Protein AF-A0A1H1RZF4-F1 (afdb_monomer)

Solvent-accessible surface area (backbone atoms only — not comparable to full-atom values): 27418 Å² total; per-residue (Å²): 92,38,19,22,41,46,54,31,38,53,42,30,73,77,58,41,47,44,35,24,25,24,63,81,54,81,42,75,63,50,51,46,43,53,52,19,25,50,75,44,68,24,48,77,46,73,24,88,33,53,68,34,12,48,20,16,30,48,24,20,10,69,57,44,76,40,44,35,21,33,32,49,52,90,49,46,65,80,48,72,68,56,49,55,44,35,37,30,28,36,75,68,45,26,13,25,42,40,36,25,42,41,84,55,95,81,51,69,79,77,36,51,60,61,71,48,68,79,68,51,35,78,43,63,44,72,44,44,82,92,58,60,43,66,47,54,56,43,41,50,49,43,47,8,46,24,88,65,63,28,11,18,18,40,39,28,37,32,64,63,49,44,63,36,75,48,88,66,73,97,76,61,75,48,34,88,64,32,69,73,38,53,56,54,57,73,65,58,62,80,87,50,71,70,57,50,49,52,50,51,52,48,56,61,72,27,58,28,41,36,35,38,34,14,36,38,35,61,72,51,64,21,49,62,50,51,52,50,47,31,69,66,43,62,46,21,35,30,13,28,84,69,13,50,57,56,53,60,76,84,39,77,37,44,66,45,82,47,54,66,81,44,54,53,58,78,73,39,60,23,36,46,32,34,24,51,69,71,76,60,59,81,53,33,34,36,38,36,24,55,55,64,87,68,44,78,87,85,44,91,50,44,46,79,43,54,35,58,55,34,62,49,43,50,52,48,46,52,56,45,59,76,67,67,68,79,54,79,61,75,52,45,35,66,51,55,61,65,32,74,40,25,42,50,53,46,59,75,52,50,62,89,76,70,77,76,58,65,44,42,31,41,38,51,96,55,84,69,54,82,43,84,74,79,80,79,87,65,66,98,89,48,70,68,76,43,70,74,77,56,41,29,39,38,35,49,71,85,42,78,59,43,65,66,46,61,75,31,51,52,74,55,93,84,31,40,62,46,70,43,66,55,62,92,58,26,62,64,36,15,45,46,16,27,23,70,50,31,80,90,43,38,30,24,38,49,39,47,67,86,64,68,80,61,68,66,60,97,78,79,75,95,79,86,77,91,81,92,83,88,84,90,86,81,86,83,83,88,85,87,77,88,84,80,87,81,84,88,82,85,88,132

Foldseek 3Di:
DALLLVLLLLLLVVPAAEEEEAPVAPDPLVVLNQVSNVVSNHHYYHAPGQLLRLLLQQLQQLQLLQQEYEYEDRAQADDPQNQLSQLLQQVLLGFYEYEYEFPDPPDPCRGNQNVDDCPPAVEEDEADLVRPAQQVSLVQRDQCRDLFGHGYYYYYYHPNRSGHDRDYPPDDPYNCRDPVNVVSVVPQDDDDPVLLVVQVVLLQPWQQEEEEFALLCSSLVQLVLVVLVCVQAVAAYEYELNGQQSDAPPPQRYLGYDDLQQLLAVPGQEYEYEQDLHHSDLHAYEYEGCDPVSHDPDRPNYHYHNDRRNVVSVVSSVSCVVVVDHHDRNAHSVNSCPDVSVVVVVVVVQLVPQPFDKFKWWDALDDIDGDDQPPDDDDNPDNAQGDDDWLEEEEEPPAPSVVVCSVRYDYDVNHYYYYGPRDALSSNSSQNSSCVSPVVTTYIYIHGPPRDNNSPPDDDDDDDDDDDDDDDDDDDDDDDDDDDDDDDDDDD

Mean predicted aligned error: 12.44 Å

pLDDT: mean 73.68, std 20.91, range [22.3, 97.19]

Sequence (492 aa):
MNGSDSIMTVWAAKGLRQLFYDRTSETPFNCSLIAAARKAGISVHGRSSLLAALSAAEGYALASDGVPAAAIGTSAQLSHSEITAAEGFALASLPLLLIKPSINHGNPASSATARQSSWPFKWSTALYEETAGLLQLEKSYYLAAGGGRRGPVLVELPPSLVRRKLELPPTLGGYEESEDFFQLLDSEPPIHDIELDRIMNGLFRAKCPLFVVGGGVRHSGASAELKQLMRLTGIPAAATPGGLDTLPIDDSQSIGLLLPNAPNARTVDYVLALGCKQLPYQTAGACVDIDIRVLPPGNPNMVWIQSDIRLFLTALIAHWAARGLSIHVAANASAIKKSPEASISTSLIEPKKNTAAFKAYAVSKSLPTAIAANATAINANQAPVRRFPGTVLLARREQPGLLPLLQSLRLQQGQRLLLVSGASGCEYDAAQGVAQALPDGHVTLLLPPDTTISSFGILQSRSGTASPRNSASAMPFFRLAHRLPSPERTKT

Nearest PDB structures (foldseek):
  6bd3-assembly1_B  TM=6.716E-01  e=1.758E-14  Saccharomyces cerevisiae
  2nxw-assembly1_A  TM=6.048E-01  e=3.044E-11  Azospirillum brasilense
  6o0n-assembly1_A  TM=5.324E-01  e=2.994E-08  Mycobacterium tuberculosis H37Rv
  6o0g-assembly1_C  TM=5.177E-01  e=5.549E-08  Mycobacterium tuberculosis H37Rv
  6o04-assembly1_B  TM=5.078E-01  e=2.089E-08  Mycobacterium tuberculosis H37Rv

Structure (mmCIF, N/CA/C/O backbone):
data_AF-A0A1H1RZF4-F1
#
_entry.id   AF-A0A1H1RZF4-F1
#
loop_
_atom_site.group_PDB
_atom_site.id
_atom_site.type_symbol
_atom_site.label_atom_id
_atom_site.label_alt_id
_atom_site.label_comp_id
_atom_site.label_asym_id
_atom_site.label_entity_id
_atom_site.label_seq_id
_atom_site.pdbx_PDB_ins_code
_atom_site.Cartn_x
_atom_site.Cartn_y
_atom_site.Cartn_z
_atom_site.occupancy
_atom_site.B_iso_or_equiv
_atom_site.auth_seq_id
_atom_site.auth_comp_id
_atom_site.auth_asym_id
_atom_site.auth_atom_id
_atom_site.pdbx_PDB_model_num
ATOM 1 N N . MET A 1 1 ? 11.714 -12.414 -28.741 1.00 72.69 1 MET A N 1
ATOM 2 C CA . MET A 1 1 ? 11.487 -11.000 -28.378 1.00 72.69 1 MET A CA 1
ATOM 3 C C . MET A 1 1 ? 12.831 -10.377 -28.019 1.00 72.69 1 MET A C 1
ATOM 5 O O . MET A 1 1 ? 13.721 -11.119 -27.611 1.00 72.69 1 MET A O 1
ATOM 9 N N . ASN A 1 2 ? 13.031 -9.075 -28.252 1.00 86.19 2 ASN A N 1
ATOM 10 C CA . ASN A 1 2 ? 14.186 -8.387 -27.657 1.00 86.19 2 ASN A CA 1
ATOM 11 C C . ASN A 1 2 ? 13.980 -8.293 -26.129 1.00 86.19 2 ASN A C 1
ATOM 13 O O . ASN A 1 2 ? 12.891 -8.582 -25.632 1.00 86.19 2 ASN A O 1
ATOM 17 N N . GLY A 1 3 ? 15.022 -7.960 -25.373 1.00 88.69 3 GLY A N 1
ATOM 18 C CA . GLY A 1 3 ? 14.978 -8.020 -23.918 1.00 88.69 3 GLY A CA 1
ATOM 19 C C . GLY A 1 3 ? 13.953 -7.066 -23.324 1.00 88.69 3 GLY A C 1
ATOM 20 O O . GLY A 1 3 ? 13.222 -7.471 -22.428 1.00 88.69 3 GLY A O 1
ATOM 21 N N . SER A 1 4 ? 13.825 -5.846 -23.857 1.00 92.62 4 SER A N 1
ATOM 22 C CA . SER A 1 4 ? 12.770 -4.912 -23.441 1.00 92.62 4 SER A CA 1
ATOM 23 C C . SER A 1 4 ? 11.368 -5.486 -23.632 1.00 92.62 4 SER A C 1
ATOM 25 O O . SER A 1 4 ? 10.571 -5.419 -22.696 1.00 92.62 4 SER A O 1
ATOM 27 N N . ASP A 1 5 ? 11.076 -6.077 -24.797 1.00 92.62 5 ASP A N 1
ATOM 28 C CA . ASP A 1 5 ? 9.792 -6.727 -25.078 1.00 92.62 5 ASP A CA 1
ATOM 29 C C . ASP A 1 5 ? 9.531 -7.859 -24.079 1.00 92.62 5 ASP A C 1
ATOM 31 O O . ASP A 1 5 ? 8.456 -7.906 -23.486 1.00 92.62 5 ASP A O 1
ATOM 35 N N . SER A 1 6 ? 10.505 -8.750 -23.861 1.00 91.19 6 SER A N 1
ATOM 36 C CA . SER A 1 6 ? 10.362 -9.876 -22.931 1.00 91.19 6 SER A CA 1
ATOM 37 C C . SER A 1 6 ? 10.114 -9.394 -21.496 1.00 91.19 6 SER A C 1
ATOM 39 O O . SER A 1 6 ? 9.160 -9.832 -20.859 1.00 91.19 6 SER A O 1
ATOM 41 N N . ILE A 1 7 ? 10.920 -8.446 -21.007 1.00 93.06 7 ILE A N 1
ATOM 42 C CA . ILE A 1 7 ? 10.822 -7.886 -19.651 1.00 93.06 7 ILE A CA 1
ATOM 43 C C . ILE A 1 7 ? 9.454 -7.232 -19.422 1.00 93.06 7 ILE A C 1
ATOM 45 O O . ILE A 1 7 ? 8.765 -7.550 -18.452 1.00 93.06 7 ILE A O 1
ATOM 49 N N . MET A 1 8 ? 9.030 -6.351 -20.333 1.00 94.88 8 MET A N 1
ATOM 50 C CA . MET A 1 8 ? 7.747 -5.657 -20.201 1.00 94.88 8 MET A CA 1
ATOM 51 C C . MET A 1 8 ? 6.559 -6.603 -20.356 1.00 94.88 8 MET A C 1
ATOM 53 O O . MET A 1 8 ? 5.557 -6.417 -19.673 1.00 94.88 8 MET A O 1
ATOM 57 N N . THR A 1 9 ? 6.674 -7.638 -21.193 1.00 93.56 9 THR A N 1
ATOM 58 C CA . THR A 1 9 ? 5.631 -8.664 -21.340 1.00 93.56 9 THR A CA 1
ATOM 59 C C . THR A 1 9 ? 5.451 -9.460 -20.048 1.00 93.56 9 THR A C 1
ATOM 61 O O . THR A 1 9 ? 4.316 -9.656 -19.622 1.00 93.56 9 THR A O 1
ATOM 64 N N . VAL A 1 10 ? 6.541 -9.859 -19.380 1.00 91.88 10 VAL A N 1
ATOM 65 C CA . VAL A 1 10 ? 6.472 -10.564 -18.086 1.00 91.88 10 VAL A CA 1
ATOM 66 C C . VAL A 1 10 ? 5.807 -9.694 -17.021 1.00 91.88 10 VAL A C 1
ATOM 68 O O . VAL A 1 10 ? 4.857 -10.127 -16.370 1.00 91.88 10 VAL A O 1
ATOM 71 N N . TRP A 1 11 ? 6.243 -8.442 -16.862 1.00 94.06 11 TRP A N 1
ATOM 72 C CA . TRP A 1 11 ? 5.629 -7.552 -15.873 1.00 94.06 11 TRP A CA 1
ATOM 73 C C . TRP A 1 11 ? 4.177 -7.207 -16.210 1.00 94.06 11 TRP A C 1
ATOM 75 O O . TRP A 1 11 ? 3.343 -7.147 -15.305 1.00 94.06 11 TRP A O 1
ATOM 85 N N . ALA A 1 12 ? 3.834 -7.037 -17.490 1.00 94.56 12 ALA A N 1
ATOM 86 C CA . ALA A 1 12 ? 2.447 -6.874 -17.915 1.00 94.56 12 ALA A CA 1
ATOM 87 C C . ALA A 1 12 ? 1.605 -8.110 -17.561 1.00 94.56 12 ALA A C 1
ATOM 89 O O . ALA A 1 12 ? 0.513 -7.960 -17.009 1.00 94.56 12 ALA A O 1
ATOM 90 N N . ALA A 1 13 ? 2.117 -9.322 -17.795 1.00 91.81 13 ALA A N 1
ATOM 91 C CA . ALA A 1 13 ? 1.430 -10.561 -17.437 1.00 91.81 13 ALA A CA 1
ATOM 92 C C . ALA A 1 13 ? 1.163 -10.662 -15.924 1.00 91.81 13 ALA A C 1
ATOM 94 O O . ALA A 1 13 ? 0.079 -11.080 -15.528 1.00 91.81 13 ALA A O 1
ATOM 95 N N . LYS A 1 14 ? 2.090 -10.182 -15.081 1.00 90.94 14 LYS A N 1
ATOM 96 C CA . LYS A 1 14 ? 1.911 -10.133 -13.618 1.00 90.94 14 LYS A CA 1
ATOM 97 C C . LYS A 1 14 ? 0.972 -9.044 -13.107 1.00 90.94 14 LYS A C 1
ATOM 99 O O . LYS A 1 14 ? 0.585 -9.085 -11.947 1.00 90.94 14 LYS A O 1
ATOM 104 N N . GLY A 1 15 ? 0.568 -8.099 -13.954 1.00 92.00 15 GLY A N 1
ATOM 105 C CA . GLY A 1 15 ? -0.392 -7.062 -13.575 1.00 92.00 15 GLY A CA 1
ATOM 106 C C . GLY A 1 15 ? 0.157 -5.640 -13.607 1.00 92.00 15 GLY A C 1
ATOM 107 O O . GLY A 1 15 ? -0.526 -4.724 -13.155 1.00 92.00 15 GLY A O 1
ATOM 108 N N . LEU A 1 16 ? 1.365 -5.401 -14.129 1.00 95.44 16 LEU A N 1
ATOM 109 C CA . LEU A 1 16 ? 1.824 -4.035 -14.379 1.00 95.44 16 LEU A CA 1
ATOM 110 C C . LEU A 1 16 ? 0.926 -3.389 -15.445 1.00 95.44 16 LEU A C 1
ATOM 112 O O . LEU A 1 16 ? 0.685 -3.965 -16.508 1.00 95.44 16 LEU A O 1
ATOM 116 N N . ARG A 1 17 ? 0.389 -2.202 -15.149 1.00 94.88 17 ARG A N 1
ATOM 117 C CA . ARG A 1 17 ? -0.545 -1.484 -16.042 1.00 94.88 17 ARG A CA 1
ATOM 118 C C . ARG A 1 17 ? -0.127 -0.054 -16.353 1.00 94.88 17 ARG A C 1
ATOM 120 O O . ARG A 1 17 ? -0.528 0.460 -17.394 1.00 94.88 17 ARG A O 1
ATOM 127 N N . GLN A 1 18 ? 0.681 0.571 -15.495 1.00 96.00 18 GLN A N 1
ATOM 128 C CA . GLN A 1 18 ? 1.131 1.952 -15.667 1.00 96.00 18 GLN A CA 1
ATOM 129 C C . GLN A 1 18 ? 2.647 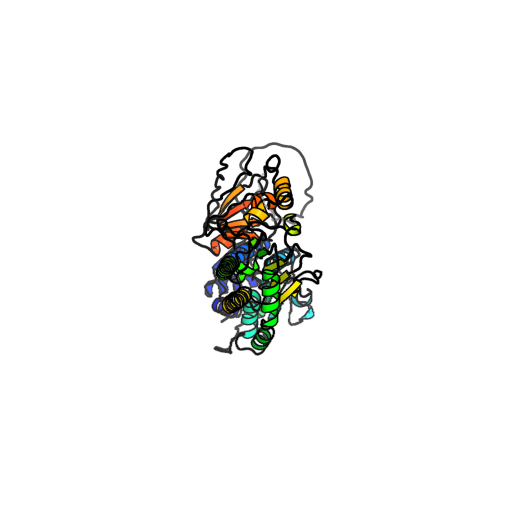2.070 -15.562 1.00 96.00 18 GLN A C 1
ATOM 131 O O . GLN A 1 18 ? 3.263 1.522 -14.643 1.00 96.00 18 GLN A O 1
ATOM 136 N N . LEU A 1 19 ? 3.222 2.848 -16.474 1.00 97.19 19 LEU A N 1
ATOM 137 C CA . LEU A 1 19 ? 4.628 3.216 -16.479 1.00 97.19 19 LEU A CA 1
ATOM 138 C C . LEU A 1 19 ? 4.779 4.733 -16.579 1.00 97.19 19 LEU A C 1
ATOM 140 O O . LEU A 1 19 ? 4.224 5.371 -17.473 1.00 97.19 19 LEU A O 1
ATOM 144 N N . PHE A 1 20 ? 5.570 5.303 -15.680 1.00 95.81 20 PHE A N 1
ATOM 145 C CA . PHE A 1 20 ? 5.871 6.727 -15.607 1.00 95.81 20 PHE A CA 1
ATOM 146 C C . PHE A 1 20 ? 7.338 6.980 -15.950 1.00 95.81 20 PHE A C 1
ATOM 148 O O . PHE A 1 20 ? 8.216 6.197 -15.593 1.00 95.81 20 PHE A O 1
ATOM 155 N N . TYR A 1 21 ? 7.632 8.071 -16.650 1.00 93.94 21 TYR A N 1
ATOM 156 C CA . TYR A 1 21 ? 9.012 8.397 -17.008 1.00 93.94 21 TYR A CA 1
ATOM 157 C C . TYR A 1 21 ? 9.239 9.902 -17.135 1.00 93.94 21 TYR A C 1
ATOM 159 O O . TYR A 1 21 ? 8.298 10.684 -17.295 1.00 93.94 21 TYR A O 1
ATOM 167 N N . ASP A 1 22 ? 10.506 10.301 -17.076 1.00 90.88 22 ASP A N 1
ATOM 168 C CA . ASP A 1 22 ? 10.940 11.667 -17.345 1.00 90.88 22 ASP A CA 1
ATOM 169 C C . ASP A 1 22 ? 10.986 11.933 -18.857 1.00 90.88 22 ASP A C 1
ATOM 171 O O . ASP A 1 22 ? 11.813 11.365 -19.575 1.00 90.88 22 ASP A O 1
ATOM 175 N N . ARG A 1 23 ? 10.122 12.829 -19.346 1.00 86.38 23 ARG A N 1
ATOM 176 C CA . ARG A 1 23 ? 10.046 13.190 -20.769 1.00 86.38 23 ARG A CA 1
ATOM 177 C C . ARG A 1 23 ? 11.299 13.908 -21.278 1.00 86.38 23 ARG A C 1
ATOM 179 O O . ARG A 1 23 ? 11.500 13.980 -22.480 1.00 86.38 23 ARG A O 1
ATOM 186 N N . THR A 1 24 ? 12.112 14.467 -20.383 1.00 80.69 24 THR A N 1
ATOM 187 C CA . THR A 1 24 ? 13.356 15.161 -20.747 1.00 80.69 24 THR A CA 1
ATOM 188 C C . THR A 1 24 ? 14.519 14.196 -20.974 1.00 80.69 24 THR A C 1
ATOM 190 O O . THR A 1 24 ? 15.577 14.604 -21.449 1.00 80.69 24 THR A O 1
ATOM 193 N N . SER A 1 25 ? 14.329 12.907 -20.674 1.00 77.38 25 SER A N 1
ATOM 194 C CA . SER A 1 25 ? 15.361 11.885 -20.792 1.00 77.38 25 SER A CA 1
ATOM 195 C C . SER A 1 25 ? 15.015 10.833 -21.842 1.00 77.38 25 SER A C 1
ATOM 197 O O . SER A 1 25 ? 14.576 9.717 -21.550 1.00 77.38 25 SER A O 1
ATOM 199 N N . GLU A 1 26 ? 15.264 11.194 -23.097 1.00 76.25 26 GLU A N 1
ATOM 200 C CA . GLU A 1 26 ? 15.107 10.322 -24.264 1.00 76.25 26 GLU A CA 1
ATOM 201 C C . GLU A 1 26 ? 16.394 9.536 -24.548 1.00 76.25 26 GLU A C 1
ATOM 203 O O . GLU A 1 26 ? 17.055 9.692 -25.573 1.00 76.25 26 GLU A O 1
ATOM 208 N N . THR A 1 27 ? 16.796 8.684 -23.604 1.00 87.00 27 THR A N 1
ATOM 209 C CA . THR A 1 27 ? 17.912 7.761 -23.841 1.00 87.00 27 THR A CA 1
ATOM 210 C C . THR A 1 27 ? 17.441 6.562 -24.673 1.00 87.00 27 THR A C 1
ATOM 212 O O . THR A 1 27 ? 16.300 6.120 -24.518 1.00 87.00 27 THR A O 1
ATOM 215 N N . PRO A 1 28 ? 18.310 5.933 -25.493 1.00 88.25 28 PRO A N 1
ATOM 216 C CA . PRO A 1 28 ? 17.952 4.702 -26.204 1.00 88.25 28 PRO A CA 1
ATOM 217 C C . PRO A 1 28 ? 17.454 3.579 -25.279 1.00 88.25 28 PRO A C 1
ATOM 219 O O . PRO A 1 28 ? 16.646 2.747 -25.686 1.00 88.25 28 PRO A O 1
ATOM 222 N N . PHE A 1 29 ? 17.937 3.558 -24.032 1.00 90.19 29 PHE A N 1
ATOM 223 C CA . PHE A 1 29 ? 17.472 2.653 -22.984 1.00 90.19 29 PHE A CA 1
ATOM 224 C C . PHE A 1 29 ? 15.997 2.918 -22.633 1.00 90.19 29 PHE A C 1
ATOM 226 O O . PHE A 1 29 ? 15.172 2.012 -22.762 1.00 90.19 29 PHE A O 1
ATOM 233 N N . ASN A 1 30 ? 15.648 4.165 -22.295 1.00 91.94 30 ASN A N 1
ATOM 234 C CA . ASN A 1 30 ? 14.276 4.560 -21.968 1.00 91.94 30 ASN A CA 1
ATOM 235 C C . ASN A 1 30 ? 13.334 4.343 -23.153 1.00 91.94 30 ASN A C 1
ATOM 237 O O . ASN A 1 30 ? 12.281 3.731 -22.992 1.00 91.94 30 ASN A O 1
ATOM 241 N N . CYS A 1 31 ? 13.717 4.792 -24.352 1.00 92.44 31 CYS A N 1
ATOM 242 C CA . CYS A 1 31 ? 12.894 4.659 -25.553 1.00 92.44 31 CYS A CA 1
ATOM 243 C C . CYS A 1 31 ? 12.548 3.193 -25.853 1.00 92.44 31 CYS A C 1
ATOM 245 O O . CYS A 1 31 ? 11.400 2.898 -26.183 1.00 92.44 31 CYS A O 1
ATOM 247 N N . SER A 1 32 ? 13.509 2.275 -25.690 1.00 93.31 32 SER A N 1
ATOM 248 C CA . SER A 1 32 ? 13.282 0.840 -25.897 1.00 93.31 32 SER A CA 1
ATOM 249 C C . SER A 1 32 ? 12.274 0.265 -24.897 1.00 93.31 32 SER A C 1
ATOM 251 O O . SER A 1 32 ? 11.321 -0.404 -25.293 1.00 93.31 32 SER A O 1
ATOM 253 N N . LEU A 1 33 ? 12.437 0.571 -23.605 1.00 94.75 33 LEU A N 1
ATOM 254 C CA . LEU A 1 33 ? 11.523 0.117 -22.553 1.00 94.75 33 LEU A CA 1
ATOM 255 C C . LEU A 1 33 ? 10.118 0.718 -22.699 1.00 94.75 33 LEU A C 1
ATOM 257 O O . LEU A 1 33 ? 9.130 0.012 -22.525 1.00 94.75 33 LEU A O 1
ATOM 261 N N . ILE A 1 34 ? 10.014 1.996 -23.070 1.00 95.38 34 ILE A N 1
ATOM 262 C CA . ILE A 1 34 ? 8.738 2.684 -23.315 1.00 95.38 34 ILE A CA 1
ATOM 263 C C . ILE A 1 34 ? 7.999 2.062 -24.506 1.00 95.38 34 ILE A C 1
ATOM 265 O O . ILE A 1 34 ? 6.790 1.837 -24.432 1.00 95.38 34 ILE A O 1
ATOM 269 N N . ALA A 1 35 ? 8.705 1.782 -25.605 1.00 95.44 35 ALA A N 1
ATOM 270 C CA . ALA A 1 35 ? 8.113 1.145 -26.778 1.00 95.44 35 ALA A CA 1
ATOM 271 C C . ALA A 1 35 ? 7.611 -0.271 -26.452 1.00 95.44 35 ALA A C 1
ATOM 273 O O . ALA A 1 35 ? 6.471 -0.607 -26.777 1.00 95.44 35 ALA A O 1
ATOM 274 N N . ALA A 1 36 ? 8.425 -1.058 -25.745 1.00 96.19 36 ALA A N 1
ATOM 275 C CA . ALA A 1 36 ? 8.059 -2.393 -25.285 1.00 96.19 36 ALA A CA 1
ATOM 276 C C . ALA A 1 36 ? 6.862 -2.375 -24.322 1.00 96.19 36 ALA A C 1
ATOM 278 O O . ALA A 1 36 ? 5.945 -3.179 -24.465 1.00 96.19 36 ALA A O 1
ATOM 279 N N . ALA A 1 37 ? 6.818 -1.420 -23.388 1.00 96.88 37 ALA A N 1
ATOM 280 C CA . ALA A 1 37 ? 5.700 -1.253 -22.464 1.00 96.88 37 ALA A CA 1
ATOM 281 C C . ALA A 1 37 ? 4.383 -1.001 -23.214 1.00 96.88 37 ALA A C 1
ATOM 283 O O . ALA A 1 37 ? 3.393 -1.688 -22.966 1.00 96.88 37 ALA A O 1
ATOM 284 N N . ARG A 1 38 ? 4.384 -0.090 -24.200 1.00 97.12 38 ARG A N 1
ATOM 285 C CA . ARG A 1 38 ? 3.204 0.160 -25.048 1.00 97.12 38 ARG A CA 1
ATOM 286 C C . ARG A 1 38 ? 2.764 -1.096 -25.797 1.00 97.12 38 ARG A C 1
ATOM 288 O O . ARG A 1 38 ? 1.575 -1.398 -25.831 1.00 97.12 38 ARG A O 1
ATOM 295 N N . LYS A 1 39 ? 3.716 -1.836 -26.369 1.00 96.69 39 LYS A N 1
ATOM 296 C CA . LYS A 1 39 ? 3.452 -3.094 -27.082 1.00 96.69 39 LYS A CA 1
ATOM 297 C C . LYS A 1 39 ? 2.853 -4.167 -26.166 1.00 96.69 39 LYS A C 1
ATOM 299 O O . LYS A 1 39 ? 1.990 -4.915 -26.608 1.00 96.69 39 LYS A O 1
ATOM 304 N N . ALA A 1 40 ? 3.265 -4.204 -24.900 1.00 95.62 40 ALA A N 1
ATOM 305 C CA . ALA A 1 40 ? 2.739 -5.106 -23.877 1.00 95.62 40 ALA A CA 1
ATOM 306 C C . ALA A 1 40 ? 1.390 -4.650 -23.271 1.00 95.62 40 ALA A C 1
ATOM 308 O O . ALA A 1 40 ? 0.888 -5.288 -22.349 1.00 95.62 40 ALA A O 1
ATOM 309 N N . GLY A 1 41 ? 0.797 -3.550 -23.755 1.00 96.44 41 GLY A N 1
ATOM 310 C CA . GLY A 1 41 ? -0.477 -3.025 -23.249 1.00 96.44 41 GLY A CA 1
ATOM 311 C C . GLY A 1 41 ? -0.363 -2.215 -21.951 1.00 96.44 41 GLY A C 1
ATOM 312 O O . GLY A 1 41 ? -1.378 -1.904 -21.327 1.00 96.44 41 GLY A O 1
ATOM 313 N N . ILE A 1 42 ? 0.852 -1.848 -21.537 1.00 97.12 42 ILE A N 1
ATOM 314 C CA . ILE A 1 42 ? 1.086 -0.955 -20.399 1.00 97.12 42 ILE A CA 1
ATOM 315 C C . ILE A 1 42 ? 0.871 0.489 -20.866 1.00 97.12 42 ILE A C 1
ATOM 317 O O . ILE A 1 42 ? 1.435 0.936 -21.866 1.00 97.12 42 ILE A O 1
ATOM 321 N N . SER A 1 43 ? 0.067 1.243 -20.120 1.00 95.94 43 SER A N 1
ATOM 322 C CA . SER A 1 43 ? -0.136 2.672 -20.361 1.00 95.94 43 SER A CA 1
ATOM 323 C C . SER A 1 43 ? 1.086 3.468 -19.895 1.00 95.94 43 SER A C 1
ATOM 325 O O . SER A 1 43 ? 1.558 3.296 -18.773 1.00 95.94 43 SER A O 1
ATOM 327 N N . VAL A 1 44 ? 1.618 4.335 -20.763 1.00 95.25 44 VAL A N 1
ATOM 328 C CA . VAL A 1 44 ? 2.895 5.033 -20.535 1.00 95.25 44 VAL A CA 1
ATOM 329 C C . VAL A 1 44 ? 2.699 6.547 -20.458 1.00 95.25 44 VAL A C 1
ATOM 331 O O . VAL A 1 44 ? 2.163 7.147 -21.389 1.00 95.25 44 VAL A O 1
ATOM 334 N N . HIS A 1 45 ? 3.192 7.169 -19.382 1.00 93.19 45 HIS A N 1
ATOM 335 C CA . HIS A 1 45 ? 2.957 8.577 -19.040 1.00 93.19 45 HIS A CA 1
ATOM 336 C C . HIS A 1 45 ? 4.259 9.353 -18.838 1.00 93.19 45 HIS A C 1
ATOM 338 O O . HIS A 1 45 ? 5.000 9.116 -17.883 1.00 93.19 45 HIS A O 1
ATOM 344 N N . GLY A 1 46 ? 4.516 10.326 -19.712 1.00 91.38 46 GLY A N 1
ATOM 345 C CA . GLY A 1 46 ? 5.675 11.212 -19.603 1.00 91.38 46 GLY A CA 1
ATOM 346 C C . GLY A 1 46 ? 5.410 12.392 -18.668 1.00 91.38 46 GLY A C 1
ATOM 347 O O . GLY A 1 46 ? 4.426 13.116 -18.829 1.00 91.38 46 GLY A O 1
ATOM 348 N N . ARG A 1 47 ? 6.308 12.633 -17.711 1.00 90.88 47 ARG A N 1
ATOM 349 C CA . ARG A 1 47 ? 6.274 13.774 -16.777 1.00 90.88 47 ARG A CA 1
ATOM 350 C C . ARG A 1 47 ? 7.437 14.724 -17.017 1.00 90.88 47 ARG A C 1
ATOM 352 O O . ARG A 1 47 ? 8.331 14.411 -17.787 1.00 90.88 47 ARG A O 1
ATOM 359 N N . SER A 1 48 ? 7.363 15.938 -16.476 1.00 86.88 48 SER A N 1
ATOM 360 C CA . SER A 1 48 ? 8.358 17.001 -16.716 1.00 86.88 48 SER A CA 1
ATOM 361 C C . SER A 1 48 ? 9.719 16.720 -16.081 1.00 86.88 48 SER A C 1
ATOM 363 O O . SER A 1 48 ? 10.704 17.334 -16.473 1.00 86.88 48 SER A O 1
ATOM 365 N N . SER A 1 49 ? 9.753 15.826 -15.098 1.00 89.19 49 SER A N 1
ATOM 366 C CA . SER A 1 49 ? 10.951 15.337 -14.433 1.00 89.19 49 SER A CA 1
ATOM 367 C C . SER A 1 49 ? 10.694 13.936 -13.882 1.00 89.19 49 SER A C 1
ATOM 369 O O . SER A 1 49 ? 9.541 13.503 -13.754 1.00 89.19 49 SER A O 1
ATOM 371 N N . LEU A 1 50 ? 11.757 13.239 -13.489 1.00 89.75 50 LEU A N 1
ATOM 372 C CA . LEU A 1 50 ? 11.633 11.960 -12.793 1.00 89.75 50 LEU A CA 1
ATOM 373 C C . LEU A 1 50 ? 10.913 12.075 -11.441 1.00 89.75 50 LEU A C 1
ATOM 375 O O . LEU A 1 50 ? 10.138 11.193 -11.086 1.00 89.75 50 LEU A O 1
ATOM 379 N N . LEU A 1 51 ? 11.105 13.170 -10.703 1.00 90.19 51 LEU A N 1
ATOM 380 C CA . LEU A 1 51 ? 10.394 13.386 -9.440 1.00 90.19 51 LEU A CA 1
ATOM 381 C C . LEU A 1 51 ? 8.877 13.485 -9.667 1.00 90.19 51 LEU A C 1
ATOM 383 O O . LEU A 1 51 ? 8.110 12.847 -8.954 1.00 90.19 51 LEU A O 1
ATOM 387 N N . ALA A 1 52 ? 8.451 14.193 -10.717 1.00 89.94 52 ALA A N 1
ATOM 388 C CA . ALA A 1 52 ? 7.047 14.248 -11.120 1.00 89.94 52 ALA A CA 1
ATOM 389 C C . ALA A 1 52 ? 6.517 12.869 -11.565 1.00 89.94 52 ALA A C 1
ATOM 391 O O . ALA A 1 52 ? 5.383 12.508 -11.251 1.00 89.94 52 ALA A O 1
ATOM 392 N N . ALA A 1 53 ? 7.339 12.064 -12.253 1.00 93.44 53 ALA A N 1
ATOM 393 C CA . ALA A 1 53 ? 7.008 10.676 -12.595 1.00 93.44 53 ALA A CA 1
ATOM 394 C C . ALA A 1 53 ? 6.804 9.802 -11.350 1.00 93.44 53 ALA A C 1
ATOM 396 O O . ALA A 1 53 ? 5.815 9.074 -11.279 1.00 93.44 53 ALA A O 1
ATOM 397 N N . LEU A 1 54 ? 7.680 9.922 -10.351 1.00 94.81 54 LEU A N 1
ATOM 398 C CA . LEU A 1 54 ? 7.570 9.208 -9.080 1.00 94.81 54 LEU A CA 1
ATOM 399 C C . LEU A 1 54 ? 6.352 9.665 -8.267 1.00 94.81 54 LEU A C 1
ATOM 401 O O . LEU A 1 54 ? 5.649 8.824 -7.717 1.00 94.81 54 LEU A O 1
ATOM 405 N N . SER A 1 55 ? 6.035 10.961 -8.240 1.00 93.50 55 SER A N 1
ATOM 406 C CA . SER A 1 55 ? 4.817 11.457 -7.586 1.00 93.50 55 SER A CA 1
ATOM 407 C C . SER A 1 55 ? 3.544 10.952 -8.266 1.00 93.50 55 SER A C 1
ATOM 409 O O . SER A 1 55 ? 2.609 10.543 -7.581 1.00 93.50 55 SER A O 1
ATOM 411 N N . ALA A 1 56 ? 3.505 10.904 -9.601 1.00 94.12 56 ALA A N 1
ATOM 412 C CA . ALA A 1 56 ? 2.389 10.294 -10.324 1.00 94.12 56 ALA A CA 1
ATOM 413 C C . ALA A 1 56 ? 2.266 8.789 -10.041 1.00 94.12 56 ALA A C 1
ATOM 415 O O . ALA A 1 56 ? 1.164 8.298 -9.796 1.00 94.12 56 ALA A O 1
ATOM 416 N N . ALA A 1 57 ? 3.389 8.071 -9.996 1.00 95.50 57 ALA A N 1
ATOM 417 C CA . ALA A 1 57 ? 3.416 6.671 -9.588 1.00 95.50 57 ALA A CA 1
ATOM 418 C C . ALA A 1 57 ? 2.887 6.480 -8.153 1.00 95.50 57 ALA A C 1
ATOM 420 O O . ALA A 1 57 ? 2.135 5.540 -7.906 1.00 95.50 57 ALA A O 1
ATOM 421 N N . GLU A 1 58 ? 3.207 7.391 -7.228 1.00 94.62 58 GLU A N 1
ATOM 422 C CA . GLU A 1 58 ? 2.736 7.349 -5.838 1.00 94.62 58 GLU A CA 1
ATOM 423 C C . GLU A 1 58 ? 1.214 7.501 -5.766 1.00 94.62 58 GLU A C 1
ATOM 425 O O . GLU A 1 58 ? 0.529 6.693 -5.138 1.00 94.62 58 GLU A O 1
ATOM 430 N N . GLY A 1 59 ? 0.673 8.510 -6.455 1.00 93.12 59 GLY A N 1
ATOM 431 C CA . GLY A 1 59 ? -0.768 8.729 -6.533 1.00 93.12 59 GLY A CA 1
ATOM 432 C C . GLY A 1 59 ? -1.510 7.544 -7.152 1.00 93.12 59 GLY A C 1
ATOM 433 O O . GLY A 1 59 ? -2.539 7.120 -6.626 1.00 93.12 59 GLY A O 1
ATOM 434 N N . TYR A 1 60 ? -0.960 6.956 -8.220 1.00 94.62 60 TYR A N 1
ATOM 435 C CA . TYR A 1 60 ? -1.514 5.744 -8.822 1.00 94.62 60 TYR A CA 1
ATOM 436 C C . TYR A 1 60 ? -1.505 4.565 -7.842 1.00 94.62 60 TYR A C 1
ATOM 438 O O . TYR A 1 60 ? -2.530 3.907 -7.659 1.00 94.62 60 TYR A O 1
ATOM 446 N N . ALA A 1 61 ? -0.376 4.306 -7.179 1.00 92.75 61 ALA A N 1
ATOM 447 C CA . ALA A 1 61 ? -0.230 3.201 -6.235 1.00 92.75 61 ALA A CA 1
ATOM 448 C C . ALA A 1 61 ? -1.183 3.334 -5.030 1.00 92.75 61 ALA A C 1
ATOM 450 O O . ALA A 1 61 ? -1.743 2.340 -4.570 1.00 92.75 61 ALA A O 1
ATOM 451 N N . LEU A 1 62 ? -1.419 4.563 -4.549 1.00 89.38 62 LEU A N 1
ATOM 452 C CA . LEU A 1 62 ? -2.378 4.856 -3.474 1.00 89.38 62 LEU A CA 1
ATOM 453 C C . LEU A 1 62 ? -3.828 4.563 -3.861 1.00 89.38 62 LEU A C 1
ATOM 455 O O . LEU A 1 62 ? -4.620 4.159 -3.009 1.00 89.38 62 LEU A O 1
ATOM 459 N N . ALA A 1 63 ? -4.184 4.833 -5.114 1.00 90.25 63 ALA A N 1
ATOM 460 C CA . ALA A 1 63 ? -5.555 4.775 -5.605 1.00 90.25 63 ALA A CA 1
ATOM 461 C C . ALA A 1 63 ? -5.934 3.409 -6.194 1.00 90.25 63 ALA A C 1
ATOM 463 O O . ALA A 1 63 ? -7.102 3.041 -6.167 1.00 90.25 63 ALA A O 1
ATOM 464 N N . SER A 1 64 ? -4.952 2.657 -6.693 1.00 89.19 64 SER A N 1
ATOM 465 C CA . SER A 1 64 ? -5.122 1.333 -7.310 1.00 89.19 64 SER A CA 1
ATOM 466 C C . SER A 1 64 ? -5.104 0.170 -6.310 1.00 89.19 64 SER A C 1
ATOM 468 O O . SER A 1 64 ? -4.944 -0.980 -6.703 1.00 89.19 64 SER A O 1
ATOM 470 N N . ASP A 1 65 ? -5.222 0.459 -5.012 1.00 77.69 65 ASP A N 1
ATOM 471 C CA . ASP A 1 65 ? -5.296 -0.532 -3.929 1.00 77.69 65 ASP A CA 1
ATOM 472 C C . ASP A 1 65 ? -4.123 -1.529 -3.873 1.00 77.69 65 ASP A C 1
ATOM 474 O O . ASP A 1 65 ? -4.225 -2.619 -3.306 1.00 77.69 65 ASP A O 1
ATOM 478 N N . GLY A 1 66 ? -2.948 -1.105 -4.352 1.00 75.69 66 GLY A N 1
ATOM 479 C CA . GLY A 1 66 ? -1.713 -1.883 -4.268 1.00 75.69 66 GLY A CA 1
ATOM 480 C C . GLY A 1 66 ? -1.229 -2.514 -5.556 1.00 75.69 66 GLY A C 1
ATOM 481 O O . GLY A 1 66 ? -0.390 -3.409 -5.488 1.00 75.69 66 GLY A O 1
ATOM 482 N N . VAL A 1 67 ? -1.707 -2.055 -6.709 1.00 89.12 67 VAL A N 1
ATOM 483 C CA . VAL A 1 67 ? -1.089 -2.410 -7.986 1.00 89.12 67 VAL A CA 1
ATOM 484 C C . VAL A 1 67 ? 0.209 -1.604 -8.148 1.00 89.12 67 VAL A C 1
ATOM 486 O O . VAL A 1 67 ? 0.168 -0.372 -8.080 1.00 89.12 67 VAL A O 1
ATOM 489 N N . PRO A 1 68 ? 1.369 -2.251 -8.378 1.00 92.00 68 PRO A N 1
ATOM 490 C CA . PRO A 1 68 ? 2.615 -1.544 -8.647 1.00 92.00 68 PRO A CA 1
ATOM 491 C C . PRO A 1 68 ? 2.511 -0.590 -9.837 1.00 92.00 68 PRO A C 1
ATOM 493 O O . PRO A 1 68 ? 2.018 -0.951 -10.910 1.00 92.00 68 PRO A O 1
ATOM 496 N N . ALA A 1 69 ? 3.049 0.614 -9.659 1.00 94.50 69 ALA A N 1
ATOM 497 C CA . ALA A 1 69 ? 3.460 1.473 -10.763 1.00 94.50 69 ALA A CA 1
ATOM 498 C C . ALA A 1 69 ? 4.932 1.208 -11.099 1.00 94.50 69 ALA A C 1
ATOM 500 O O . ALA A 1 69 ? 5.738 0.954 -10.202 1.00 94.50 69 ALA A O 1
ATOM 501 N N . ALA A 1 70 ? 5.296 1.320 -12.377 1.00 97.06 70 ALA A N 1
ATOM 502 C CA . ALA A 1 70 ? 6.694 1.361 -12.789 1.00 97.06 70 ALA A CA 1
ATOM 503 C C . ALA A 1 70 ? 7.149 2.804 -13.026 1.00 97.06 70 ALA A C 1
ATOM 505 O O . ALA A 1 70 ? 6.395 3.613 -13.571 1.00 97.06 70 ALA A O 1
ATOM 506 N N . ALA A 1 71 ? 8.395 3.111 -12.669 1.00 95.88 71 ALA A N 1
ATOM 507 C CA . ALA A 1 71 ? 9.055 4.360 -13.033 1.00 95.88 71 ALA A CA 1
ATOM 508 C C . ALA A 1 71 ? 10.426 4.075 -13.654 1.00 95.88 71 ALA A C 1
ATOM 510 O O . ALA A 1 71 ? 11.168 3.248 -13.128 1.00 95.88 71 ALA A O 1
ATOM 511 N N . ILE A 1 72 ? 10.772 4.750 -14.754 1.00 93.81 72 ILE A N 1
ATOM 512 C CA . ILE A 1 72 ? 12.091 4.604 -15.391 1.00 93.81 72 ILE A CA 1
ATOM 513 C C . ILE A 1 72 ? 12.987 5.792 -15.027 1.00 93.81 72 ILE A C 1
ATOM 515 O O . ILE A 1 72 ? 12.685 6.936 -15.375 1.00 93.81 72 ILE A O 1
ATOM 519 N N . GLY A 1 73 ? 14.099 5.503 -14.353 1.00 87.12 73 GLY A N 1
ATOM 520 C CA . GLY A 1 73 ? 15.174 6.442 -14.061 1.00 87.12 73 GLY A CA 1
ATOM 521 C C . GLY A 1 73 ? 16.181 6.570 -15.205 1.00 87.12 73 GLY A C 1
ATOM 522 O O . GLY A 1 73 ? 16.285 5.724 -16.089 1.00 87.12 73 GLY A O 1
ATOM 523 N N . THR A 1 74 ? 16.932 7.665 -15.189 1.00 76.75 74 THR A N 1
ATOM 524 C CA . THR A 1 74 ? 17.705 8.146 -16.347 1.00 76.75 74 THR A CA 1
ATOM 525 C C . THR A 1 74 ? 19.209 7.911 -16.205 1.00 76.75 74 THR A C 1
ATOM 527 O O . THR A 1 74 ? 19.921 7.749 -17.195 1.00 76.75 74 THR A O 1
ATOM 530 N N . SER A 1 75 ? 19.686 7.855 -14.965 1.00 81.69 75 SER A N 1
ATOM 531 C CA . SER A 1 75 ? 21.055 7.550 -14.560 1.00 81.69 75 SER A CA 1
ATOM 532 C C . SER A 1 75 ? 21.101 6.215 -13.828 1.00 81.69 75 SER A C 1
ATOM 534 O O . SER A 1 75 ? 20.102 5.789 -13.255 1.00 81.69 75 SER A O 1
ATOM 536 N N . ALA A 1 76 ? 22.272 5.582 -13.773 1.00 75.44 76 ALA A N 1
ATOM 537 C CA . ALA A 1 76 ? 22.463 4.404 -12.927 1.00 75.44 76 ALA A CA 1
ATOM 538 C C . ALA A 1 76 ? 22.535 4.749 -11.437 1.00 75.44 76 ALA A C 1
ATOM 540 O O . ALA A 1 76 ? 22.057 3.997 -10.598 1.00 75.44 76 ALA A O 1
ATOM 541 N N . GLN A 1 77 ? 23.093 5.913 -11.095 1.00 80.56 77 GLN A N 1
ATOM 542 C CA . GLN A 1 77 ? 23.166 6.373 -9.709 1.00 80.56 77 GLN A CA 1
ATOM 543 C C . GLN A 1 77 ? 21.825 6.926 -9.245 1.00 80.56 77 GLN A C 1
ATOM 545 O O . GLN A 1 77 ? 21.157 7.634 -10.003 1.00 80.56 77 GLN A O 1
ATOM 550 N N . LEU A 1 78 ? 21.472 6.632 -7.995 1.00 83.69 78 LEU A N 1
ATOM 551 C CA . LEU A 1 78 ? 20.315 7.218 -7.335 1.00 83.69 78 LEU A CA 1
ATOM 552 C C . LEU A 1 78 ? 20.625 8.638 -6.852 1.00 83.69 78 LEU A C 1
ATOM 554 O O . LEU A 1 78 ? 21.560 8.850 -6.081 1.00 83.69 78 LEU A O 1
ATOM 558 N N . SER A 1 79 ? 19.839 9.608 -7.306 1.00 84.81 79 SER A N 1
ATOM 559 C CA . SER A 1 79 ? 19.861 10.973 -6.798 1.00 84.81 79 SER A CA 1
ATOM 560 C C . SER A 1 79 ? 19.228 11.039 -5.407 1.00 84.81 79 SER A C 1
ATOM 562 O O . SER A 1 79 ? 18.425 10.189 -5.018 1.00 84.81 79 SER A O 1
ATOM 564 N N . HIS A 1 80 ? 19.527 12.106 -4.666 1.00 84.62 80 HIS A N 1
ATOM 565 C CA . HIS A 1 80 ? 18.890 12.353 -3.373 1.00 84.62 80 HIS A CA 1
ATOM 566 C C . HIS A 1 80 ? 17.356 12.411 -3.484 1.00 84.62 80 HIS A C 1
ATOM 568 O O . HIS A 1 80 ? 16.658 11.824 -2.667 1.00 84.62 80 HIS A O 1
ATOM 574 N N . SER A 1 81 ? 16.825 13.036 -4.542 1.00 84.38 81 SER A N 1
ATOM 575 C CA . SER A 1 81 ? 15.378 13.111 -4.771 1.00 84.38 81 SER A CA 1
ATOM 576 C C . SER A 1 81 ? 14.735 11.753 -5.065 1.00 84.38 81 SER A C 1
ATOM 578 O O . SER A 1 81 ? 13.602 11.527 -4.648 1.00 84.38 81 SER A O 1
ATOM 580 N N . GLU A 1 82 ? 15.436 10.841 -5.747 1.00 88.00 82 GLU A N 1
ATOM 581 C CA . GLU A 1 82 ? 14.962 9.469 -5.965 1.00 88.00 82 GLU A CA 1
ATOM 582 C C . GLU A 1 82 ? 14.925 8.678 -4.652 1.00 88.00 82 GLU A C 1
ATOM 584 O O . GLU A 1 82 ? 13.950 7.974 -4.398 1.00 88.00 82 GLU A O 1
ATOM 589 N N . ILE A 1 83 ? 15.947 8.830 -3.802 1.00 88.50 83 ILE A N 1
ATOM 590 C CA . ILE A 1 83 ? 16.004 8.183 -2.482 1.00 88.50 83 ILE A CA 1
ATOM 591 C C . ILE A 1 83 ? 14.856 8.685 -1.604 1.00 88.50 83 ILE A C 1
ATOM 593 O O . ILE A 1 83 ? 14.089 7.872 -1.102 1.00 88.50 83 ILE A O 1
ATOM 597 N N . THR A 1 84 ? 14.668 10.003 -1.488 1.00 88.25 84 THR A N 1
ATOM 598 C CA . THR A 1 84 ? 13.570 10.587 -0.700 1.00 88.25 84 THR A CA 1
ATOM 599 C C . THR A 1 84 ? 12.196 10.164 -1.220 1.00 88.25 84 THR A C 1
ATOM 601 O O . THR A 1 84 ? 11.290 9.874 -0.441 1.00 88.25 84 THR A O 1
ATOM 604 N N . ALA A 1 85 ? 12.015 10.086 -2.542 1.00 90.25 85 ALA A N 1
ATOM 605 C CA . ALA A 1 85 ? 10.775 9.570 -3.107 1.00 90.25 85 ALA A CA 1
ATOM 606 C C . ALA A 1 85 ? 10.563 8.097 -2.720 1.00 90.25 85 ALA A C 1
ATOM 608 O O . ALA A 1 85 ? 9.490 7.750 -2.232 1.00 90.25 85 ALA A O 1
ATOM 609 N N . ALA A 1 86 ? 11.582 7.245 -2.874 1.00 91.38 86 ALA A N 1
ATOM 610 C CA . ALA A 1 86 ? 11.519 5.838 -2.487 1.00 91.38 86 ALA A CA 1
ATOM 611 C C . ALA A 1 86 ? 11.267 5.655 -0.976 1.00 91.38 86 ALA A C 1
ATOM 613 O O . ALA A 1 86 ? 10.462 4.806 -0.595 1.00 91.38 86 ALA A O 1
ATOM 614 N N . GLU A 1 87 ? 11.847 6.494 -0.113 1.00 89.56 87 GLU A N 1
ATOM 615 C CA . GLU A 1 87 ? 11.505 6.557 1.315 1.00 89.56 87 GLU A CA 1
ATOM 616 C C . GLU A 1 87 ? 10.016 6.844 1.517 1.00 89.56 87 GLU A C 1
ATOM 618 O O . GLU A 1 87 ? 9.366 6.161 2.305 1.00 89.56 87 GLU A O 1
ATOM 623 N N . GLY A 1 88 ? 9.444 7.780 0.757 1.00 88.50 88 GLY A N 1
ATOM 624 C CA . GLY A 1 88 ? 8.005 8.043 0.735 1.00 88.50 88 GLY A CA 1
ATOM 625 C C . GLY A 1 88 ? 7.174 6.798 0.400 1.00 88.50 88 GLY A C 1
ATOM 626 O O . GLY A 1 88 ? 6.236 6.472 1.132 1.00 88.50 88 GLY A O 1
ATOM 627 N N . PHE A 1 89 ? 7.550 6.042 -0.638 1.00 91.62 89 PHE A N 1
ATOM 628 C CA . PHE A 1 89 ? 6.893 4.772 -0.982 1.00 91.62 89 PHE A CA 1
ATOM 629 C C . PHE A 1 89 ? 7.009 3.740 0.146 1.00 91.62 89 PHE A C 1
ATOM 631 O O . PHE A 1 89 ? 6.008 3.132 0.528 1.00 91.62 89 PHE A O 1
ATOM 638 N N . ALA A 1 90 ? 8.193 3.571 0.738 1.00 88.44 90 ALA A N 1
ATOM 639 C CA . ALA A 1 90 ? 8.405 2.654 1.857 1.00 88.44 90 ALA A CA 1
ATOM 640 C C . ALA A 1 90 ? 7.573 3.065 3.091 1.00 88.44 90 ALA A C 1
ATOM 642 O O . ALA A 1 90 ? 6.869 2.248 3.703 1.00 88.44 90 ALA A O 1
ATOM 643 N N . LEU A 1 91 ? 7.563 4.361 3.421 1.00 82.88 91 LEU A N 1
ATOM 644 C CA . LEU A 1 91 ? 6.802 4.966 4.518 1.00 82.88 91 LEU A CA 1
ATOM 645 C C . LEU A 1 91 ? 5.287 4.935 4.293 1.00 82.88 91 LEU A C 1
ATOM 647 O O . LEU A 1 91 ? 4.532 4.825 5.264 1.00 82.88 91 LEU A O 1
ATOM 651 N N . ALA A 1 92 ? 4.820 4.944 3.053 1.00 84.00 92 ALA A N 1
ATOM 652 C CA . ALA A 1 92 ? 3.411 4.775 2.728 1.00 84.00 92 ALA A CA 1
ATOM 653 C C . ALA A 1 92 ? 3.013 3.310 2.483 1.00 84.00 92 ALA A C 1
ATOM 655 O O . ALA A 1 92 ? 1.821 3.019 2.457 1.00 84.00 92 ALA A O 1
ATOM 656 N N . SER A 1 93 ? 3.987 2.394 2.398 1.00 87.62 93 SER A N 1
ATOM 657 C CA . SER A 1 93 ? 3.785 0.989 2.016 1.00 87.62 93 SER A CA 1
ATOM 658 C C . SER A 1 93 ? 3.138 0.853 0.648 1.00 87.62 93 SER A C 1
ATOM 660 O O . SER A 1 93 ? 2.155 0.138 0.461 1.00 87.62 93 SER A O 1
ATOM 662 N N . LEU A 1 94 ? 3.706 1.589 -0.302 1.00 91.25 94 LEU A N 1
ATOM 663 C CA . LEU A 1 94 ? 3.240 1.650 -1.670 1.00 91.25 94 LEU A CA 1
ATOM 664 C C . LEU A 1 94 ? 4.167 0.852 -2.586 1.00 91.25 94 LEU A C 1
ATOM 666 O O . LEU A 1 94 ? 5.390 0.976 -2.477 1.00 91.25 94 LEU A O 1
ATOM 670 N N . PRO A 1 95 ? 3.594 0.051 -3.492 1.00 94.19 95 PRO A N 1
ATOM 671 C CA . PRO A 1 95 ? 4.358 -0.718 -4.454 1.00 94.19 95 PRO A CA 1
ATOM 672 C C . PRO A 1 95 ? 4.934 0.199 -5.541 1.00 94.19 95 PRO A C 1
ATOM 674 O O . PRO A 1 95 ? 4.207 0.948 -6.197 1.00 94.19 95 PRO A O 1
ATOM 677 N N . LEU A 1 96 ? 6.241 0.101 -5.768 1.00 96.31 96 LEU A N 1
ATOM 678 C CA . LEU A 1 96 ? 6.928 0.775 -6.869 1.00 96.31 96 LEU A CA 1
ATOM 679 C C . LEU A 1 96 ? 7.946 -0.176 -7.479 1.00 96.31 96 LEU A C 1
ATOM 681 O O . LEU A 1 96 ? 8.734 -0.776 -6.757 1.00 96.31 96 LEU A O 1
ATOM 685 N N . LEU A 1 97 ? 7.973 -0.246 -8.804 1.00 96.62 97 LEU A N 1
ATOM 686 C CA . LEU A 1 97 ? 9.064 -0.855 -9.548 1.00 96.62 97 LEU A CA 1
ATOM 687 C C . LEU A 1 97 ? 9.911 0.255 -10.185 1.00 96.62 97 LEU A C 1
ATOM 689 O O . LEU A 1 97 ? 9.542 0.817 -11.218 1.00 96.62 97 LEU A O 1
ATOM 693 N N . LEU A 1 98 ? 11.028 0.606 -9.547 1.00 95.50 98 LEU A N 1
ATOM 694 C CA . LEU A 1 98 ? 11.964 1.609 -10.049 1.00 95.50 98 LEU A CA 1
ATOM 695 C C . LEU A 1 98 ? 12.999 0.933 -10.950 1.00 95.50 98 LEU A C 1
ATOM 697 O O . LEU A 1 98 ? 13.805 0.132 -10.487 1.00 95.50 98 LEU A O 1
ATOM 701 N N . ILE A 1 99 ? 12.979 1.269 -12.236 1.00 94.69 99 ILE A N 1
ATOM 702 C CA . ILE A 1 99 ? 13.842 0.677 -13.258 1.00 94.69 99 ILE A CA 1
ATOM 703 C C . ILE A 1 99 ? 14.953 1.668 -13.590 1.00 94.69 99 ILE A C 1
ATOM 705 O O . ILE A 1 99 ? 14.663 2.794 -13.992 1.00 94.69 99 ILE A O 1
ATOM 709 N N . LYS A 1 100 ? 16.219 1.267 -13.469 1.00 91.06 100 LYS A N 1
ATOM 710 C CA . LYS A 1 100 ? 17.371 2.123 -13.803 1.00 91.06 100 LYS A CA 1
ATOM 711 C C . LYS A 1 100 ? 18.319 1.418 -14.778 1.00 91.06 100 LYS A C 1
ATOM 713 O O . LYS A 1 100 ? 18.426 0.191 -14.746 1.00 91.06 100 LYS A O 1
ATOM 718 N N . PRO A 1 101 ? 19.016 2.154 -15.659 1.00 88.88 101 PRO A N 1
ATOM 719 C CA . PRO A 1 101 ? 20.102 1.564 -16.430 1.00 88.88 101 PRO A CA 1
ATOM 720 C C . PRO A 1 101 ? 21.239 1.163 -15.483 1.00 88.88 101 PRO A C 1
ATOM 722 O O . PRO A 1 101 ? 21.573 1.924 -14.583 1.00 88.88 101 PRO A O 1
ATOM 725 N N . SER A 1 102 ? 21.867 0.007 -15.688 1.00 82.00 102 SER A N 1
ATOM 726 C CA . SER A 1 102 ? 23.113 -0.333 -14.985 1.00 82.00 102 SER A CA 1
ATOM 727 C C . SER A 1 102 ? 24.328 0.233 -15.729 1.00 82.00 102 SER A C 1
ATOM 729 O O . SER A 1 102 ? 24.343 0.275 -16.961 1.00 82.00 102 SER A O 1
ATOM 731 N N . ILE A 1 103 ? 25.363 0.645 -14.990 1.00 68.12 103 ILE A N 1
ATOM 732 C CA . ILE A 1 103 ? 26.645 1.143 -15.536 1.00 68.12 103 ILE A CA 1
ATOM 733 C C . ILE A 1 103 ? 27.690 0.040 -15.759 1.00 68.12 103 ILE A C 1
ATOM 735 O O . ILE A 1 103 ? 28.785 0.331 -16.236 1.00 68.12 103 ILE A O 1
ATOM 739 N N . ASN A 1 104 ? 27.388 -1.222 -15.439 1.00 58.19 104 ASN A N 1
ATOM 740 C CA . ASN A 1 104 ? 28.432 -2.236 -15.302 1.00 58.19 104 ASN A CA 1
ATOM 741 C C . ASN A 1 104 ? 28.516 -3.223 -16.465 1.00 58.19 104 ASN A C 1
ATOM 743 O O . ASN A 1 104 ? 27.600 -4.005 -16.707 1.00 58.19 104 ASN A O 1
ATOM 747 N N . HIS A 1 105 ? 29.702 -3.273 -17.071 1.00 53.53 105 HIS A N 1
ATOM 748 C CA . HIS A 1 105 ? 30.213 -4.372 -17.895 1.00 53.53 105 HIS A CA 1
ATOM 749 C C . HIS A 1 105 ? 30.569 -5.610 -17.035 1.00 53.53 105 HIS A C 1
ATOM 751 O O . HIS A 1 105 ? 31.690 -6.102 -17.101 1.00 53.53 105 HIS A O 1
ATOM 757 N N . GLY A 1 106 ? 29.667 -6.074 -16.161 1.00 51.25 106 GLY A N 1
ATOM 758 C CA . GLY A 1 106 ? 29.879 -7.303 -15.376 1.00 51.25 106 GLY A CA 1
ATOM 759 C C . GLY A 1 106 ? 30.639 -7.174 -14.043 1.00 51.25 106 GLY A C 1
ATOM 760 O O . GLY A 1 106 ? 31.079 -8.187 -13.514 1.00 51.25 106 GLY A O 1
ATOM 761 N N . ASN A 1 107 ? 30.783 -5.973 -13.458 1.00 54.00 107 ASN A N 1
ATOM 762 C CA . ASN A 1 107 ? 31.268 -5.812 -12.073 1.00 54.00 107 ASN A CA 1
ATOM 763 C C . ASN A 1 107 ? 30.097 -5.512 -11.107 1.00 54.00 107 ASN A C 1
ATOM 765 O O . ASN A 1 107 ? 29.549 -4.413 -11.168 1.00 54.00 107 ASN A O 1
ATOM 769 N N . PRO A 1 108 ? 29.708 -6.424 -10.198 1.00 54.72 108 PRO A N 1
ATOM 770 C CA . PRO A 1 108 ? 28.595 -6.204 -9.269 1.00 54.72 108 PRO A CA 1
ATOM 771 C C . PRO A 1 108 ? 28.832 -5.047 -8.280 1.00 54.72 108 PRO A C 1
ATOM 773 O O . PRO A 1 108 ? 27.878 -4.374 -7.884 1.00 54.72 108 PRO A O 1
ATOM 776 N N . ALA A 1 109 ? 30.093 -4.771 -7.916 1.00 51.06 109 ALA A N 1
ATOM 777 C CA . ALA A 1 109 ? 30.474 -3.838 -6.847 1.00 51.06 109 ALA A CA 1
ATOM 778 C C . ALA A 1 109 ? 30.241 -2.347 -7.173 1.00 51.06 109 ALA A C 1
ATOM 780 O O . ALA A 1 109 ? 30.276 -1.498 -6.282 1.00 51.06 109 ALA A O 1
ATOM 781 N N . SER A 1 110 ? 30.005 -2.004 -8.441 1.00 50.59 110 SER A N 1
ATOM 782 C CA . SER A 1 110 ? 29.766 -0.627 -8.898 1.00 50.59 110 SER A CA 1
ATOM 783 C C . SER A 1 110 ? 28.289 -0.302 -9.157 1.00 50.59 110 SER A C 1
ATOM 785 O O . SER A 1 110 ? 27.986 0.798 -9.612 1.00 50.59 110 SER A O 1
ATOM 787 N N . SER A 1 111 ? 27.366 -1.236 -8.897 1.00 55.03 111 SER A N 1
ATOM 788 C CA . SER A 1 111 ? 25.916 -1.015 -9.043 1.00 55.03 111 SER A CA 1
ATOM 789 C C . SER A 1 111 ? 25.392 -0.078 -7.947 1.00 55.03 111 SER A C 1
ATOM 791 O O . SER A 1 111 ? 25.945 -0.038 -6.843 1.00 55.03 111 SER A O 1
ATOM 793 N N . ALA A 1 112 ? 24.318 0.675 -8.209 1.00 54.94 112 ALA A N 1
ATOM 794 C CA . ALA A 1 112 ? 23.626 1.392 -7.136 1.00 54.94 112 ALA A CA 1
ATOM 795 C C . ALA A 1 112 ? 23.052 0.398 -6.111 1.00 54.94 112 ALA A C 1
ATOM 797 O O . ALA A 1 112 ? 23.035 0.708 -4.921 1.00 54.94 112 ALA A O 1
ATOM 798 N N . THR A 1 113 ? 22.722 -0.828 -6.543 1.00 56.47 113 THR A N 1
ATOM 799 C CA . THR A 1 113 ? 22.329 -1.940 -5.658 1.00 56.47 113 THR A CA 1
ATOM 800 C C . THR A 1 113 ? 23.416 -2.410 -4.685 1.00 56.47 113 THR A C 1
ATOM 802 O O . THR A 1 113 ? 23.087 -2.819 -3.579 1.00 56.47 113 THR A O 1
ATOM 805 N N . ALA A 1 114 ? 24.703 -2.319 -5.043 1.00 50.34 114 ALA A N 1
ATOM 806 C CA . ALA A 1 114 ? 25.820 -2.705 -4.171 1.00 50.34 114 ALA A CA 1
ATOM 807 C C . ALA A 1 114 ? 26.294 -1.572 -3.247 1.00 50.34 114 ALA A C 1
ATOM 809 O O . ALA A 1 114 ? 27.020 -1.816 -2.286 1.00 50.34 114 ALA A O 1
ATOM 810 N N . ARG A 1 115 ? 25.922 -0.322 -3.552 1.00 50.41 115 ARG A N 1
ATOM 811 C CA . ARG A 1 115 ? 26.402 0.879 -2.848 1.00 50.41 115 ARG A CA 1
ATOM 812 C C . ARG A 1 115 ? 25.413 1.458 -1.845 1.00 50.41 115 ARG A C 1
ATOM 814 O O . ARG A 1 115 ? 25.810 2.315 -1.060 1.00 50.41 115 ARG A O 1
ATOM 821 N N . GLN A 1 116 ? 24.156 1.024 -1.863 1.00 52.97 116 GLN A N 1
ATOM 822 C CA . GLN A 1 116 ? 23.148 1.474 -0.911 1.00 52.97 116 GLN A CA 1
ATOM 823 C C . GLN A 1 116 ? 22.751 0.344 0.029 1.00 52.97 116 GLN A C 1
ATOM 825 O O . GLN A 1 116 ? 22.415 -0.758 -0.397 1.00 52.97 116 GLN A O 1
ATOM 830 N N . SER A 1 117 ? 22.809 0.653 1.325 1.00 50.50 117 SER A N 1
ATOM 831 C CA . SER A 1 117 ? 22.184 -0.120 2.389 1.00 50.50 117 SER A CA 1
ATOM 832 C C . SER A 1 117 ? 20.725 -0.427 2.034 1.00 50.50 117 SER A C 1
ATOM 834 O O . SER A 1 117 ? 20.082 0.305 1.289 1.00 50.50 117 SER A O 1
ATOM 836 N N . SER A 1 118 ? 20.196 -1.516 2.584 1.00 63.09 118 SER A N 1
ATOM 837 C CA . SER A 1 118 ? 18.860 -2.097 2.363 1.00 63.09 118 SER A CA 1
ATOM 838 C C . SER A 1 118 ? 17.644 -1.177 2.593 1.00 63.09 118 SER A C 1
ATOM 840 O O . SER A 1 118 ? 16.517 -1.653 2.635 1.00 63.09 118 SER A O 1
ATOM 842 N N . TRP A 1 119 ? 17.833 0.124 2.791 1.00 73.94 119 TRP A N 1
ATOM 843 C CA . TRP A 1 119 ? 16.784 1.119 2.967 1.00 73.94 119 TRP A CA 1
ATOM 844 C C . TRP A 1 119 ? 16.973 2.234 1.928 1.00 73.94 119 TRP A C 1
ATOM 846 O O . TRP A 1 119 ? 18.098 2.719 1.792 1.00 73.94 119 TRP A O 1
ATOM 856 N N . PRO A 1 120 ? 15.928 2.672 1.194 1.00 85.50 120 PRO A N 1
ATOM 857 C CA . PRO A 1 120 ? 14.490 2.436 1.414 1.00 85.50 120 PRO A CA 1
ATOM 858 C C . PRO A 1 120 ? 13.860 1.277 0.622 1.00 85.50 120 PRO A C 1
ATOM 860 O O . PRO A 1 120 ? 12.646 1.082 0.682 1.00 85.50 120 PRO A O 1
ATOM 863 N N . PHE A 1 121 ? 14.642 0.531 -0.156 1.00 89.00 121 PHE A N 1
ATOM 864 C CA . PHE A 1 121 ? 14.116 -0.507 -1.045 1.00 89.00 121 PHE A CA 1
ATOM 865 C C . PHE A 1 121 ? 13.891 -1.828 -0.319 1.00 89.00 121 PHE A C 1
ATOM 867 O O . PHE A 1 121 ? 14.787 -2.336 0.345 1.00 89.00 121 PHE A O 1
ATOM 874 N N . LYS A 1 122 ? 12.721 -2.441 -0.521 1.00 86.69 122 LYS A N 1
ATOM 875 C CA . LYS A 1 122 ? 12.449 -3.797 -0.023 1.00 86.69 122 LYS A CA 1
ATOM 876 C C . LYS A 1 122 ? 13.380 -4.818 -0.669 1.00 86.69 122 LYS A C 1
ATOM 878 O O . LYS A 1 122 ? 13.789 -5.791 -0.041 1.00 86.69 122 LYS A O 1
ATOM 883 N N . TRP A 1 123 ? 13.678 -4.597 -1.943 1.00 88.00 123 TRP A N 1
ATOM 884 C CA . TRP A 1 123 ? 14.604 -5.412 -2.699 1.00 88.00 123 TRP A CA 1
ATOM 885 C C . TRP A 1 123 ? 15.268 -4.574 -3.782 1.00 88.00 123 TRP A C 1
ATOM 887 O O . TRP A 1 123 ? 14.623 -3.743 -4.424 1.00 88.00 123 TRP A O 1
ATOM 897 N N . SER A 1 124 ? 16.555 -4.817 -3.972 1.00 88.06 124 SER A N 1
ATOM 898 C CA . SER A 1 124 ? 17.379 -4.161 -4.975 1.00 88.06 124 SER A CA 1
ATOM 899 C C . SER A 1 124 ? 18.138 -5.239 -5.724 1.00 88.06 124 SER A C 1
ATOM 901 O O . SER A 1 124 ? 18.798 -6.068 -5.100 1.00 88.06 124 SER A O 1
ATOM 903 N N . THR A 1 125 ? 18.043 -5.238 -7.048 1.00 85.69 125 THR A N 1
ATOM 904 C CA . THR A 1 125 ? 18.731 -6.220 -7.888 1.00 85.69 125 THR A CA 1
ATOM 905 C C . THR A 1 125 ? 19.293 -5.593 -9.153 1.00 85.69 125 THR A C 1
ATOM 907 O O . THR A 1 125 ? 18.717 -4.652 -9.702 1.00 85.69 125 THR A O 1
ATOM 910 N N . ALA A 1 126 ? 20.395 -6.153 -9.640 1.00 84.62 126 ALA A N 1
ATOM 911 C CA . ALA A 1 126 ? 20.893 -5.916 -10.983 1.00 84.62 126 ALA A CA 1
ATOM 912 C C . ALA A 1 126 ? 20.720 -7.202 -11.797 1.00 84.62 126 ALA A C 1
ATOM 914 O O . ALA A 1 126 ? 21.296 -8.241 -11.467 1.00 84.62 126 ALA A O 1
ATOM 915 N N . LEU A 1 127 ? 19.901 -7.139 -12.848 1.00 83.81 127 LEU A N 1
ATOM 916 C CA . LEU A 1 127 ? 19.635 -8.283 -13.717 1.00 83.81 127 LEU A CA 1
ATOM 917 C C . LEU A 1 127 ? 20.579 -8.223 -14.916 1.00 83.81 127 LEU A C 1
ATOM 919 O O . LEU A 1 127 ? 20.432 -7.367 -15.782 1.00 83.81 127 LEU A O 1
ATOM 923 N N . TYR A 1 128 ? 21.553 -9.124 -14.949 1.00 80.00 128 TYR A N 1
ATOM 924 C CA . TYR A 1 128 ? 22.514 -9.300 -16.038 1.00 80.00 128 TYR A CA 1
ATOM 925 C C . TYR A 1 128 ? 22.047 -10.394 -16.996 1.00 80.00 128 TYR A C 1
ATOM 927 O O . TYR A 1 128 ? 21.018 -11.017 -16.774 1.00 80.00 128 TYR A O 1
ATOM 935 N N . GLU A 1 129 ? 22.779 -10.639 -18.078 1.00 72.69 129 GLU A N 1
ATOM 936 C CA . GLU A 1 129 ? 22.361 -11.610 -19.097 1.00 72.69 129 GLU A CA 1
ATOM 937 C C . GLU A 1 129 ? 22.229 -13.033 -18.537 1.00 72.69 129 GLU A C 1
ATOM 939 O O . GLU A 1 129 ? 21.296 -13.741 -18.906 1.00 72.69 129 GLU A O 1
ATOM 944 N N . GLU A 1 130 ? 23.092 -13.426 -17.600 1.00 69.12 130 GLU A N 1
ATOM 945 C CA . GLU A 1 130 ? 23.040 -14.737 -16.949 1.00 69.12 130 GLU A CA 1
ATOM 946 C C . GLU A 1 130 ? 21.967 -14.821 -15.852 1.00 69.12 130 GLU A C 1
ATOM 948 O O . GLU A 1 130 ? 21.499 -15.911 -15.530 1.00 69.12 130 GLU A O 1
ATOM 953 N N . THR A 1 131 ? 21.577 -13.685 -15.261 1.00 65.38 131 THR A N 1
ATOM 954 C CA . THR A 1 131 ? 20.669 -13.639 -14.099 1.00 65.38 131 THR A CA 1
ATOM 955 C C . THR A 1 131 ? 19.260 -13.150 -14.436 1.00 65.38 131 THR A C 1
ATOM 957 O O . THR A 1 131 ? 18.333 -13.345 -13.647 1.00 65.38 131 THR A O 1
ATOM 960 N N . ALA A 1 132 ? 19.061 -12.549 -15.611 1.00 67.50 132 ALA A N 1
ATOM 961 C CA . ALA A 1 132 ? 17.780 -12.069 -16.117 1.00 67.50 132 ALA A CA 1
ATOM 962 C C . ALA A 1 132 ? 16.905 -13.231 -16.608 1.00 67.50 132 ALA A C 1
ATOM 964 O O . ALA A 1 132 ? 16.665 -13.408 -17.801 1.00 67.50 132 ALA A O 1
ATOM 965 N N . GLY A 1 133 ? 16.417 -14.026 -15.659 1.00 80.19 133 GLY A N 1
ATOM 966 C CA . GLY A 1 133 ? 15.432 -15.078 -15.887 1.00 80.19 133 GLY A CA 1
ATOM 967 C C . GLY A 1 133 ? 14.011 -14.647 -15.527 1.00 80.19 133 GLY A C 1
ATOM 968 O O . GLY A 1 133 ? 13.800 -13.655 -14.824 1.00 80.19 133 GLY A O 1
ATOM 969 N N . LEU A 1 134 ? 13.034 -15.451 -15.960 1.00 81.81 134 LEU A N 1
ATOM 970 C CA . LEU A 1 134 ? 11.614 -15.273 -15.634 1.00 81.81 134 LEU A CA 1
ATOM 971 C C . LEU A 1 134 ? 11.413 -15.111 -14.119 1.00 81.81 134 LEU A C 1
ATOM 973 O O . LEU A 1 134 ? 10.787 -14.151 -13.683 1.00 81.81 134 LEU A O 1
ATOM 977 N N . LEU A 1 135 ? 12.049 -15.972 -13.319 1.00 85.00 135 LEU A N 1
ATOM 978 C CA . LEU A 1 135 ? 11.947 -15.962 -11.859 1.00 85.00 135 LEU A CA 1
ATOM 979 C C . LEU A 1 135 ? 12.324 -14.608 -11.242 1.00 85.00 135 LEU A C 1
ATOM 981 O O . LEU A 1 135 ? 11.591 -14.111 -10.396 1.00 85.00 135 LEU A O 1
ATOM 985 N N . GLN A 1 136 ? 13.424 -13.978 -11.665 1.00 87.50 136 GLN A N 1
ATOM 986 C CA . GLN A 1 136 ? 13.867 -12.705 -11.080 1.00 87.50 136 GLN A CA 1
ATOM 987 C C . GLN A 1 136 ? 12.957 -11.532 -11.467 1.00 87.50 136 GLN A C 1
ATOM 989 O O . GLN A 1 136 ? 12.708 -10.646 -10.648 1.00 87.50 136 GLN A O 1
ATOM 994 N N . LEU A 1 137 ? 12.429 -11.536 -12.695 1.00 90.31 137 LEU A N 1
ATOM 995 C CA . LEU A 1 137 ? 11.462 -10.534 -13.152 1.00 90.31 137 LEU A CA 1
ATOM 996 C C . LEU A 1 137 ? 10.124 -10.671 -12.420 1.00 90.31 137 LEU A C 1
ATOM 998 O O . LEU A 1 137 ? 9.520 -9.674 -12.027 1.00 90.31 137 LEU A O 1
ATOM 1002 N N . GLU A 1 138 ? 9.667 -11.900 -12.204 1.00 90.62 138 GLU A N 1
ATOM 1003 C CA . GLU A 1 138 ? 8.456 -12.160 -11.432 1.00 90.62 138 GLU A CA 1
ATOM 1004 C C . GLU A 1 138 ? 8.647 -11.825 -9.949 1.00 90.62 138 GLU A C 1
ATOM 1006 O O . GLU A 1 138 ? 7.801 -11.143 -9.371 1.00 90.62 138 GLU A O 1
ATOM 1011 N N . LYS A 1 139 ? 9.791 -12.201 -9.362 1.00 90.75 139 LYS A N 1
ATOM 1012 C CA . LYS A 1 139 ? 10.184 -11.852 -7.990 1.00 90.75 139 LYS A CA 1
ATOM 1013 C C . LYS A 1 139 ? 10.204 -10.343 -7.778 1.00 90.75 139 LYS A C 1
ATOM 1015 O O . LYS A 1 139 ? 9.682 -9.866 -6.773 1.00 90.75 139 LYS A O 1
ATOM 1020 N N . SER A 1 140 ? 10.750 -9.574 -8.727 1.00 92.06 140 SER A N 1
ATOM 1021 C CA . SER A 1 140 ? 10.801 -8.110 -8.619 1.00 92.06 140 SER A CA 1
ATOM 1022 C C . SER A 1 140 ? 9.406 -7.497 -8.509 1.00 92.06 140 SER A C 1
ATOM 1024 O O . SER A 1 140 ? 9.182 -6.597 -7.701 1.00 92.06 140 SER A O 1
ATOM 1026 N N . TYR A 1 141 ? 8.462 -7.992 -9.314 1.00 93.06 141 TYR A N 1
ATOM 1027 C CA . TYR A 1 141 ? 7.077 -7.542 -9.272 1.00 93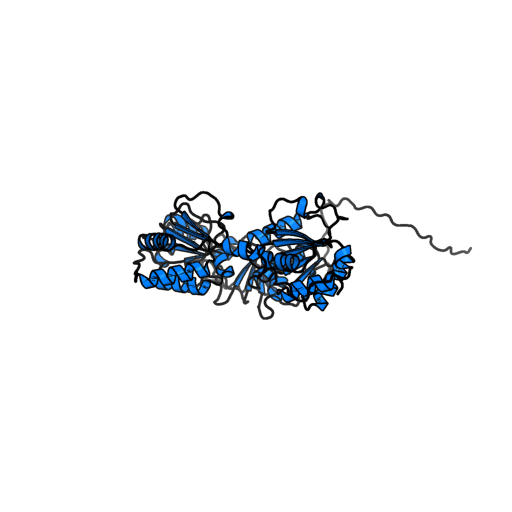.06 141 TYR A CA 1
ATOM 1028 C C . TYR A 1 141 ? 6.382 -8.005 -7.990 1.00 93.06 141 TYR A C 1
ATOM 1030 O O . TYR A 1 141 ? 5.768 -7.185 -7.309 1.00 93.06 141 TYR A O 1
ATOM 1038 N N . TYR A 1 142 ? 6.514 -9.288 -7.640 1.00 90.69 142 TYR A N 1
ATOM 1039 C CA . TYR A 1 142 ? 5.894 -9.867 -6.451 1.00 90.69 142 TYR A CA 1
ATOM 1040 C C . TYR A 1 142 ? 6.323 -9.130 -5.185 1.00 90.69 142 TYR A C 1
ATOM 1042 O O . TYR A 1 142 ? 5.470 -8.703 -4.417 1.00 90.69 142 TYR A O 1
ATOM 1050 N N . LEU A 1 143 ? 7.626 -8.899 -4.992 1.00 89.06 143 LEU A N 1
ATOM 1051 C CA . LEU A 1 143 ? 8.128 -8.202 -3.808 1.00 89.06 143 LEU A CA 1
ATOM 1052 C C . LEU A 1 143 ? 7.627 -6.755 -3.736 1.00 89.06 143 LEU A C 1
ATOM 1054 O O . LEU A 1 143 ? 7.340 -6.278 -2.637 1.00 89.06 143 LEU A O 1
ATOM 1058 N N . ALA A 1 144 ? 7.475 -6.067 -4.873 1.00 91.81 144 ALA A N 1
ATOM 1059 C CA . ALA A 1 144 ? 6.881 -4.732 -4.897 1.00 91.81 144 ALA A CA 1
ATOM 1060 C C . ALA A 1 144 ? 5.396 -4.779 -4.495 1.00 91.81 144 ALA A C 1
ATOM 1062 O O . ALA A 1 144 ? 4.970 -4.030 -3.614 1.00 91.81 144 ALA A O 1
ATOM 1063 N N . ALA A 1 145 ? 4.624 -5.673 -5.125 1.00 88.12 145 ALA A N 1
ATOM 1064 C CA . ALA A 1 145 ? 3.173 -5.808 -4.981 1.00 88.12 145 ALA A CA 1
ATOM 1065 C C . ALA A 1 145 ? 2.715 -6.427 -3.645 1.00 88.12 145 ALA A C 1
ATOM 1067 O O . ALA A 1 145 ? 1.606 -6.140 -3.181 1.00 88.12 145 ALA A O 1
ATOM 1068 N N . GLY A 1 146 ? 3.546 -7.278 -3.037 1.00 79.94 146 GLY A N 1
ATOM 1069 C CA . GLY A 1 146 ? 3.186 -8.165 -1.929 1.00 79.94 146 GLY A CA 1
ATOM 1070 C C . GLY A 1 146 ? 4.374 -8.952 -1.358 1.00 79.94 146 GLY A C 1
ATOM 1071 O O . GLY A 1 146 ? 5.512 -8.484 -1.407 1.00 79.94 146 GLY A O 1
ATOM 1072 N N . GLY A 1 147 ? 4.106 -10.113 -0.746 1.00 71.75 147 GLY A N 1
ATOM 1073 C CA . GLY A 1 147 ? 5.087 -10.897 0.022 1.00 71.75 147 GLY A CA 1
ATOM 1074 C C . GLY A 1 147 ? 5.424 -10.241 1.357 1.00 71.75 147 GLY A C 1
ATOM 1075 O O . GLY A 1 147 ? 6.534 -9.734 1.538 1.00 71.75 147 GLY A O 1
ATOM 1076 N N . GLY A 1 148 ? 4.430 -10.122 2.234 1.00 78.25 148 GLY A N 1
ATOM 1077 C CA . GLY A 1 148 ? 4.475 -9.247 3.402 1.00 78.25 148 GLY A CA 1
ATOM 1078 C C . GLY A 1 148 ? 4.189 -7.783 3.044 1.00 78.25 148 GLY A C 1
ATOM 1079 O O . GLY A 1 148 ? 3.353 -7.465 2.195 1.00 78.25 148 GLY A O 1
ATOM 1080 N N . ARG A 1 149 ? 4.895 -6.849 3.686 1.00 83.50 149 ARG A N 1
ATOM 1081 C CA . ARG A 1 149 ? 4.668 -5.409 3.492 1.00 83.50 149 ARG A CA 1
ATOM 1082 C C . ARG A 1 149 ? 5.047 -4.947 2.077 1.00 83.50 149 ARG A C 1
ATOM 1084 O O . ARG A 1 149 ? 6.135 -5.252 1.588 1.00 83.50 149 ARG A O 1
ATOM 1091 N N . ARG A 1 150 ? 4.162 -4.176 1.436 1.00 89.12 150 ARG A N 1
ATOM 1092 C CA . ARG A 1 150 ? 4.404 -3.524 0.133 1.00 89.12 150 ARG A CA 1
ATOM 1093 C C . ARG A 1 150 ? 5.467 -2.434 0.244 1.00 89.12 150 ARG A C 1
ATOM 1095 O O . ARG A 1 150 ? 5.534 -1.739 1.264 1.00 89.12 150 ARG A O 1
ATOM 1102 N N . GLY A 1 151 ? 6.242 -2.239 -0.818 1.00 91.62 151 GLY A N 1
ATOM 1103 C CA . GLY A 1 151 ? 7.282 -1.216 -0.855 1.00 91.62 151 GLY A CA 1
ATOM 1104 C C . GLY A 1 151 ? 7.975 -1.089 -2.211 1.00 91.62 151 GLY A C 1
ATOM 1105 O O . GLY A 1 151 ? 7.659 -1.828 -3.146 1.00 91.62 151 GLY A O 1
ATOM 1106 N N . PRO A 1 152 ? 8.921 -0.147 -2.329 1.00 93.94 152 PRO A N 1
ATOM 1107 C CA . PRO A 1 152 ? 9.661 0.064 -3.560 1.00 93.94 152 PRO A CA 1
ATOM 1108 C C . PRO A 1 152 ? 10.698 -1.041 -3.786 1.00 93.94 152 PRO A C 1
ATOM 1110 O O . PRO A 1 152 ? 11.402 -1.460 -2.865 1.00 93.94 152 PRO A O 1
ATOM 1113 N N . VAL A 1 153 ? 10.818 -1.464 -5.039 1.00 94.06 153 VAL A N 1
ATOM 1114 C CA . VAL A 1 153 ? 11.823 -2.397 -5.544 1.00 94.06 153 VAL A CA 1
ATOM 1115 C C . VAL A 1 153 ? 12.646 -1.699 -6.617 1.00 94.06 153 VAL A C 1
ATOM 1117 O O . VAL A 1 153 ? 12.091 -1.094 -7.535 1.00 94.06 153 VAL A O 1
ATOM 1120 N N . LEU A 1 154 ? 13.969 -1.795 -6.504 1.00 93.50 154 LEU A N 1
ATOM 1121 C CA . LEU A 1 154 ? 14.916 -1.271 -7.480 1.00 93.50 154 LEU A CA 1
ATOM 1122 C C . LEU A 1 154 ? 15.397 -2.398 -8.399 1.00 93.50 154 LEU A C 1
ATOM 1124 O O . LEU A 1 154 ? 15.957 -3.389 -7.934 1.00 93.50 154 LEU A O 1
ATOM 1128 N N . VAL A 1 155 ? 15.218 -2.220 -9.707 1.00 92.31 155 VAL A N 1
ATOM 1129 C CA . VAL A 1 155 ? 15.734 -3.129 -10.736 1.00 92.31 155 VAL A CA 1
ATOM 1130 C C . VAL A 1 155 ? 16.674 -2.367 -11.657 1.00 92.31 155 VAL A C 1
ATOM 1132 O O . VAL A 1 155 ? 16.263 -1.476 -12.403 1.00 92.31 155 VAL A O 1
ATOM 1135 N N . GLU A 1 156 ? 17.946 -2.741 -11.636 1.00 90.12 156 GLU A N 1
ATOM 1136 C CA . GLU A 1 156 ? 18.925 -2.282 -12.609 1.00 90.12 156 GLU A CA 1
ATOM 1137 C C . GLU A 1 156 ? 18.983 -3.226 -13.812 1.00 90.12 156 GLU A C 1
ATOM 1139 O O . GLU A 1 156 ? 19.101 -4.442 -13.659 1.00 90.12 156 GLU A O 1
ATOM 1144 N N . LEU A 1 157 ? 18.942 -2.653 -15.017 1.00 89.88 157 LEU A N 1
ATOM 1145 C CA . LEU A 1 157 ? 19.033 -3.384 -16.280 1.00 89.88 157 LEU A CA 1
ATOM 1146 C C . LEU A 1 157 ? 20.202 -2.840 -17.118 1.00 89.88 157 LEU A C 1
ATOM 1148 O O . LEU A 1 157 ? 20.242 -1.637 -17.394 1.00 89.88 157 LEU A O 1
ATOM 1152 N N . PRO A 1 158 ? 21.157 -3.666 -17.574 1.00 87.94 158 PRO A N 1
ATOM 1153 C CA . PRO A 1 158 ? 22.199 -3.211 -18.476 1.00 87.94 158 PRO A CA 1
ATOM 1154 C C . PRO A 1 158 ? 21.607 -2.929 -19.870 1.00 87.94 158 PRO A C 1
ATOM 1156 O O . PRO A 1 158 ? 20.743 -3.673 -20.348 1.00 87.94 158 PRO A O 1
ATOM 1159 N N . PRO A 1 159 ? 22.084 -1.892 -20.584 1.00 87.75 159 PRO A N 1
ATOM 1160 C CA . PRO A 1 159 ? 21.614 -1.599 -21.938 1.00 87.75 159 PRO A CA 1
ATOM 1161 C C . PRO A 1 159 ? 21.776 -2.757 -22.938 1.00 87.75 159 PRO A C 1
ATOM 1163 O O . PRO A 1 159 ? 21.016 -2.814 -23.907 1.00 87.75 159 PRO A O 1
ATOM 1166 N N . SER A 1 160 ? 22.737 -3.669 -22.725 1.00 86.38 160 SER A N 1
ATOM 1167 C CA . SER A 1 160 ? 22.923 -4.864 -23.564 1.00 86.38 160 SER A CA 1
ATOM 1168 C C . SER A 1 160 ? 21.738 -5.824 -23.451 1.00 86.38 160 SER A C 1
ATOM 1170 O O . SER A 1 160 ? 21.162 -6.196 -24.476 1.00 86.38 160 SER A O 1
ATOM 1172 N N . LEU A 1 161 ? 21.300 -6.125 -22.223 1.00 87.06 161 LEU A N 1
ATOM 1173 C CA . LEU A 1 161 ? 20.157 -6.995 -21.947 1.00 87.06 161 LEU A CA 1
ATOM 1174 C C . LEU A 1 161 ? 18.887 -6.470 -22.617 1.00 87.06 161 LEU A C 1
ATOM 1176 O O . LEU A 1 161 ? 18.186 -7.222 -23.281 1.00 87.06 161 LEU A O 1
ATOM 1180 N N . VAL A 1 162 ? 18.629 -5.163 -22.518 1.00 87.62 162 VAL A N 1
ATOM 1181 C CA . VAL A 1 162 ? 17.445 -4.513 -23.109 1.00 87.62 162 VAL A CA 1
ATOM 1182 C C . VAL A 1 162 ? 17.394 -4.670 -24.638 1.00 87.62 162 VAL A C 1
ATOM 1184 O O . VAL A 1 162 ? 16.307 -4.731 -25.213 1.00 87.62 162 VAL A O 1
ATOM 1187 N N . ARG A 1 163 ? 18.548 -4.736 -25.315 1.00 85.75 163 ARG A N 1
ATOM 1188 C CA . ARG A 1 163 ? 18.644 -4.794 -26.788 1.00 85.75 163 ARG A CA 1
ATOM 1189 C C . ARG A 1 163 ? 18.736 -6.214 -27.343 1.00 85.75 163 ARG A C 1
ATOM 1191 O O . ARG A 1 163 ? 18.296 -6.449 -28.468 1.00 85.75 163 ARG A O 1
ATOM 1198 N N . ARG A 1 164 ? 19.327 -7.146 -26.596 1.00 85.12 164 ARG A N 1
ATOM 1199 C CA . ARG A 1 164 ? 19.559 -8.529 -27.033 1.00 85.12 164 ARG A CA 1
ATOM 1200 C C . ARG A 1 164 ? 18.245 -9.315 -27.111 1.00 85.12 164 ARG A C 1
ATOM 1202 O O . ARG A 1 164 ? 17.269 -8.970 -26.460 1.00 85.12 164 ARG A O 1
ATOM 1209 N N . LYS A 1 165 ? 18.204 -10.397 -27.893 1.00 84.50 165 LYS A N 1
ATOM 1210 C CA . LYS A 1 165 ? 17.125 -11.391 -27.809 1.00 84.50 165 LYS A CA 1
ATOM 1211 C C . LYS A 1 165 ? 17.217 -12.127 -26.466 1.00 84.50 165 LYS A C 1
ATOM 1213 O O . LYS A 1 165 ? 18.236 -12.760 -26.203 1.00 84.50 165 LYS A O 1
ATOM 1218 N N . LEU A 1 166 ? 16.166 -12.045 -25.654 1.00 81.62 166 LEU A N 1
ATOM 1219 C CA . LEU A 1 166 ? 16.063 -12.783 -24.396 1.00 81.62 166 LEU A CA 1
ATOM 1220 C C . LEU A 1 166 ? 15.148 -13.987 -24.606 1.00 81.62 166 LEU A C 1
ATOM 1222 O O . LEU A 1 166 ? 13.988 -13.825 -25.000 1.00 81.62 166 LEU A O 1
ATOM 1226 N N . GLU A 1 167 ? 15.684 -15.180 -24.375 1.00 78.62 167 GLU A N 1
ATOM 1227 C CA . GLU A 1 167 ? 14.938 -16.434 -24.450 1.00 78.62 167 GLU A CA 1
ATOM 1228 C C . GLU A 1 167 ? 14.475 -16.797 -23.045 1.00 78.62 167 GLU A C 1
ATOM 1230 O O . GLU A 1 167 ? 15.262 -17.217 -22.202 1.00 78.62 167 GLU A O 1
ATOM 1235 N N . LEU A 1 168 ? 13.191 -16.560 -22.786 1.00 75.56 168 LEU A N 1
ATOM 1236 C CA . LEU A 1 168 ? 12.548 -16.983 -21.554 1.00 75.56 168 LEU A CA 1
ATOM 1237 C C . LEU A 1 168 ? 11.893 -18.345 -21.799 1.00 75.56 168 LEU A C 1
ATOM 1239 O O . LEU A 1 168 ? 11.290 -18.538 -22.861 1.00 75.56 168 LEU A O 1
ATOM 1243 N N . PRO A 1 169 ? 12.002 -19.287 -20.853 1.00 69.31 169 PRO A N 1
ATOM 1244 C CA . PRO A 1 169 ? 11.311 -20.559 -20.964 1.00 69.31 169 PRO A CA 1
ATOM 1245 C C . PRO A 1 169 ? 9.794 -20.322 -21.048 1.00 69.31 169 PRO A C 1
ATOM 1247 O O . PRO A 1 169 ? 9.284 -19.408 -20.396 1.00 69.31 169 PRO A O 1
ATOM 1250 N N . PRO A 1 170 ? 9.065 -21.125 -21.844 1.00 60.47 170 PRO A N 1
ATOM 1251 C CA . PRO A 1 170 ? 7.629 -20.937 -22.066 1.00 60.47 170 PRO A CA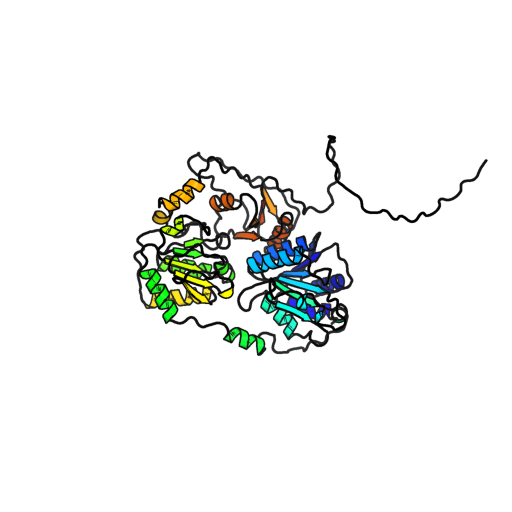 1
ATOM 1252 C C . PRO A 1 170 ? 6.811 -21.136 -20.785 1.00 60.47 170 PRO A C 1
ATOM 1254 O O . PRO A 1 170 ? 5.787 -20.486 -20.606 1.00 60.47 170 PRO A O 1
ATOM 1257 N N . THR A 1 171 ? 7.292 -22.006 -19.897 1.00 57.38 171 THR A N 1
ATOM 1258 C CA . THR A 1 171 ? 6.740 -22.297 -18.574 1.00 57.38 171 THR A CA 1
ATOM 1259 C C . THR A 1 171 ? 7.890 -22.784 -17.687 1.00 57.38 171 THR A C 1
ATOM 1261 O O . THR A 1 171 ? 8.284 -23.947 -17.756 1.00 57.38 171 THR A O 1
ATOM 1264 N N . LEU A 1 172 ? 8.482 -21.902 -16.886 1.00 52.38 172 LEU A N 1
ATOM 1265 C CA . LEU A 1 172 ? 8.957 -22.340 -15.572 1.00 52.38 172 LEU A CA 1
ATOM 1266 C C . LEU A 1 172 ? 7.754 -22.212 -14.644 1.00 52.38 172 LEU A C 1
ATOM 1268 O O . LEU A 1 172 ? 6.948 -21.298 -14.846 1.00 52.38 172 LEU A O 1
ATOM 1272 N N . GLY A 1 173 ? 7.647 -23.085 -13.644 1.00 59.09 173 GLY A N 1
ATOM 1273 C CA . GLY A 1 173 ? 6.835 -22.744 -12.485 1.00 59.09 173 GLY A CA 1
ATOM 1274 C C . GLY A 1 173 ? 7.254 -21.348 -12.038 1.00 59.09 173 GLY A C 1
ATOM 1275 O O . GLY A 1 173 ? 8.454 -21.078 -11.936 1.00 59.09 173 GLY A O 1
ATOM 1276 N N . GLY A 1 174 ? 6.301 -20.418 -11.971 1.00 66.75 174 GLY A N 1
ATOM 1277 C CA . GLY A 1 174 ? 6.596 -18.999 -11.774 1.00 66.75 174 GLY A CA 1
ATOM 1278 C C . GLY A 1 174 ? 7.366 -18.743 -10.474 1.00 66.75 174 GLY A C 1
ATOM 1279 O O . GLY A 1 174 ? 7.671 -19.659 -9.715 1.00 66.75 174 GLY A O 1
ATOM 1280 N N . TYR A 1 175 ? 7.646 -17.482 -10.144 1.00 77.75 175 TYR A N 1
ATOM 1281 C CA . TYR A 1 175 ? 8.216 -17.162 -8.828 1.00 77.75 175 TYR A CA 1
ATOM 1282 C C . TYR A 1 175 ? 7.382 -17.770 -7.686 1.00 77.75 175 TYR A C 1
ATOM 1284 O O . TYR A 1 175 ? 7.950 -18.288 -6.734 1.00 77.75 175 TYR A O 1
ATOM 1292 N N . GLU A 1 176 ? 6.058 -17.809 -7.831 1.00 72.94 176 GLU A N 1
ATOM 1293 C CA . GLU A 1 176 ? 5.116 -18.408 -6.872 1.00 72.94 176 GLU A CA 1
ATOM 1294 C C . GLU A 1 176 ? 5.198 -19.945 -6.760 1.00 72.94 176 GLU A C 1
ATOM 1296 O O . GLU A 1 176 ? 4.566 -20.539 -5.896 1.00 72.94 176 GLU A O 1
ATOM 1301 N N . GLU A 1 177 ? 5.993 -20.604 -7.599 1.00 73.75 177 GLU A N 1
ATOM 1302 C CA . GLU A 1 177 ? 6.265 -22.047 -7.533 1.00 73.75 177 GLU A CA 1
ATOM 1303 C C . GLU A 1 177 ? 7.733 -22.333 -7.172 1.00 73.75 177 GLU A C 1
ATOM 1305 O O . GLU A 1 177 ? 8.181 -23.479 -7.195 1.00 73.75 177 GLU A O 1
ATOM 1310 N N . SER A 1 178 ? 8.508 -21.292 -6.855 1.00 77.12 178 SER A N 1
ATOM 1311 C CA . SER A 1 178 ? 9.921 -21.417 -6.504 1.00 77.12 178 SER A CA 1
ATOM 1312 C C . SER A 1 178 ? 10.120 -21.742 -5.023 1.00 77.12 178 SER A C 1
ATOM 1314 O O . SER A 1 178 ? 9.338 -21.320 -4.171 1.00 77.12 178 SER A O 1
ATOM 1316 N N . GLU A 1 179 ? 11.215 -22.432 -4.691 1.00 77.50 179 GLU A N 1
ATOM 1317 C CA . GLU A 1 179 ? 11.620 -22.667 -3.295 1.00 77.50 179 GLU A CA 1
ATOM 1318 C C . GLU A 1 179 ? 11.733 -21.359 -2.497 1.00 77.50 179 GLU A C 1
ATOM 1320 O O . GLU A 1 179 ? 11.276 -21.291 -1.359 1.00 77.50 179 GLU A O 1
ATOM 1325 N N . ASP A 1 180 ? 12.259 -20.297 -3.119 1.00 77.75 180 ASP A N 1
ATOM 1326 C CA . ASP A 1 180 ? 12.328 -18.946 -2.549 1.00 77.75 180 ASP A CA 1
ATOM 1327 C C . ASP A 1 180 ? 10.955 -18.423 -2.089 1.00 77.75 180 ASP A C 1
ATOM 1329 O O . ASP A 1 180 ? 10.865 -17.685 -1.107 1.00 77.75 180 ASP A O 1
ATOM 1333 N N . PHE A 1 181 ? 9.889 -18.739 -2.825 1.00 78.81 181 PHE A N 1
ATOM 1334 C CA . PHE A 1 181 ? 8.534 -18.315 -2.484 1.00 78.81 181 PHE A CA 1
ATOM 1335 C C . PHE A 1 181 ? 7.939 -19.163 -1.364 1.00 78.81 181 PHE A C 1
ATOM 1337 O O . PHE A 1 181 ? 7.362 -18.601 -0.436 1.00 78.81 181 PHE A O 1
ATOM 1344 N N . PHE A 1 182 ? 8.134 -20.484 -1.393 1.00 76.25 182 PHE A N 1
ATOM 1345 C CA . PHE A 1 182 ? 7.695 -21.352 -0.297 1.00 76.25 182 PHE A CA 1
ATOM 1346 C C . PHE A 1 182 ? 8.382 -20.990 1.026 1.00 76.25 182 PHE A C 1
ATOM 1348 O O . PHE A 1 182 ? 7.706 -20.843 2.037 1.00 76.25 182 PHE A O 1
ATOM 1355 N N . GLN A 1 183 ? 9.687 -20.705 1.007 1.00 76.31 183 GLN A N 1
ATOM 1356 C CA . GLN A 1 183 ? 10.407 -20.209 2.187 1.00 76.31 183 GLN A CA 1
ATOM 1357 C C . GLN A 1 183 ? 9.862 -18.867 2.696 1.00 76.31 183 GLN A C 1
ATOM 1359 O O . GLN A 1 183 ? 9.854 -18.613 3.900 1.00 76.31 183 GLN A O 1
ATOM 1364 N N . LEU A 1 184 ? 9.410 -17.992 1.791 1.00 73.00 184 LEU A N 1
ATOM 1365 C CA . LEU A 1 184 ? 8.779 -16.731 2.168 1.00 73.00 184 LEU A CA 1
ATOM 1366 C C . LEU A 1 184 ? 7.414 -16.964 2.829 1.00 73.00 184 LEU A C 1
ATOM 1368 O O . LEU A 1 184 ? 7.119 -16.298 3.818 1.00 73.00 184 LEU A O 1
ATOM 1372 N N . LEU A 1 185 ? 6.609 -17.908 2.336 1.00 70.50 185 LEU A N 1
ATOM 1373 C CA . LEU A 1 185 ? 5.327 -18.271 2.952 1.00 70.50 185 LEU A CA 1
ATOM 1374 C C . LEU A 1 185 ? 5.507 -18.909 4.335 1.00 70.50 185 LEU A C 1
ATOM 1376 O O . LEU A 1 185 ? 4.841 -18.497 5.280 1.00 70.50 185 LEU A O 1
ATOM 1380 N N . ASP A 1 186 ? 6.452 -19.839 4.476 1.00 62.69 186 ASP A N 1
ATOM 1381 C CA . ASP A 1 186 ? 6.752 -20.510 5.751 1.00 62.69 186 ASP A CA 1
ATOM 1382 C C . ASP A 1 186 ? 7.268 -19.542 6.831 1.00 62.69 186 ASP A C 1
ATOM 1384 O O . ASP A 1 186 ? 7.277 -19.862 8.021 1.00 62.69 186 ASP A O 1
ATOM 1388 N N . SER A 1 187 ? 7.704 -18.343 6.431 1.00 63.31 187 SER A N 1
ATOM 1389 C CA . SER A 1 187 ? 8.163 -17.300 7.348 1.00 63.31 187 SER A CA 1
ATOM 1390 C C . SER A 1 187 ? 7.038 -16.466 7.977 1.00 63.31 187 SER A C 1
ATOM 1392 O O . SER A 1 187 ? 7.316 -15.678 8.885 1.00 63.31 187 SER A O 1
ATOM 1394 N N . GLU A 1 188 ? 5.780 -16.615 7.536 1.00 66.44 188 GLU A N 1
ATOM 1395 C CA . GLU A 1 188 ? 4.634 -15.961 8.176 1.00 66.44 188 GLU A CA 1
ATOM 1396 C C . GLU A 1 188 ? 4.219 -16.740 9.439 1.00 66.44 188 GLU A C 1
ATOM 1398 O O . GLU A 1 188 ? 3.766 -17.883 9.342 1.00 66.44 188 GLU A O 1
ATOM 1403 N N . PRO A 1 189 ? 4.373 -16.165 10.648 1.00 70.19 189 PRO A N 1
ATOM 1404 C CA . PRO A 1 189 ? 4.065 -16.893 11.871 1.00 70.19 189 PRO A CA 1
ATOM 1405 C C . PRO A 1 189 ? 2.551 -17.142 11.977 1.00 70.19 189 PRO A C 1
ATOM 1407 O O . PRO A 1 189 ? 1.764 -16.217 11.756 1.00 70.19 189 PRO A O 1
ATOM 1410 N N . PRO A 1 190 ? 2.111 -18.360 12.348 1.00 75.62 190 PRO A N 1
ATOM 1411 C CA . PRO A 1 190 ? 0.699 -18.619 12.582 1.00 75.62 190 PRO A CA 1
ATOM 1412 C C . PRO A 1 190 ? 0.202 -17.806 13.782 1.00 75.62 190 PRO A C 1
ATOM 1414 O O . PRO A 1 190 ? 0.916 -17.626 14.771 1.00 75.62 190 PRO A O 1
ATOM 1417 N N . ILE A 1 191 ? -1.049 -17.349 13.711 1.00 80.38 191 ILE A N 1
ATOM 1418 C CA . ILE A 1 191 ? -1.719 -16.721 14.852 1.00 80.38 191 ILE A CA 1
ATOM 1419 C C . ILE A 1 191 ? -2.121 -17.833 15.817 1.00 80.38 191 ILE A C 1
ATOM 1421 O O . ILE A 1 191 ? -2.911 -18.705 15.456 1.00 80.38 191 ILE A O 1
ATOM 1425 N N . HIS A 1 192 ? -1.597 -17.809 17.039 1.00 85.69 192 HIS A N 1
ATOM 1426 C CA . HIS A 1 192 ? -1.913 -18.844 18.020 1.00 85.69 192 HIS A CA 1
ATOM 1427 C C . HIS A 1 192 ? -3.172 -18.479 18.814 1.00 85.69 192 HIS A C 1
ATOM 1429 O O . HIS A 1 192 ? -3.338 -17.335 19.241 1.00 85.69 192 HIS A O 1
ATOM 1435 N N . ASP A 1 193 ? -4.012 -19.470 19.122 1.00 88.19 193 ASP A N 1
ATOM 1436 C CA . ASP A 1 193 ? -5.217 -19.296 19.952 1.00 88.19 193 ASP A CA 1
ATOM 1437 C C . ASP A 1 193 ? -4.919 -18.582 21.277 1.00 88.19 193 ASP A C 1
ATOM 1439 O O . ASP A 1 193 ? -5.672 -17.716 21.713 1.00 88.19 193 ASP A O 1
ATOM 1443 N N . ILE A 1 194 ? -3.770 -18.879 21.890 1.00 89.88 194 ILE A N 1
ATOM 1444 C CA . ILE A 1 194 ? -3.322 -18.259 23.146 1.00 89.88 194 ILE A CA 1
ATOM 1445 C C . ILE A 1 194 ? -3.146 -16.737 22.994 1.00 89.88 194 ILE A C 1
ATOM 1447 O O . ILE A 1 194 ? -3.438 -15.978 23.923 1.00 89.88 194 ILE A O 1
ATOM 1451 N N . GLU A 1 195 ? -2.679 -16.266 21.837 1.00 89.94 195 GLU A N 1
ATOM 1452 C CA . GLU A 1 195 ? -2.500 -14.837 21.560 1.00 89.94 195 GLU A CA 1
ATOM 1453 C C . GLU A 1 195 ? -3.850 -14.148 21.373 1.00 89.94 195 GLU A C 1
ATOM 1455 O O . GLU A 1 195 ? -4.090 -13.097 21.975 1.00 89.94 195 GLU A O 1
ATOM 1460 N N . LEU A 1 196 ? -4.760 -14.776 20.618 1.00 91.88 196 LEU A N 1
ATOM 1461 C CA . LEU A 1 196 ? -6.139 -14.309 20.477 1.00 91.88 196 LEU A CA 1
ATOM 1462 C C . LEU A 1 196 ? -6.807 -14.209 21.850 1.00 91.88 196 LEU A C 1
ATOM 1464 O O . LEU A 1 196 ? -7.378 -13.172 22.190 1.00 91.88 196 LEU A O 1
ATOM 1468 N N . ASP A 1 197 ? -6.678 -15.246 22.675 1.00 90.88 197 ASP A N 1
ATOM 1469 C CA . ASP A 1 197 ? -7.251 -15.322 24.018 1.00 90.88 197 ASP A CA 1
ATOM 1470 C C . ASP A 1 197 ? -6.730 -14.218 24.926 1.00 90.88 197 ASP A C 1
ATOM 1472 O O . ASP A 1 197 ? -7.496 -13.579 25.653 1.00 90.88 197 ASP A O 1
ATOM 1476 N N . ARG A 1 198 ? -5.424 -13.955 24.876 1.00 91.25 198 ARG A N 1
ATOM 1477 C CA . ARG A 1 198 ? -4.800 -12.876 25.639 1.00 91.25 198 ARG A CA 1
ATOM 1478 C C . ARG A 1 198 ? -5.356 -11.510 25.232 1.00 91.25 198 ARG A C 1
ATOM 1480 O O . ARG A 1 198 ? -5.632 -10.693 26.113 1.00 91.25 198 ARG A O 1
ATOM 1487 N N . ILE A 1 199 ? -5.558 -11.272 23.935 1.00 92.81 199 ILE A N 1
ATOM 1488 C CA . ILE A 1 199 ? -6.136 -10.023 23.418 1.00 92.81 199 ILE A CA 1
ATOM 1489 C C . ILE A 1 199 ? -7.601 -9.888 23.818 1.00 92.81 199 ILE A C 1
ATOM 1491 O O . ILE A 1 199 ? -7.990 -8.853 24.358 1.00 92.81 199 ILE A O 1
ATOM 1495 N N . MET A 1 200 ? -8.411 -10.929 23.613 1.00 92.12 200 MET A N 1
ATOM 1496 C CA . MET A 1 200 ? -9.829 -10.911 23.980 1.00 92.12 200 MET A CA 1
ATOM 1497 C C . MET A 1 200 ? -10.022 -10.673 25.474 1.00 92.12 200 MET A C 1
ATOM 1499 O O . MET A 1 200 ? -10.841 -9.844 25.858 1.00 92.12 200 MET A O 1
ATOM 1503 N N . ASN A 1 201 ? -9.228 -11.332 26.322 1.00 90.50 201 ASN A N 1
ATOM 1504 C CA . ASN A 1 201 ? -9.265 -11.119 27.767 1.00 90.50 201 ASN A CA 1
ATOM 1505 C C . ASN A 1 201 ? -8.852 -9.694 28.158 1.00 90.50 201 ASN A C 1
ATOM 1507 O O . ASN A 1 201 ? -9.443 -9.118 29.072 1.00 90.50 201 ASN A O 1
ATOM 1511 N N . GLY A 1 202 ? -7.856 -9.119 27.477 1.00 91.00 202 GLY A N 1
ATOM 1512 C CA . GLY A 1 202 ? -7.456 -7.724 27.662 1.00 91.00 202 GLY A CA 1
ATOM 1513 C C . GLY A 1 202 ? -8.589 -6.755 27.323 1.00 91.00 202 GLY A C 1
ATOM 1514 O O . GLY A 1 202 ? -8.960 -5.933 28.157 1.00 91.00 202 GLY A O 1
ATOM 1515 N N . LEU A 1 203 ? -9.199 -6.922 26.147 1.00 90.81 203 LEU A N 1
ATOM 1516 C CA . LEU A 1 203 ? -10.342 -6.124 25.694 1.00 90.81 203 LEU A CA 1
ATOM 1517 C C . LEU A 1 203 ? -11.565 -6.277 26.606 1.00 90.81 203 LEU A C 1
ATOM 1519 O O . LEU A 1 203 ? -12.246 -5.295 26.878 1.00 90.81 203 LEU A O 1
ATOM 1523 N N . PHE A 1 204 ? -11.833 -7.488 27.096 1.00 88.56 204 PHE A N 1
ATOM 1524 C CA . PHE A 1 204 ? -12.965 -7.777 27.977 1.00 88.56 204 PHE A CA 1
ATOM 1525 C C . PHE A 1 204 ? -12.810 -7.155 29.373 1.00 88.56 204 PHE A C 1
ATOM 1527 O O . PHE A 1 204 ? -13.792 -6.716 29.965 1.00 88.56 204 PHE A O 1
ATOM 1534 N N . ARG A 1 205 ? -11.585 -7.117 29.917 1.00 88.56 205 ARG A N 1
ATOM 1535 C CA . ARG A 1 205 ? -11.298 -6.546 31.249 1.00 88.56 205 ARG A CA 1
ATOM 1536 C C . ARG A 1 205 ? -11.142 -5.025 31.240 1.00 88.56 205 ARG A C 1
ATOM 1538 O O . ARG A 1 205 ? -11.227 -4.408 32.303 1.00 88.56 205 ARG A O 1
ATOM 1545 N N . ALA A 1 206 ? -10.870 -4.441 30.078 1.00 87.75 206 ALA A N 1
ATOM 1546 C CA . ALA A 1 206 ? -10.692 -3.009 29.905 1.00 87.75 206 ALA A CA 1
ATOM 1547 C C . ALA A 1 206 ? -11.995 -2.247 30.184 1.00 87.75 206 ALA A C 1
ATOM 1549 O O . ALA A 1 206 ? -13.072 -2.630 29.727 1.00 87.75 206 ALA A O 1
ATOM 1550 N N . LYS A 1 207 ? -11.900 -1.134 30.911 1.00 83.94 207 LYS A N 1
ATOM 1551 C CA . LYS A 1 207 ? -13.034 -0.240 31.179 1.00 83.94 207 LYS A CA 1
ATOM 1552 C C . LYS A 1 207 ? -13.265 0.726 30.018 1.00 83.94 207 LYS A C 1
ATOM 1554 O O . LYS A 1 207 ? -14.412 1.071 29.728 1.00 83.94 207 LYS A O 1
ATOM 1559 N N . CYS A 1 208 ? -12.187 1.137 29.352 1.00 83.50 208 CYS A N 1
ATOM 1560 C CA . CYS A 1 208 ? -12.171 2.091 28.250 1.00 83.50 208 CYS A CA 1
ATOM 1561 C C . CYS A 1 208 ? -11.301 1.576 27.082 1.00 83.50 208 CYS A C 1
ATOM 1563 O O . CYS A 1 208 ? -10.310 2.226 26.734 1.00 83.50 208 CYS A O 1
ATOM 1565 N N . PRO A 1 209 ? -11.638 0.427 26.461 1.00 87.75 209 PRO A N 1
ATOM 1566 C CA . PRO A 1 209 ? -10.892 -0.088 25.318 1.00 87.75 209 PRO A CA 1
ATOM 1567 C C . PRO A 1 209 ? -11.065 0.790 24.070 1.00 87.75 209 PRO A C 1
ATOM 1569 O O . PRO A 1 209 ? -12.113 1.410 23.866 1.00 87.75 209 PRO A O 1
ATOM 1572 N N . LEU A 1 210 ? -10.057 0.794 23.195 1.00 87.38 210 LEU A N 1
ATOM 1573 C CA . LEU A 1 210 ? -10.083 1.525 21.927 1.00 87.38 210 LEU A CA 1
ATOM 1574 C C . LEU A 1 210 ? -9.429 0.731 20.790 1.00 87.38 210 LEU A C 1
ATOM 1576 O O . LEU A 1 210 ? -8.317 0.217 20.930 1.00 87.38 210 LEU A O 1
ATOM 1580 N N . PHE A 1 211 ? -10.075 0.712 19.625 1.00 90.62 211 PHE A N 1
ATOM 1581 C CA . PHE A 1 211 ? -9.442 0.282 18.379 1.00 90.62 211 PHE A CA 1
ATOM 1582 C C . PHE A 1 211 ? -8.731 1.454 17.706 1.00 90.62 211 PHE A C 1
ATOM 1584 O O . PHE A 1 211 ? -9.314 2.521 17.511 1.00 90.62 211 PHE A O 1
ATOM 1591 N N . VAL A 1 212 ? -7.470 1.259 17.325 1.00 89.12 212 VAL A N 1
ATOM 1592 C CA . VAL A 1 212 ? -6.662 2.277 16.647 1.00 89.12 212 VAL A CA 1
ATOM 1593 C C . VAL A 1 212 ? -6.346 1.809 15.240 1.00 89.12 212 VAL A C 1
ATOM 1595 O O . VAL A 1 212 ? -5.670 0.806 15.036 1.00 89.12 212 VAL A O 1
ATOM 1598 N N . VAL A 1 213 ? -6.856 2.547 14.263 1.00 90.00 213 VAL A N 1
ATOM 1599 C CA . VAL A 1 213 ? -6.974 2.089 12.883 1.00 90.00 213 VAL A CA 1
ATOM 1600 C C . VAL A 1 213 ? -5.957 2.798 11.996 1.00 90.00 213 VAL A C 1
ATOM 1602 O O . VAL A 1 213 ? -5.991 4.016 11.781 1.00 90.00 213 VAL A O 1
ATOM 1605 N N . GLY A 1 214 ? -5.007 2.018 11.498 1.00 89.06 214 GLY A N 1
ATOM 1606 C CA . GLY A 1 214 ? -3.937 2.453 10.622 1.00 89.06 214 GLY A CA 1
ATOM 1607 C C . GLY A 1 214 ? -4.276 2.311 9.143 1.00 89.06 214 GLY A C 1
ATOM 1608 O O . GLY A 1 214 ? -5.304 1.757 8.754 1.00 89.06 214 GLY A O 1
ATOM 1609 N N . GLY A 1 215 ? -3.354 2.759 8.290 1.00 86.25 215 GLY A N 1
ATOM 1610 C CA . GLY A 1 215 ? -3.470 2.530 6.850 1.00 86.25 215 GLY A CA 1
ATOM 1611 C C . GLY A 1 215 ? -3.423 1.047 6.479 1.00 86.25 215 GLY A C 1
ATOM 1612 O O . GLY A 1 215 ? -3.949 0.680 5.434 1.00 86.25 215 GLY A O 1
ATOM 1613 N N . GLY A 1 216 ? -2.834 0.180 7.313 1.00 88.19 216 GLY A N 1
ATOM 1614 C CA . GLY A 1 216 ? -2.778 -1.261 7.045 1.00 88.19 216 GLY A CA 1
ATOM 1615 C C . GLY A 1 216 ? -4.157 -1.906 6.875 1.00 88.19 216 GLY A C 1
ATOM 1616 O O . GLY A 1 216 ? -4.298 -2.777 6.024 1.00 88.19 216 GLY A O 1
ATOM 1617 N N . VAL A 1 217 ? -5.190 -1.419 7.576 1.00 90.56 217 VAL A N 1
ATOM 1618 C CA . VAL A 1 217 ? -6.570 -1.919 7.424 1.00 90.56 217 VAL A CA 1
ATOM 1619 C C . VAL A 1 217 ? -7.066 -1.767 5.986 1.00 90.56 217 VAL A C 1
ATOM 1621 O O . VAL A 1 217 ? -7.653 -2.701 5.444 1.00 90.56 217 VAL A O 1
ATOM 1624 N N . ARG A 1 218 ? -6.770 -0.632 5.334 1.00 87.50 218 ARG A N 1
ATOM 1625 C CA . ARG A 1 218 ? -7.092 -0.416 3.914 1.00 87.50 218 ARG A CA 1
ATOM 1626 C C . ARG A 1 218 ? -6.330 -1.386 3.018 1.00 87.50 218 ARG A C 1
ATOM 1628 O O . ARG A 1 218 ? -6.931 -2.000 2.149 1.00 87.50 218 ARG A O 1
ATOM 1635 N N . HIS A 1 219 ? -5.020 -1.525 3.231 1.00 85.12 219 HIS A N 1
ATOM 1636 C CA . HIS A 1 219 ? -4.173 -2.380 2.389 1.00 85.12 219 HIS A CA 1
ATOM 1637 C C . HIS A 1 219 ? -4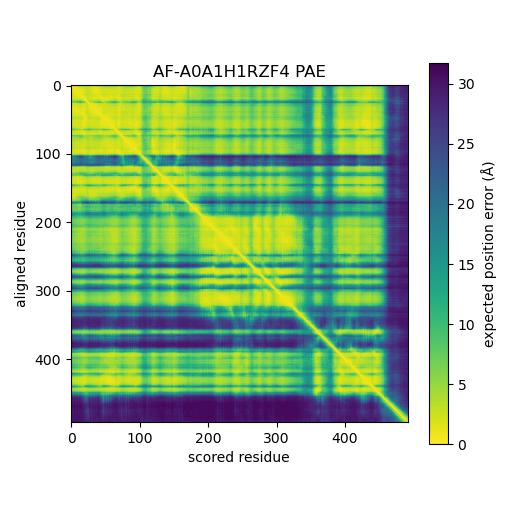.558 -3.862 2.477 1.00 85.12 219 HIS A C 1
ATOM 1639 O O . HIS A 1 219 ? -4.442 -4.570 1.484 1.00 85.12 219 HIS A O 1
ATOM 1645 N N . SER A 1 220 ? -5.036 -4.296 3.643 1.00 87.19 220 SER A N 1
ATOM 1646 C CA . SER A 1 220 ? -5.526 -5.652 3.907 1.00 87.19 220 SER A CA 1
ATOM 1647 C C . SER A 1 220 ? -6.989 -5.860 3.464 1.00 87.19 220 SER A C 1
ATOM 1649 O O . SER A 1 220 ? -7.496 -6.977 3.442 1.00 87.19 220 SER A O 1
ATOM 1651 N N . GLY A 1 221 ? -7.702 -4.787 3.091 1.00 88.12 221 GLY A N 1
ATOM 1652 C CA . GLY A 1 221 ? -9.124 -4.852 2.736 1.00 88.12 221 GLY A CA 1
ATOM 1653 C C . GLY A 1 221 ? -10.044 -5.173 3.921 1.00 88.12 221 GLY A C 1
ATOM 1654 O O . GLY A 1 221 ? -11.176 -5.597 3.718 1.00 88.12 221 GLY A O 1
ATOM 1655 N N . ALA A 1 222 ? -9.582 -4.951 5.154 1.00 91.44 222 ALA A N 1
ATOM 1656 C CA . ALA A 1 222 ? -10.203 -5.453 6.381 1.00 91.44 222 ALA A CA 1
ATOM 1657 C C . ALA A 1 222 ? -11.312 -4.544 6.957 1.00 91.44 222 ALA A C 1
ATOM 1659 O O . ALA A 1 222 ? -11.689 -4.646 8.127 1.00 91.44 222 ALA A O 1
ATOM 1660 N N . SER A 1 223 ? -11.816 -3.587 6.169 1.00 89.69 223 SER A N 1
ATOM 1661 C CA . SER A 1 223 ? -12.823 -2.620 6.627 1.00 89.69 223 SER A CA 1
ATOM 1662 C C . SER A 1 223 ? -14.165 -3.268 6.983 1.00 89.69 223 SER A C 1
ATOM 1664 O O . SER A 1 223 ? -14.905 -2.701 7.787 1.00 89.69 223 SER A O 1
ATOM 1666 N N . ALA A 1 224 ? -14.516 -4.412 6.387 1.00 90.44 224 ALA A N 1
ATOM 1667 C CA . ALA A 1 224 ? -15.759 -5.118 6.700 1.00 90.44 224 ALA A CA 1
ATOM 1668 C C . ALA A 1 224 ? -15.648 -5.862 8.039 1.00 90.44 224 ALA A C 1
ATOM 1670 O O . ALA A 1 224 ? -16.502 -5.700 8.911 1.00 90.44 224 ALA A O 1
ATOM 1671 N N . GLU A 1 225 ? -14.554 -6.593 8.226 1.00 94.31 225 GLU A N 1
ATOM 1672 C CA . GLU A 1 225 ? -14.216 -7.344 9.431 1.00 94.31 225 GLU A CA 1
ATOM 1673 C C . GLU A 1 225 ? -14.051 -6.399 10.628 1.00 94.31 225 GLU A C 1
ATOM 1675 O O . GLU A 1 225 ? -14.596 -6.650 11.701 1.00 94.31 225 GLU A O 1
ATOM 1680 N N . LEU A 1 226 ? -13.407 -5.241 10.439 1.00 93.56 226 LEU A N 1
ATOM 1681 C CA . LEU A 1 226 ? -13.305 -4.213 11.477 1.00 93.56 226 LEU A CA 1
ATOM 1682 C C . LEU A 1 226 ? -14.687 -3.728 11.941 1.00 93.56 226 LEU A C 1
ATOM 1684 O O . LEU A 1 226 ? -14.946 -3.663 13.142 1.00 93.56 226 LEU A O 1
ATOM 1688 N N . LYS A 1 227 ? -15.600 -3.426 11.007 1.00 90.25 227 LYS A N 1
ATOM 1689 C CA . LYS A 1 227 ? -16.974 -3.009 11.347 1.00 90.25 227 LYS A CA 1
ATOM 1690 C C . LYS A 1 227 ? -17.736 -4.110 12.074 1.00 90.25 227 LYS A C 1
ATOM 1692 O O . LYS A 1 227 ? -18.490 -3.821 13.000 1.00 90.25 227 LYS A O 1
ATOM 1697 N N . GLN A 1 228 ? -17.562 -5.360 11.656 1.00 91.31 228 GLN A N 1
ATOM 1698 C CA . GLN A 1 228 ? -18.174 -6.500 12.326 1.00 91.31 228 GLN A CA 1
ATOM 1699 C C . GLN A 1 228 ? -17.664 -6.624 13.766 1.00 91.31 228 GLN A C 1
ATOM 1701 O O . GLN A 1 228 ? -18.480 -6.720 14.679 1.00 91.31 228 GLN A O 1
ATOM 1706 N N . LEU A 1 229 ? -16.351 -6.535 13.991 1.00 91.94 229 LEU A N 1
ATOM 1707 C CA . LEU A 1 229 ? -15.773 -6.584 15.334 1.00 91.94 229 LEU A CA 1
ATOM 1708 C C . LEU A 1 229 ? -16.257 -5.420 16.213 1.00 91.94 229 LEU A C 1
ATOM 1710 O O . LEU A 1 229 ? -16.605 -5.633 17.375 1.00 91.94 229 LEU A O 1
ATOM 1714 N N . MET A 1 230 ? -16.331 -4.201 15.668 1.00 90.31 230 MET A N 1
ATOM 1715 C CA . MET A 1 230 ? -16.878 -3.038 16.380 1.00 90.31 230 MET A CA 1
ATOM 1716 C C . MET A 1 230 ? -18.316 -3.300 16.840 1.00 90.31 230 MET A C 1
ATOM 1718 O O . MET A 1 230 ? -18.617 -3.137 18.022 1.00 90.31 230 MET A O 1
ATOM 1722 N N . ARG A 1 231 ? -19.184 -3.793 15.948 1.00 88.81 231 ARG A N 1
ATOM 1723 C CA . ARG A 1 231 ? -20.586 -4.109 16.277 1.00 88.81 231 ARG A CA 1
ATOM 1724 C C . ARG A 1 231 ? -20.716 -5.225 17.307 1.00 88.81 231 ARG A C 1
ATOM 1726 O O . ARG A 1 231 ? -21.563 -5.128 18.187 1.00 88.81 231 ARG A O 1
ATOM 1733 N N . LEU A 1 232 ? -19.889 -6.265 17.198 1.00 88.44 232 LEU A N 1
ATOM 1734 C CA . LEU A 1 232 ? -19.898 -7.400 18.122 1.00 88.44 232 LEU A CA 1
ATOM 1735 C C . LEU A 1 232 ? -19.466 -7.001 19.536 1.00 88.44 232 LEU A C 1
ATOM 1737 O O . LEU A 1 232 ? -20.016 -7.500 20.511 1.00 88.44 232 LEU A O 1
ATOM 1741 N N . THR A 1 233 ? -18.480 -6.111 19.650 1.00 88.69 233 THR A N 1
ATOM 1742 C CA . THR A 1 233 ? -17.847 -5.781 20.937 1.00 88.69 233 THR A CA 1
ATOM 1743 C C . THR A 1 233 ? -18.379 -4.503 21.580 1.00 88.69 233 THR A C 1
ATOM 1745 O O . THR A 1 233 ? -18.180 -4.289 22.772 1.00 88.69 233 THR A O 1
ATOM 1748 N N . GLY A 1 234 ? -19.011 -3.612 20.813 1.00 86.62 234 GLY A N 1
ATOM 1749 C CA . GLY A 1 234 ? -19.377 -2.276 21.288 1.00 86.62 234 GLY A CA 1
ATOM 1750 C C . GLY A 1 234 ? -18.187 -1.310 21.410 1.00 86.62 234 GLY A C 1
ATOM 1751 O O . GLY A 1 234 ? -18.390 -0.130 21.705 1.00 86.62 234 GLY A O 1
ATOM 1752 N N . ILE A 1 235 ? -16.958 -1.761 21.137 1.00 87.81 235 ILE A N 1
ATOM 1753 C CA . ILE A 1 235 ? -15.730 -0.982 21.330 1.00 87.81 235 ILE A CA 1
ATOM 1754 C C . ILE A 1 235 ? -15.606 0.099 20.247 1.00 87.81 235 ILE A C 1
ATOM 1756 O O . ILE A 1 235 ? -15.799 -0.185 19.060 1.00 87.81 235 ILE A O 1
ATOM 1760 N N . PRO A 1 236 ? -15.288 1.350 20.624 1.00 87.06 236 PRO A N 1
ATOM 1761 C CA . PRO A 1 236 ? -15.115 2.417 19.659 1.00 87.06 236 PRO A CA 1
ATOM 1762 C C . PRO A 1 236 ? -13.777 2.333 18.915 1.00 87.06 236 PRO A C 1
ATOM 1764 O O . PRO A 1 236 ? -12.808 1.739 19.387 1.00 87.06 236 PRO A O 1
ATOM 1767 N N . ALA A 1 237 ? -13.711 2.986 17.756 1.00 87.00 237 ALA A N 1
ATOM 1768 C CA . ALA A 1 237 ? -12.519 3.051 16.923 1.00 87.00 237 ALA A CA 1
ATOM 1769 C C . ALA A 1 237 ? -12.106 4.496 16.626 1.00 87.00 237 ALA A C 1
ATOM 1771 O O . ALA A 1 237 ? -12.944 5.366 16.384 1.00 87.00 237 ALA A O 1
ATOM 1772 N N . ALA A 1 238 ? -10.802 4.746 16.600 1.00 85.19 238 ALA A N 1
ATOM 1773 C CA . ALA A 1 238 ? -10.209 5.995 16.147 1.00 85.19 238 ALA A CA 1
ATOM 1774 C C . ALA A 1 238 ? -9.176 5.710 15.054 1.00 85.19 238 ALA A C 1
ATOM 1776 O O . ALA A 1 238 ? -8.491 4.689 15.085 1.00 85.19 238 ALA A O 1
ATOM 1777 N N . ALA A 1 239 ? -9.053 6.605 14.080 1.00 85.31 239 ALA A N 1
ATOM 1778 C CA . ALA A 1 239 ? -8.200 6.395 12.920 1.00 85.31 239 ALA A CA 1
ATOM 1779 C C . ALA A 1 239 ? -6.988 7.326 12.917 1.00 85.31 239 ALA A C 1
ATOM 1781 O O . ALA A 1 239 ? -7.086 8.517 13.208 1.00 85.31 239 ALA A O 1
ATOM 1782 N N . THR A 1 240 ? -5.841 6.788 12.515 1.00 84.12 240 THR A N 1
ATOM 1783 C CA . THR A 1 240 ? -4.669 7.592 12.144 1.00 84.12 240 THR A CA 1
ATOM 1784 C C . THR A 1 240 ? -4.962 8.389 10.862 1.00 84.12 240 THR A C 1
ATOM 1786 O O . THR A 1 240 ? -5.867 8.010 10.112 1.00 84.12 240 THR A O 1
ATOM 1789 N N . PRO A 1 241 ? -4.173 9.426 10.510 1.00 81.81 241 PRO A N 1
ATOM 1790 C CA . PRO A 1 241 ? -4.327 10.117 9.226 1.00 81.81 241 PRO A CA 1
ATOM 1791 C C . PRO A 1 241 ? -4.369 9.167 8.019 1.00 81.81 241 PRO A C 1
ATOM 1793 O O . PRO A 1 241 ? -5.149 9.366 7.095 1.00 81.81 241 PRO A O 1
ATOM 1796 N N . GLY A 1 242 ? -3.554 8.107 8.045 1.00 82.06 242 GLY A N 1
ATOM 1797 C CA . GLY A 1 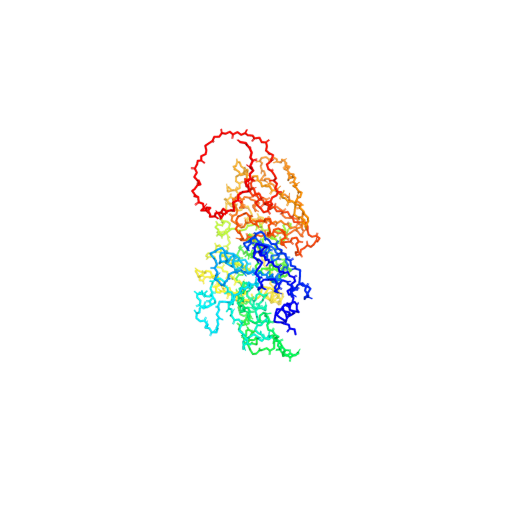242 ? -3.463 7.123 6.968 1.00 82.06 242 GLY A CA 1
ATOM 1798 C C . GLY A 1 242 ? -4.586 6.086 6.938 1.00 82.06 242 GLY A C 1
ATOM 1799 O O . GLY A 1 242 ? -4.652 5.350 5.957 1.00 82.06 242 GLY A O 1
ATOM 1800 N N . GLY A 1 243 ? -5.420 6.003 7.979 1.00 84.56 243 GLY A N 1
ATOM 1801 C CA . GLY A 1 243 ? -6.576 5.102 8.072 1.00 84.56 243 GLY A CA 1
ATOM 1802 C C . GLY A 1 243 ? -7.919 5.831 8.188 1.00 84.56 243 GLY A C 1
ATOM 1803 O O . GLY A 1 243 ? -8.938 5.179 8.396 1.00 84.56 243 GLY A O 1
ATOM 1804 N N . LEU A 1 244 ? -7.947 7.166 8.087 1.00 82.69 244 LEU A N 1
ATOM 1805 C CA . LEU A 1 244 ? -9.145 7.983 8.330 1.00 82.69 244 LEU A CA 1
ATOM 1806 C C . LEU A 1 244 ? -10.320 7.632 7.406 1.00 82.69 244 LEU A C 1
ATOM 1808 O O . LEU A 1 244 ? -11.472 7.756 7.804 1.00 82.69 244 LEU A O 1
ATOM 1812 N N . ASP A 1 245 ? -10.024 7.166 6.197 1.00 80.88 245 ASP A N 1
ATOM 1813 C CA . ASP A 1 245 ? -10.988 6.738 5.185 1.00 80.88 245 ASP A CA 1
ATOM 1814 C C . ASP A 1 245 ? -11.512 5.302 5.383 1.00 80.88 245 ASP A C 1
ATOM 1816 O O . ASP A 1 245 ? -12.429 4.880 4.682 1.00 80.88 245 ASP A O 1
ATOM 1820 N N . THR A 1 246 ? -10.963 4.540 6.336 1.00 82.38 246 THR A N 1
ATOM 1821 C CA . THR A 1 246 ? -11.364 3.141 6.587 1.00 82.38 246 THR A CA 1
ATOM 1822 C C . THR A 1 246 ? -12.538 3.002 7.556 1.00 82.38 246 THR A C 1
ATOM 1824 O O . THR A 1 246 ? -13.230 1.979 7.540 1.00 82.38 246 THR A O 1
ATOM 1827 N N . LEU A 1 247 ? -12.785 4.024 8.381 1.00 75.69 247 LEU A N 1
ATOM 1828 C CA . LEU A 1 247 ? -13.907 4.081 9.314 1.00 75.69 247 LEU A CA 1
ATOM 1829 C C . LEU A 1 247 ? -15.051 4.910 8.712 1.00 75.69 247 LEU A C 1
ATOM 1831 O O . LEU A 1 247 ? -14.816 6.038 8.275 1.00 75.69 247 LEU A O 1
ATOM 1835 N N . PRO A 1 248 ? -16.305 4.420 8.719 1.00 63.66 248 PRO A N 1
ATOM 1836 C CA . PRO A 1 248 ? -17.449 5.252 8.371 1.00 63.66 248 PRO A CA 1
ATOM 1837 C C . PRO A 1 248 ? -17.594 6.383 9.390 1.00 63.66 248 PRO A C 1
ATOM 1839 O O . PRO A 1 248 ? -17.511 6.165 10.598 1.00 63.66 248 PRO A O 1
ATOM 1842 N N . ILE A 1 249 ? -17.824 7.598 8.902 1.00 57.84 249 ILE A N 1
ATOM 1843 C CA . ILE A 1 249 ? -17.898 8.795 9.752 1.00 57.84 249 ILE A CA 1
ATOM 1844 C C . ILE A 1 249 ? -19.189 8.857 10.569 1.00 57.84 249 ILE A C 1
ATOM 1846 O O . ILE A 1 249 ? -19.166 9.372 11.685 1.00 57.84 249 ILE A O 1
ATOM 1850 N N . ASP A 1 250 ? -20.274 8.282 10.053 1.00 63.44 250 ASP A N 1
ATOM 1851 C CA . ASP A 1 250 ? -21.567 8.217 10.745 1.00 63.44 250 ASP A CA 1
ATOM 1852 C C . ASP A 1 250 ? -21.705 6.966 11.623 1.00 63.44 250 ASP A C 1
ATOM 1854 O O . ASP A 1 250 ? -22.765 6.716 12.197 1.00 63.44 250 ASP A O 1
ATOM 1858 N N . ASP A 1 251 ? -20.640 6.169 11.750 1.00 71.69 251 ASP A N 1
ATOM 1859 C CA . ASP A 1 251 ? -20.644 5.071 12.702 1.00 71.69 251 ASP A CA 1
ATOM 1860 C C . ASP A 1 251 ? -20.622 5.646 14.122 1.00 71.69 251 ASP A C 1
ATOM 1862 O O . ASP A 1 251 ? -19.702 6.374 14.508 1.00 71.69 251 ASP A O 1
ATOM 1866 N N . SER A 1 252 ? -21.636 5.309 14.922 1.00 71.25 252 SER A N 1
ATOM 1867 C CA . SER A 1 252 ? -21.747 5.751 16.314 1.00 71.25 252 SER A CA 1
ATOM 1868 C C . SER A 1 252 ? -20.532 5.369 17.161 1.00 71.25 252 SER A C 1
ATOM 1870 O O . SER A 1 252 ? -20.290 5.996 18.191 1.00 71.25 252 SER A O 1
ATOM 1872 N N . GLN A 1 253 ? -19.765 4.366 16.730 1.00 77.56 253 GLN A N 1
ATOM 1873 C CA . GLN A 1 253 ? -18.565 3.877 17.397 1.00 77.56 253 GLN A CA 1
ATOM 1874 C C . GLN A 1 253 ? -17.277 4.533 16.864 1.00 77.56 253 GLN A C 1
ATOM 1876 O O . GLN A 1 253 ? -16.208 4.324 17.431 1.00 77.56 253 GLN A O 1
ATOM 1881 N N . SER A 1 254 ? -17.348 5.364 15.819 1.00 79.88 254 SER A N 1
ATOM 1882 C CA . SER A 1 254 ? -16.201 6.107 15.288 1.00 79.88 254 SER A CA 1
ATOM 1883 C C . SER A 1 254 ? -15.938 7.392 16.081 1.00 79.88 254 SER A C 1
ATOM 1885 O O . SER A 1 254 ? -16.806 8.260 16.246 1.00 79.88 254 SER A O 1
ATOM 1887 N N . ILE A 1 255 ? -14.709 7.542 16.576 1.00 75.12 255 ILE A N 1
ATOM 1888 C CA . ILE A 1 255 ? -14.238 8.729 17.306 1.00 75.12 255 ILE A CA 1
ATOM 1889 C C . ILE A 1 255 ? -13.563 9.743 16.369 1.00 75.12 255 ILE A C 1
ATOM 1891 O O . ILE A 1 255 ? -13.494 10.927 16.699 1.00 75.12 255 ILE A O 1
ATOM 1895 N N . GLY A 1 256 ? -13.175 9.324 15.162 1.00 76.38 256 GLY A N 1
ATOM 1896 C CA . GLY A 1 256 ? -12.518 10.170 14.166 1.00 76.38 256 GLY A CA 1
ATOM 1897 C C . GLY A 1 256 ? -10.992 10.135 14.267 1.00 76.38 256 GLY A C 1
ATOM 1898 O O . GLY A 1 256 ? -10.410 9.096 14.577 1.00 76.38 256 GLY A O 1
ATOM 1899 N N . LEU A 1 257 ? -10.345 11.262 13.953 1.00 77.69 257 LEU A N 1
ATOM 1900 C CA . LEU A 1 257 ? -8.888 11.364 13.862 1.00 77.69 257 LEU A CA 1
ATOM 1901 C C . LEU A 1 257 ? -8.207 11.246 15.233 1.00 77.69 257 LEU A C 1
ATOM 1903 O O . LEU A 1 257 ? -8.525 11.982 16.166 1.00 77.69 257 LEU A O 1
ATOM 1907 N N . LEU A 1 258 ? -7.193 10.391 15.300 1.00 76.88 258 LEU A N 1
ATOM 1908 C CA . LEU A 1 258 ? -6.289 10.229 16.426 1.00 76.88 258 LEU A CA 1
ATOM 1909 C C . LEU A 1 258 ? -4.857 10.565 16.001 1.00 76.88 258 LEU A C 1
ATOM 1911 O O . LEU A 1 258 ? -4.367 10.092 14.974 1.00 76.88 258 LEU A O 1
ATOM 1915 N N . LEU A 1 259 ? -4.180 11.376 16.813 1.00 69.38 259 LEU A N 1
ATOM 1916 C CA . LEU A 1 259 ? -2.800 11.795 16.574 1.00 69.38 259 LEU A CA 1
ATOM 1917 C C . LEU A 1 259 ? -1.847 11.112 17.562 1.00 69.38 259 LEU A C 1
ATOM 1919 O O . LEU A 1 259 ? -2.262 10.842 18.690 1.00 69.38 259 LEU A O 1
ATOM 1923 N N . PRO A 1 260 ? -0.565 10.924 17.195 1.00 57.72 260 PRO A N 1
ATOM 1924 C CA . PRO A 1 260 ? 0.457 10.313 18.053 1.00 57.72 260 PRO A CA 1
ATOM 1925 C C . PRO A 1 260 ? 0.607 10.929 19.454 1.00 57.72 260 PRO A C 1
ATOM 1927 O O . PRO A 1 260 ? 1.021 10.236 20.369 1.00 57.72 260 PRO A O 1
ATOM 1930 N N . ASN A 1 261 ? 0.227 12.199 19.638 1.00 54.84 261 ASN A N 1
ATOM 1931 C CA . ASN A 1 261 ? 0.316 12.916 20.917 1.00 54.84 261 ASN A CA 1
ATOM 1932 C C . ASN A 1 261 ? -1.055 13.417 21.413 1.00 54.84 261 ASN A C 1
ATOM 1934 O O . ASN A 1 261 ? -1.126 14.380 22.176 1.00 54.84 261 ASN A O 1
ATOM 1938 N N . ALA A 1 262 ? -2.159 12.840 20.925 1.00 53.84 262 ALA A N 1
ATOM 1939 C CA . ALA A 1 262 ? -3.492 13.318 21.276 1.00 53.84 262 ALA A CA 1
ATOM 1940 C C . ALA A 1 262 ? -3.819 13.025 22.759 1.00 53.84 262 ALA A C 1
ATOM 1942 O O . ALA A 1 262 ? -3.742 11.868 23.176 1.00 53.84 262 ALA A O 1
ATOM 1943 N N . PRO A 1 263 ? -4.252 14.030 23.548 1.00 41.38 263 PRO A N 1
ATOM 1944 C CA . PRO A 1 263 ? -4.558 13.883 24.979 1.00 41.38 263 PRO A CA 1
ATOM 1945 C C . PRO A 1 263 ? -5.650 12.844 25.278 1.00 41.38 263 PRO A C 1
ATOM 1947 O O . PRO A 1 263 ? -5.653 12.261 26.357 1.00 41.38 263 PRO A O 1
ATOM 1950 N N . ASN A 1 264 ? -6.503 12.529 24.296 1.00 48.53 264 ASN A N 1
ATOM 1951 C CA . ASN A 1 264 ? -7.534 11.483 24.337 1.00 48.53 264 ASN A CA 1
ATOM 1952 C C . ASN A 1 264 ? -6.976 10.113 24.787 1.00 48.53 264 ASN A C 1
ATOM 1954 O O . ASN A 1 264 ? -7.718 9.263 25.275 1.00 48.53 264 ASN A O 1
ATOM 1958 N N . ALA A 1 265 ? -5.666 9.911 24.620 1.00 49.62 265 ALA A N 1
ATOM 1959 C CA . ALA A 1 265 ? -4.932 8.699 24.932 1.00 49.62 265 ALA A CA 1
ATOM 1960 C C . ALA A 1 265 ? -4.865 8.316 26.417 1.00 49.62 265 ALA A C 1
ATOM 1962 O O . ALA A 1 265 ? -4.742 7.131 26.715 1.00 49.62 265 ALA A O 1
ATOM 1963 N N . ARG A 1 266 ? -4.936 9.277 27.347 1.00 51.16 266 ARG A N 1
ATOM 1964 C CA . ARG A 1 266 ? -4.780 8.988 28.786 1.00 51.16 266 ARG A CA 1
ATOM 1965 C C . ARG A 1 266 ? -6.017 8.340 29.416 1.00 51.16 266 ARG A C 1
ATOM 1967 O O . ARG A 1 266 ? -5.882 7.635 30.409 1.00 51.16 266 ARG A O 1
ATOM 1974 N N . THR A 1 267 ? -7.192 8.507 28.804 1.00 65.94 267 THR A N 1
ATOM 1975 C CA . THR A 1 267 ? -8.446 7.859 29.240 1.00 65.94 267 THR A CA 1
ATOM 1976 C C . THR A 1 267 ? -8.599 6.394 28.817 1.00 65.94 267 THR A C 1
ATOM 1978 O O . THR A 1 267 ? -9.500 5.718 29.310 1.00 65.94 267 THR A O 1
ATOM 1981 N N . VAL A 1 268 ? -7.759 5.915 27.896 1.00 78.19 268 VAL A N 1
ATOM 1982 C CA . VAL A 1 268 ? -7.831 4.561 27.332 1.00 78.19 268 VAL A CA 1
ATOM 1983 C C . VAL A 1 268 ? -6.933 3.636 28.141 1.00 78.19 268 VAL A C 1
ATOM 1985 O O . VAL A 1 268 ? -5.751 3.925 28.321 1.00 78.19 268 VAL A O 1
ATOM 1988 N N . ASP A 1 269 ? -7.475 2.511 28.599 1.00 80.94 269 ASP A N 1
ATOM 1989 C CA . ASP A 1 269 ? -6.749 1.529 29.412 1.00 80.94 269 ASP A CA 1
ATOM 1990 C C . ASP A 1 269 ? -6.332 0.272 28.633 1.00 80.94 269 ASP A C 1
ATOM 1992 O O . ASP A 1 269 ? -5.462 -0.468 29.095 1.00 80.94 269 ASP A O 1
ATOM 1996 N N . TYR A 1 270 ? -6.871 0.065 27.425 1.00 87.81 270 TYR A N 1
ATOM 1997 C CA . TYR A 1 270 ? -6.410 -0.975 26.506 1.00 87.81 270 TYR A CA 1
ATOM 1998 C C . TYR A 1 270 ? -6.571 -0.569 25.036 1.00 87.81 270 TYR A C 1
ATOM 2000 O O . TYR A 1 270 ? -7.635 -0.107 24.621 1.00 87.81 270 TYR A O 1
ATOM 2008 N N . VAL A 1 271 ? -5.533 -0.780 24.225 1.00 88.56 271 VAL A N 1
ATOM 2009 C CA . VAL A 1 271 ? -5.545 -0.459 22.787 1.00 88.56 271 VAL A CA 1
ATOM 2010 C C . VAL A 1 271 ? -5.363 -1.716 21.945 1.00 88.56 271 VAL A C 1
ATOM 2012 O O . VAL A 1 271 ? -4.402 -2.448 22.143 1.00 88.56 271 VAL A O 1
ATOM 2015 N N . LEU A 1 272 ? -6.220 -1.920 20.943 1.00 92.19 272 LEU A N 1
ATOM 2016 C CA . LEU A 1 272 ? -5.924 -2.816 19.821 1.00 92.19 272 LEU A CA 1
ATOM 2017 C C . LEU A 1 272 ? -5.597 -1.967 18.589 1.00 92.19 272 LEU A C 1
ATOM 2019 O O . LEU A 1 272 ? -6.481 -1.356 17.987 1.00 92.19 272 LEU A O 1
ATOM 2023 N N . ALA A 1 273 ? -4.318 -1.901 18.234 1.00 90.50 273 ALA A N 1
ATOM 2024 C CA . ALA A 1 273 ? -3.832 -1.143 17.092 1.00 90.50 273 ALA A CA 1
ATOM 2025 C C . ALA A 1 273 ? -3.660 -2.034 15.860 1.00 90.50 273 ALA A C 1
ATOM 2027 O O . ALA A 1 273 ? -3.011 -3.074 15.920 1.00 90.50 273 ALA A O 1
ATOM 2028 N N . LEU A 1 274 ? -4.206 -1.598 14.729 1.00 92.06 274 LEU A N 1
ATOM 2029 C CA . LEU A 1 274 ? -4.287 -2.376 13.497 1.00 92.06 274 LEU A CA 1
ATOM 2030 C C . LEU A 1 274 ? -3.570 -1.633 12.364 1.00 92.06 274 LEU A C 1
ATOM 2032 O O . LEU A 1 274 ? -4.067 -0.624 11.859 1.00 92.06 274 LEU A O 1
ATOM 2036 N N . GLY A 1 275 ? -2.401 -2.121 11.947 1.00 89.12 275 GLY A N 1
ATOM 2037 C CA . GLY A 1 275 ? -1.657 -1.594 10.799 1.00 89.12 275 GLY A CA 1
ATOM 2038 C C . GLY A 1 275 ? -1.105 -0.180 10.984 1.00 89.12 275 GLY A C 1
ATOM 2039 O O . GLY A 1 275 ? -1.149 0.633 10.048 1.00 89.12 275 GLY A O 1
ATOM 2040 N N . CYS A 1 276 ? -0.660 0.142 12.199 1.00 83.12 276 CYS A N 1
ATOM 2041 C CA . CYS A 1 276 ? -0.214 1.470 12.616 1.00 83.12 276 CYS A CA 1
ATOM 2042 C C . CYS A 1 276 ? 1.314 1.533 12.715 1.00 83.12 276 CYS A C 1
ATOM 2044 O O . CYS A 1 276 ? 1.892 0.884 13.571 1.00 83.12 276 CYS A O 1
ATOM 2046 N N . LYS A 1 277 ? 1.969 2.388 11.915 1.00 72.81 277 LYS A N 1
ATOM 2047 C CA . LYS A 1 277 ? 3.436 2.586 11.975 1.00 72.81 277 LYS A CA 1
ATOM 2048 C C . LYS A 1 277 ? 3.920 3.325 13.220 1.00 72.81 277 LYS A C 1
ATOM 2050 O O . LYS A 1 277 ? 5.058 3.173 13.641 1.00 72.81 277 LYS A O 1
ATOM 2055 N N . GLN A 1 278 ? 3.068 4.183 13.762 1.00 67.06 278 GLN A N 1
ATOM 2056 C CA . GLN A 1 278 ? 3.339 4.948 14.966 1.00 67.06 278 GLN A CA 1
ATOM 2057 C C . GLN A 1 278 ? 2.191 4.685 15.921 1.00 67.06 278 GLN A C 1
ATOM 2059 O O . GLN A 1 278 ? 1.028 4.920 15.582 1.00 67.06 278 GLN A O 1
ATOM 2064 N N . LEU A 1 279 ? 2.528 4.167 17.096 1.00 63.94 279 LEU A N 1
ATOM 2065 C CA . LEU A 1 279 ? 1.578 3.962 18.173 1.00 63.94 279 LEU A CA 1
ATOM 2066 C C . LEU A 1 279 ? 1.677 5.152 19.131 1.00 63.94 279 LEU A C 1
ATOM 2068 O O . LEU A 1 279 ? 2.765 5.420 19.634 1.00 63.94 279 LEU A O 1
ATOM 2072 N N . PRO A 1 280 ? 0.572 5.857 19.411 1.00 53.59 280 PRO A N 1
ATOM 2073 C CA . PRO A 1 280 ? 0.556 6.975 20.359 1.00 53.59 280 PRO A CA 1
ATOM 2074 C C . PRO A 1 280 ? 0.876 6.629 21.832 1.00 53.59 280 PRO A C 1
ATOM 2076 O O . PRO A 1 280 ? 0.694 7.484 22.695 1.00 53.59 280 PRO A O 1
ATOM 2079 N N . TYR A 1 281 ? 1.244 5.387 22.182 1.00 64.00 281 TYR A N 1
ATOM 2080 C CA . TYR A 1 281 ? 0.901 4.848 23.505 1.00 64.00 281 TYR A CA 1
ATOM 2081 C C . TYR A 1 281 ? 2.007 4.084 24.236 1.00 64.00 281 TYR A C 1
ATOM 2083 O O . TYR A 1 281 ? 2.611 3.155 23.700 1.00 64.00 281 TYR A O 1
ATOM 2091 N N . GLN A 1 282 ? 2.123 4.387 25.534 1.00 67.00 282 GLN A N 1
ATOM 2092 C CA . GLN A 1 282 ? 2.647 3.487 26.575 1.00 67.00 282 GLN A CA 1
ATOM 2093 C C . GLN A 1 282 ? 1.540 2.612 27.214 1.00 67.00 282 GLN A C 1
ATOM 2095 O O . GLN A 1 282 ? 1.807 1.824 28.119 1.00 67.00 282 GLN A O 1
ATOM 2100 N N . THR A 1 283 ? 0.289 2.746 26.756 1.00 74.94 283 THR A N 1
ATOM 2101 C CA . THR A 1 283 ? -0.879 1.982 27.224 1.00 74.94 283 THR A CA 1
ATOM 2102 C C . THR A 1 283 ? -0.728 0.493 26.923 1.00 74.94 283 THR A C 1
ATOM 2104 O O . THR A 1 283 ? -0.179 0.120 25.885 1.00 74.94 283 THR A O 1
ATOM 2107 N N . ALA A 1 284 ? -1.236 -0.362 27.811 1.00 84.69 284 ALA A N 1
ATOM 2108 C CA . ALA A 1 284 ? -1.325 -1.793 27.550 1.00 84.69 284 ALA A CA 1
ATOM 2109 C C . ALA A 1 284 ? -2.194 -2.077 26.317 1.00 84.69 284 ALA A C 1
ATOM 2111 O O . ALA A 1 284 ? -3.111 -1.317 25.991 1.00 84.69 284 ALA A O 1
ATOM 2112 N N . GLY A 1 285 ? -1.913 -3.163 25.608 1.00 88.69 285 GLY A N 1
ATOM 2113 C CA . GLY A 1 285 ? -2.656 -3.435 24.390 1.00 88.69 285 GLY A CA 1
ATOM 2114 C C . GLY A 1 285 ? -2.101 -4.555 23.539 1.00 88.69 285 GLY A C 1
ATOM 2115 O O . GLY A 1 285 ? -1.264 -5.346 23.976 1.00 88.69 285 GLY A O 1
ATOM 2116 N N . ALA A 1 286 ? -2.562 -4.574 22.298 1.00 90.31 286 ALA A N 1
ATOM 2117 C CA . ALA A 1 286 ? -1.977 -5.352 21.230 1.00 90.31 286 ALA A CA 1
ATOM 2118 C C . ALA A 1 286 ? -1.819 -4.515 19.961 1.00 90.31 286 ALA A C 1
ATOM 2120 O O . ALA A 1 286 ? -2.638 -3.642 19.665 1.00 90.31 286 ALA A O 1
ATOM 2121 N N . CYS A 1 287 ? -0.772 -4.798 19.199 1.00 89.31 287 CYS A N 1
ATOM 2122 C CA . CYS A 1 287 ? -0.549 -4.233 17.884 1.00 89.31 287 CYS A CA 1
ATOM 2123 C C . CYS A 1 287 ? -0.404 -5.358 16.866 1.00 89.31 287 CYS A C 1
ATOM 2125 O O . CYS A 1 287 ? 0.394 -6.274 17.052 1.00 89.31 287 CYS A O 1
ATOM 2127 N N . VAL A 1 288 ? -1.184 -5.256 15.794 1.00 90.75 288 VAL A N 1
ATOM 2128 C CA . VAL A 1 288 ? -1.181 -6.190 14.673 1.00 90.75 288 VAL A CA 1
ATOM 2129 C C . VAL A 1 288 ? -0.691 -5.457 13.437 1.00 90.75 288 VAL A C 1
ATOM 2131 O O . VAL A 1 288 ? -1.277 -4.447 13.037 1.00 90.75 288 VAL A O 1
ATOM 2134 N N . ASP A 1 289 ? 0.376 -5.951 12.828 1.00 88.62 289 ASP A N 1
ATOM 2135 C CA . ASP A 1 289 ? 0.890 -5.452 11.555 1.00 88.62 289 ASP A CA 1
ATOM 2136 C C . ASP A 1 289 ? 1.535 -6.613 10.784 1.00 88.62 289 ASP A C 1
ATOM 2138 O O . ASP A 1 289 ? 2.000 -7.580 11.378 1.00 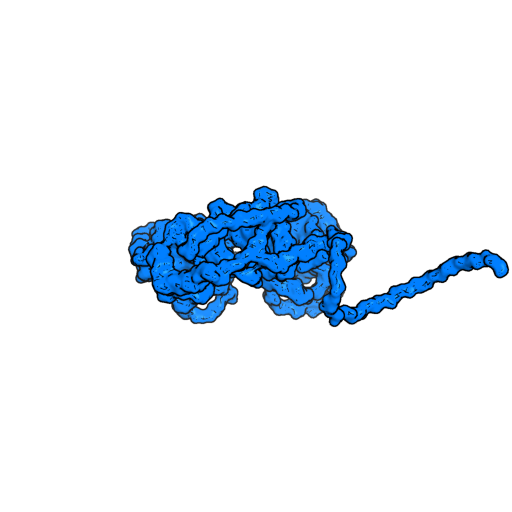88.62 289 ASP A O 1
ATOM 2142 N N . ILE A 1 290 ? 1.577 -6.521 9.458 1.00 84.94 290 ILE A N 1
ATOM 2143 C CA . ILE A 1 290 ? 2.222 -7.524 8.604 1.00 84.94 290 ILE A CA 1
ATOM 2144 C C . ILE A 1 290 ? 3.758 -7.475 8.706 1.00 84.94 290 ILE A C 1
ATOM 2146 O O . ILE A 1 290 ? 4.432 -8.428 8.328 1.00 84.94 290 ILE A O 1
ATOM 2150 N N . ASP A 1 291 ? 4.330 -6.373 9.208 1.00 79.75 291 ASP A N 1
ATOM 2151 C CA . ASP A 1 291 ? 5.766 -6.250 9.483 1.00 79.75 291 ASP A CA 1
ATOM 2152 C C . ASP A 1 291 ? 6.030 -5.587 10.840 1.00 79.75 291 ASP A C 1
ATOM 2154 O O . ASP A 1 291 ? 5.992 -4.360 10.986 1.00 79.75 291 ASP A O 1
ATOM 2158 N N . ILE A 1 292 ? 6.353 -6.415 11.833 1.00 72.12 292 ILE A N 1
ATOM 2159 C CA . ILE A 1 292 ? 6.649 -5.981 13.203 1.00 72.12 292 ILE A CA 1
ATOM 2160 C C . ILE A 1 292 ? 7.985 -5.235 13.335 1.00 72.12 292 ILE A C 1
ATOM 2162 O O . ILE A 1 292 ? 8.179 -4.511 14.308 1.00 72.12 292 ILE A O 1
ATOM 2166 N N . ARG A 1 293 ? 8.902 -5.344 12.359 1.00 67.44 293 ARG A N 1
ATOM 2167 C CA . ARG A 1 293 ? 10.241 -4.713 12.420 1.00 67.44 293 ARG A CA 1
ATOM 2168 C C . ARG A 1 293 ? 10.198 -3.202 12.204 1.00 67.44 293 ARG A C 1
ATOM 2170 O O . ARG A 1 293 ? 11.162 -2.506 12.498 1.00 67.44 293 ARG A O 1
ATOM 2177 N N . VAL A 1 294 ? 9.091 -2.696 11.662 1.00 61.59 294 VAL A N 1
ATOM 2178 C CA . VAL A 1 294 ? 8.882 -1.271 11.360 1.00 61.59 294 VAL A CA 1
ATOM 2179 C C . VAL A 1 294 ? 8.322 -0.514 12.576 1.00 61.59 294 VAL A C 1
ATOM 2181 O O . VAL A 1 294 ? 8.190 0.709 12.541 1.00 61.59 294 VAL A O 1
ATOM 2184 N N . LEU A 1 295 ? 7.988 -1.220 13.659 1.00 62.00 295 LEU A N 1
ATOM 2185 C CA . LEU A 1 295 ? 7.368 -0.639 14.844 1.00 62.00 295 LEU A CA 1
ATOM 2186 C C . LEU A 1 295 ? 8.449 -0.193 15.843 1.00 62.00 295 LEU A C 1
ATOM 2188 O O . LEU A 1 295 ? 9.416 -0.922 16.070 1.00 62.00 295 LEU A O 1
ATOM 2192 N N . PRO A 1 296 ? 8.328 1.007 16.439 1.00 54.78 296 PRO A N 1
ATOM 2193 C CA . PRO A 1 296 ? 9.328 1.497 17.376 1.00 54.78 296 PRO A CA 1
ATOM 2194 C C . PRO A 1 296 ? 9.387 0.595 18.623 1.00 54.78 296 PRO A C 1
ATOM 2196 O O . PRO A 1 296 ? 8.337 0.261 19.181 1.00 54.78 296 PRO A O 1
ATOM 2199 N N . PRO A 1 297 ? 10.587 0.224 19.107 1.00 55.16 297 PRO A N 1
ATOM 2200 C CA . PRO A 1 297 ? 10.718 -0.462 20.386 1.00 55.16 297 PRO A CA 1
ATOM 2201 C C . PRO A 1 297 ? 10.241 0.473 21.504 1.00 55.16 297 PRO A C 1
ATOM 2203 O O . PRO A 1 297 ? 10.541 1.667 21.471 1.00 55.16 297 PRO A O 1
ATOM 2206 N N . GLY A 1 298 ? 9.534 -0.041 22.516 1.00 60.25 298 GLY A N 1
ATOM 2207 C CA . GLY A 1 298 ? 9.371 0.747 23.747 1.00 60.25 298 GLY A CA 1
ATOM 2208 C C . GLY A 1 298 ? 8.119 0.562 24.591 1.00 60.25 298 GLY A C 1
ATOM 2209 O O . GLY A 1 298 ? 8.056 1.180 25.650 1.00 60.25 298 GLY A O 1
ATOM 2210 N N . ASN A 1 299 ? 7.141 -0.263 24.202 1.00 72.81 299 ASN A N 1
ATOM 2211 C CA . ASN A 1 299 ? 6.003 -0.554 25.080 1.00 72.81 299 ASN A CA 1
ATOM 2212 C C . ASN A 1 299 ? 6.007 -2.027 25.534 1.00 72.81 299 ASN A C 1
ATOM 2214 O O . ASN A 1 299 ? 5.546 -2.889 24.784 1.00 72.81 299 ASN A O 1
ATOM 2218 N N . PRO A 1 300 ? 6.501 -2.336 26.751 1.00 74.69 300 PRO A N 1
ATOM 2219 C CA . PRO A 1 300 ? 6.534 -3.707 27.268 1.00 74.69 300 PRO A CA 1
ATOM 2220 C C . PRO A 1 300 ? 5.136 -4.276 27.561 1.00 74.69 300 PRO A C 1
ATOM 2222 O O . PRO A 1 300 ? 4.987 -5.484 27.724 1.00 74.69 300 PRO A O 1
ATOM 2225 N N . ASN A 1 301 ? 4.106 -3.426 27.607 1.00 79.62 301 ASN A N 1
ATOM 2226 C CA . ASN A 1 301 ? 2.722 -3.824 27.859 1.00 79.62 301 ASN A CA 1
ATOM 2227 C C . ASN A 1 301 ? 1.929 -4.090 26.566 1.00 79.62 301 ASN A C 1
ATOM 2229 O O . ASN A 1 301 ? 0.726 -4.353 26.631 1.00 79.62 301 ASN A O 1
ATOM 2233 N N . MET A 1 302 ? 2.576 -4.004 25.399 1.00 83.50 302 MET A N 1
ATOM 2234 C CA . MET A 1 302 ? 1.987 -4.327 24.100 1.00 83.50 302 MET A CA 1
ATOM 2235 C C . MET A 1 302 ? 2.298 -5.771 23.703 1.00 83.50 302 MET A C 1
ATOM 2237 O O . MET A 1 302 ? 3.450 -6.203 23.716 1.00 83.50 302 MET A O 1
ATOM 2241 N N . VAL A 1 303 ? 1.260 -6.508 23.315 1.00 86.81 303 VAL A N 1
ATOM 2242 C CA . VAL A 1 303 ? 1.389 -7.771 22.580 1.00 86.81 303 VAL A CA 1
ATOM 2243 C C . VAL A 1 303 ? 1.587 -7.440 21.106 1.00 86.81 303 VAL A C 1
ATOM 2245 O O . VAL A 1 303 ? 0.798 -6.695 20.534 1.00 86.81 303 VAL A O 1
ATOM 2248 N N . TRP A 1 304 ? 2.620 -7.988 20.484 1.00 86.31 304 TRP A N 1
ATOM 2249 C CA . TRP A 1 304 ? 2.915 -7.741 19.075 1.00 86.31 304 TRP A CA 1
ATOM 2250 C C . TRP A 1 304 ? 2.565 -8.984 18.274 1.00 86.31 304 TRP A C 1
ATOM 2252 O O . TRP A 1 304 ? 3.089 -10.054 18.565 1.00 86.31 304 TRP A O 1
ATOM 2262 N N . ILE A 1 305 ? 1.683 -8.836 17.289 1.00 88.06 305 ILE A N 1
ATOM 2263 C CA . ILE A 1 305 ? 1.274 -9.920 16.398 1.00 88.06 305 ILE A CA 1
ATOM 2264 C C . ILE A 1 305 ? 1.677 -9.549 14.980 1.00 88.06 305 ILE A C 1
ATOM 2266 O O . ILE A 1 305 ? 1.248 -8.522 14.446 1.00 88.06 305 ILE A O 1
ATOM 2270 N N . GLN A 1 306 ? 2.490 -10.406 14.371 1.00 88.31 306 GLN A N 1
ATOM 2271 C CA . GLN A 1 306 ? 2.787 -10.326 12.951 1.00 88.31 306 GLN A CA 1
ATOM 2272 C C . GLN A 1 306 ? 1.707 -11.085 12.183 1.00 88.31 306 GLN A C 1
ATOM 2274 O O . GLN A 1 306 ? 1.659 -12.306 12.244 1.00 88.31 306 GLN A O 1
ATOM 2279 N N . SER A 1 307 ? 0.823 -10.371 11.491 1.00 88.38 307 SER A N 1
ATOM 2280 C CA . SER A 1 307 ? -0.241 -10.989 10.694 1.00 88.38 307 SER A CA 1
ATOM 2281 C C . SER A 1 307 ? -0.806 -10.007 9.676 1.00 88.38 307 SER A C 1
ATOM 2283 O O . SER A 1 307 ? -0.858 -8.796 9.918 1.00 88.38 307 SER A O 1
ATOM 2285 N N . ASP A 1 308 ? -1.336 -10.536 8.571 1.00 88.81 308 ASP A N 1
ATOM 2286 C CA . ASP A 1 308 ? -2.335 -9.803 7.802 1.00 88.81 308 ASP A CA 1
ATOM 2287 C C . ASP A 1 308 ? -3.535 -9.451 8.702 1.00 88.81 308 ASP A C 1
ATOM 2289 O O . ASP A 1 308 ? -3.994 -10.251 9.524 1.00 88.81 308 ASP A O 1
ATOM 2293 N N . ILE A 1 309 ? -4.028 -8.220 8.573 1.00 91.62 309 ILE A N 1
ATOM 2294 C CA . ILE A 1 309 ? -5.027 -7.673 9.494 1.00 91.62 309 ILE A CA 1
ATOM 2295 C C . ILE A 1 309 ? -6.397 -8.308 9.262 1.00 91.62 309 ILE A C 1
ATOM 2297 O O . ILE A 1 309 ? -7.128 -8.543 10.221 1.00 91.62 309 ILE A O 1
ATOM 2301 N N . ARG A 1 310 ? -6.759 -8.601 8.013 1.00 91.81 310 ARG A N 1
ATOM 2302 C CA . ARG A 1 310 ? -8.028 -9.233 7.665 1.00 91.81 310 ARG A CA 1
ATOM 2303 C C . ARG A 1 310 ? -8.081 -10.655 8.200 1.00 91.81 310 ARG A C 1
ATOM 2305 O O . ARG A 1 310 ? -9.082 -11.016 8.820 1.00 91.81 310 ARG A O 1
ATOM 2312 N N . LEU A 1 311 ? -7.008 -11.429 8.023 1.00 91.12 311 LEU A N 1
ATOM 2313 C CA . LEU A 1 311 ? -6.897 -12.775 8.595 1.00 91.12 311 LEU A CA 1
ATOM 2314 C C . LEU A 1 311 ? -6.998 -12.740 10.124 1.00 91.12 311 LEU A C 1
ATOM 2316 O O . LEU A 1 311 ? -7.823 -13.453 10.697 1.00 91.12 311 LEU A O 1
ATOM 2320 N N . PHE A 1 312 ? -6.252 -11.840 10.774 1.00 94.38 312 PHE A N 1
ATOM 2321 C CA . PHE A 1 312 ? -6.315 -11.659 12.224 1.00 94.38 312 PHE A CA 1
ATOM 2322 C C . PHE A 1 312 ? -7.723 -11.308 12.714 1.00 94.38 312 PHE A C 1
ATOM 2324 O O . PHE A 1 312 ? -8.226 -11.938 13.642 1.00 94.38 312 PHE A O 1
ATOM 2331 N N . LEU A 1 313 ? -8.383 -10.323 12.096 1.00 95.12 313 LEU A N 1
ATOM 2332 C CA . LEU A 1 313 ? -9.728 -9.914 12.504 1.00 95.12 313 LEU A CA 1
ATOM 2333 C C . LEU A 1 313 ? -10.750 -11.029 12.275 1.00 95.12 313 LEU A C 1
ATOM 2335 O O . LEU A 1 313 ? -11.620 -11.224 13.119 1.00 95.12 313 LEU A O 1
ATOM 2339 N N . THR A 1 314 ? -10.625 -11.782 11.181 1.00 94.44 314 THR A N 1
ATOM 2340 C CA . THR A 1 314 ? -11.489 -12.937 10.895 1.00 94.44 314 THR A CA 1
ATOM 2341 C C . THR A 1 314 ? -11.362 -13.996 11.989 1.00 94.44 314 THR A C 1
ATOM 2343 O O . THR A 1 314 ? -12.375 -14.434 12.539 1.00 94.44 314 THR A O 1
ATOM 2346 N N . ALA A 1 315 ? -10.128 -14.356 12.357 1.00 93.56 315 ALA A N 1
ATOM 2347 C CA . ALA A 1 315 ? -9.863 -15.300 13.438 1.00 93.56 315 ALA A CA 1
ATOM 2348 C C . ALA A 1 315 ? -10.390 -14.770 14.781 1.00 93.56 315 ALA A C 1
ATOM 2350 O O . ALA A 1 315 ? -11.167 -15.444 15.456 1.00 93.56 315 ALA A O 1
ATOM 2351 N N . LEU A 1 316 ? -10.066 -13.525 15.138 1.00 94.38 316 LEU A N 1
ATOM 2352 C CA . LEU A 1 316 ? -10.516 -12.907 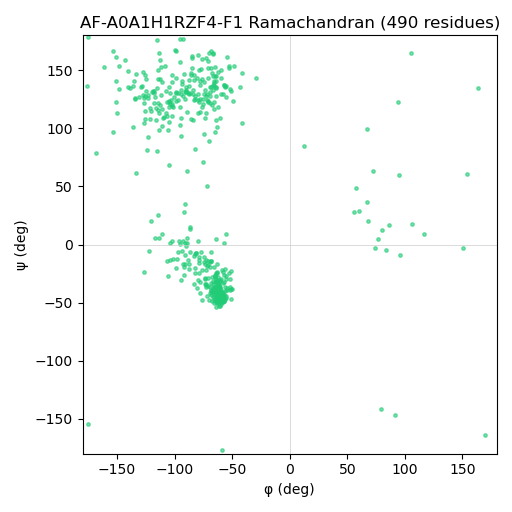16.385 1.00 94.38 316 LEU A CA 1
ATOM 2353 C C . LEU A 1 316 ? -12.047 -12.888 16.499 1.00 94.38 316 LEU A C 1
ATOM 2355 O O . LEU A 1 316 ? -12.581 -13.216 17.554 1.00 94.38 316 LEU A O 1
ATOM 2359 N N . ILE A 1 317 ? -12.760 -12.550 15.421 1.00 93.56 317 ILE A N 1
ATOM 2360 C CA . ILE A 1 317 ? -14.228 -12.551 15.377 1.00 93.56 317 ILE A CA 1
ATOM 2361 C C . ILE A 1 317 ? -14.792 -13.958 15.594 1.00 93.56 317 ILE A C 1
ATOM 2363 O O . ILE A 1 317 ? -15.728 -14.121 16.380 1.00 93.56 317 ILE A O 1
ATOM 2367 N N . ALA A 1 318 ? -14.237 -14.969 14.920 1.00 91.75 318 ALA A N 1
ATOM 2368 C CA . ALA A 1 318 ? -14.680 -16.352 15.068 1.00 91.75 318 ALA A CA 1
ATOM 2369 C C . ALA A 1 318 ? -14.484 -16.850 16.510 1.00 91.75 318 ALA A C 1
ATOM 2371 O O . ALA A 1 318 ? -15.415 -17.388 17.113 1.00 91.75 318 ALA A O 1
ATOM 2372 N N . HIS A 1 319 ? -13.314 -16.586 17.097 1.00 91.25 319 HIS A N 1
ATOM 2373 C CA . HIS A 1 319 ? -13.017 -16.932 18.488 1.00 91.25 319 HIS A CA 1
ATOM 2374 C C . HIS A 1 319 ? -13.893 -16.166 19.487 1.00 91.25 319 HIS A C 1
ATOM 2376 O O . HIS A 1 319 ? -14.309 -16.728 20.503 1.00 91.25 319 HIS A O 1
ATOM 2382 N N . TRP A 1 320 ? -14.209 -14.900 19.199 1.00 90.25 320 TRP A N 1
ATOM 2383 C CA . TRP A 1 320 ? -15.106 -14.097 20.025 1.00 90.25 320 TRP A CA 1
ATOM 2384 C C . TRP A 1 320 ? -16.518 -14.685 20.043 1.00 90.25 320 TRP A C 1
ATOM 2386 O O . TRP A 1 320 ? -17.108 -14.876 21.109 1.00 90.25 320 TRP A O 1
ATOM 2396 N N . ALA A 1 321 ? -17.050 -15.003 18.860 1.00 86.94 321 ALA A N 1
ATOM 2397 C CA . ALA A 1 321 ? -18.379 -15.579 18.697 1.00 86.94 321 ALA A CA 1
ATOM 2398 C C . ALA A 1 321 ? -18.492 -16.951 19.376 1.00 86.94 321 ALA A C 1
ATOM 2400 O O . ALA A 1 321 ? -19.471 -17.200 20.076 1.00 86.94 321 ALA A O 1
ATOM 2401 N N . ALA A 1 322 ? -17.470 -17.804 19.243 1.00 87.88 322 ALA A N 1
ATOM 2402 C CA . ALA A 1 322 ? -17.439 -19.130 19.862 1.00 87.88 322 ALA A CA 1
ATOM 2403 C C . ALA A 1 322 ? -17.530 -19.085 21.398 1.00 87.88 322 ALA A C 1
ATOM 2405 O O . ALA A 1 322 ? -18.078 -19.995 22.016 1.00 87.88 322 ALA A O 1
ATOM 2406 N N . ARG A 1 323 ? -17.022 -18.016 22.022 1.00 85.44 323 ARG A N 1
ATOM 2407 C CA . ARG A 1 323 ? -17.073 -17.833 23.479 1.00 85.44 323 ARG A CA 1
ATOM 2408 C C . ARG A 1 323 ? -18.338 -17.145 23.986 1.00 85.44 323 ARG A C 1
ATOM 2410 O O . ARG A 1 323 ? -18.557 -17.132 25.193 1.00 85.44 323 ARG A O 1
ATOM 2417 N N . GLY A 1 324 ? -19.136 -16.542 23.103 1.00 78.38 324 GLY A N 1
ATOM 2418 C CA . GLY A 1 324 ? -20.351 -15.819 23.489 1.00 78.38 324 GLY A CA 1
ATOM 2419 C C . GLY A 1 324 ? -20.104 -14.646 24.447 1.00 78.38 324 GLY A C 1
ATOM 2420 O O . GLY A 1 324 ? -20.965 -14.332 25.265 1.00 78.38 324 GLY A O 1
ATOM 2421 N N . LEU A 1 325 ? -18.925 -14.014 24.391 1.00 75.31 325 LEU A N 1
ATOM 2422 C CA . LEU A 1 325 ? -18.566 -12.922 25.301 1.00 75.31 325 LEU A CA 1
ATOM 2423 C C . LEU A 1 325 ? -19.348 -11.646 24.965 1.00 75.31 325 LEU A C 1
ATOM 2425 O O . LEU A 1 325 ? -19.244 -11.120 23.857 1.00 75.31 325 LEU A O 1
ATOM 2429 N N . SER A 1 326 ? -20.057 -11.095 25.949 1.00 70.75 326 SER A N 1
ATOM 2430 C CA . SER A 1 326 ? -20.672 -9.766 25.876 1.00 70.75 326 SER A CA 1
ATOM 2431 C C . SER A 1 326 ? -19.857 -8.759 26.687 1.00 70.75 326 SER A C 1
ATOM 2433 O O . SER A 1 326 ? -19.693 -8.932 27.896 1.00 70.75 326 SER A O 1
ATOM 2435 N N . ILE A 1 327 ? -19.364 -7.695 26.050 1.00 71.56 327 ILE A N 1
ATOM 2436 C CA . ILE A 1 327 ? -18.652 -6.616 26.749 1.00 71.56 327 ILE A CA 1
ATOM 2437 C C . ILE A 1 327 ? -19.651 -5.550 27.194 1.00 71.56 327 ILE A C 1
ATOM 2439 O O . ILE A 1 327 ? -20.455 -5.065 26.398 1.00 71.56 327 ILE A O 1
ATOM 2443 N N . HIS A 1 328 ? -19.543 -5.116 28.447 1.00 63.16 328 HIS A N 1
ATOM 2444 C CA . HIS A 1 328 ? -20.146 -3.866 28.896 1.00 63.16 328 HIS A CA 1
ATOM 2445 C C . HIS A 1 328 ? -19.112 -2.745 28.803 1.00 63.16 328 HIS A C 1
ATOM 2447 O O . HIS A 1 328 ? -18.317 -2.539 29.717 1.00 63.16 328 HIS A O 1
ATOM 2453 N N . VAL A 1 329 ? -19.106 -2.021 27.683 1.00 61.88 329 VAL A N 1
ATOM 2454 C CA . VAL A 1 329 ? -18.201 -0.880 27.500 1.00 61.88 329 VAL A CA 1
ATOM 2455 C C . VAL A 1 329 ? -18.704 0.292 28.352 1.00 61.88 329 VAL A C 1
ATOM 2457 O O . VAL A 1 329 ? -19.734 0.892 28.041 1.00 61.88 329 VAL A O 1
ATOM 2460 N N . ALA A 1 330 ? -17.990 0.621 29.434 1.00 53.81 330 ALA A N 1
ATOM 2461 C CA . ALA A 1 330 ? -18.374 1.694 30.359 1.00 53.81 330 ALA A CA 1
ATOM 2462 C C . ALA A 1 330 ? -18.309 3.089 29.707 1.00 53.81 330 ALA A C 1
ATOM 2464 O O . ALA A 1 330 ? -19.104 3.972 30.031 1.00 53.81 330 ALA A O 1
ATOM 2465 N N . ALA A 1 331 ? -17.388 3.281 28.757 1.00 56.62 331 ALA A N 1
ATOM 2466 C CA . ALA A 1 331 ? -17.238 4.508 27.986 1.00 56.62 331 ALA A CA 1
ATOM 2467 C C . ALA A 1 331 ? -17.629 4.286 26.518 1.00 56.62 331 ALA A C 1
ATOM 2469 O O . ALA A 1 331 ? -16.857 3.765 25.717 1.00 56.62 331 ALA A O 1
ATOM 2470 N N . ASN A 1 332 ? -18.828 4.720 26.133 1.00 61.06 332 ASN A N 1
ATOM 2471 C CA . ASN A 1 332 ? -19.199 4.758 24.719 1.00 61.06 332 ASN A CA 1
ATOM 2472 C C . ASN A 1 332 ? -18.412 5.860 23.974 1.00 61.06 332 ASN A C 1
ATOM 2474 O O . ASN A 1 332 ? -17.853 6.776 24.586 1.00 61.06 332 ASN A O 1
ATOM 2478 N N . ALA A 1 333 ? -18.400 5.822 22.636 1.00 57.72 333 ALA A N 1
ATOM 2479 C CA . ALA A 1 333 ? -17.693 6.816 21.816 1.00 57.72 333 ALA A CA 1
ATOM 2480 C C . ALA A 1 333 ? -18.057 8.272 22.176 1.00 57.72 333 ALA A C 1
ATOM 2482 O O . ALA A 1 333 ? -17.230 9.173 22.046 1.00 57.72 333 ALA A O 1
ATOM 2483 N N . SER A 1 334 ? -19.284 8.517 22.657 1.00 58.25 334 SER A N 1
ATOM 2484 C CA . SER A 1 334 ? -19.731 9.843 23.091 1.00 58.25 334 SER A CA 1
ATOM 2485 C C . SER A 1 334 ? -19.106 10.292 24.419 1.00 58.25 334 SER A C 1
ATOM 2487 O O . SER A 1 334 ? -18.805 11.474 24.564 1.00 58.25 334 SER A O 1
ATOM 2489 N N . ALA A 1 335 ? -18.859 9.374 25.357 1.00 58.16 335 ALA A N 1
ATOM 2490 C CA . ALA A 1 335 ? -18.168 9.647 26.615 1.00 58.16 335 ALA A CA 1
ATOM 2491 C C . ALA A 1 335 ? -16.684 9.951 26.374 1.00 58.16 335 ALA A C 1
ATOM 2493 O O . ALA A 1 335 ? -16.165 10.924 26.918 1.00 58.16 335 ALA A O 1
ATOM 2494 N N . ILE A 1 336 ? -16.033 9.199 25.476 1.00 61.41 336 ILE A N 1
ATOM 2495 C CA . ILE A 1 336 ? -14.636 9.452 25.090 1.00 61.41 336 ILE A CA 1
ATOM 2496 C C . ILE A 1 336 ? -14.508 10.808 24.383 1.00 61.41 336 ILE A C 1
ATOM 2498 O O . ILE A 1 336 ? -13.592 11.558 24.686 1.00 61.41 336 ILE A O 1
ATOM 2502 N N . LYS A 1 337 ? -15.462 11.183 23.516 1.00 58.72 337 LYS A N 1
ATOM 2503 C CA . LYS A 1 337 ? -15.503 12.515 22.875 1.00 58.72 337 LYS A CA 1
ATOM 2504 C C . LYS A 1 337 ? -15.720 13.678 23.859 1.00 58.72 337 LYS A C 1
ATOM 2506 O O . LYS A 1 337 ? -15.341 14.799 23.539 1.00 58.72 337 LYS A O 1
ATOM 2511 N N . LYS A 1 338 ? -16.359 13.437 25.012 1.00 49.19 338 LYS A N 1
ATOM 2512 C CA . LYS A 1 338 ? -16.731 14.457 26.016 1.00 49.19 338 LYS A CA 1
ATOM 2513 C C . LYS A 1 338 ? -15.738 14.587 27.177 1.00 49.19 338 LYS A C 1
ATOM 2515 O O . LYS A 1 338 ? -15.925 15.469 28.012 1.00 49.19 338 LYS A O 1
ATOM 2520 N N . SER A 1 339 ? -14.729 13.719 27.276 1.00 48.75 339 SER A N 1
ATOM 2521 C CA . SER A 1 339 ? -13.777 13.757 28.391 1.00 48.75 339 SER A CA 1
ATOM 2522 C C . SER A 1 339 ? -12.994 15.084 28.406 1.00 48.75 339 SER A C 1
ATOM 2524 O O . SER A 1 339 ? -12.736 15.640 27.340 1.00 48.75 339 SER A O 1
ATOM 2526 N N . PRO A 1 340 ? -12.577 15.612 29.575 1.00 40.34 340 PRO A N 1
ATOM 2527 C CA . PRO A 1 340 ? -11.785 16.844 29.661 1.00 40.34 340 PRO A CA 1
ATOM 2528 C C . PRO A 1 340 ? -10.493 16.792 28.829 1.00 40.34 340 PRO A C 1
ATOM 2530 O O . PRO A 1 340 ? -10.015 17.803 28.324 1.00 40.34 340 PRO A O 1
ATOM 2533 N N . GLU A 1 341 ? -9.956 15.596 28.612 1.00 41.06 3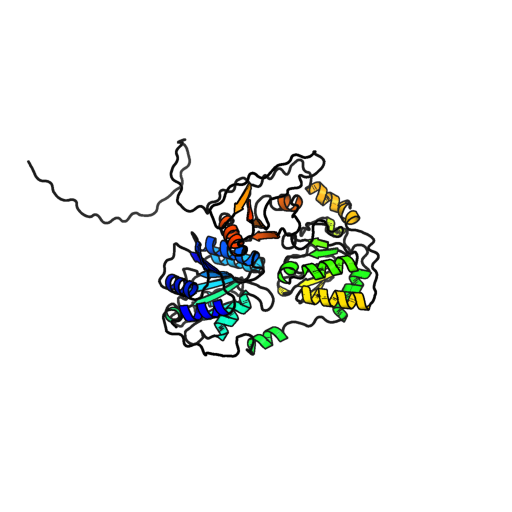41 GLU A N 1
ATOM 2534 C CA . GLU A 1 341 ? -8.765 15.353 27.800 1.00 41.06 341 GLU A CA 1
ATOM 2535 C C . GLU A 1 341 ? -9.088 15.329 26.297 1.00 41.06 341 GLU A C 1
ATOM 2537 O O . GLU A 1 341 ? -8.358 15.935 25.512 1.00 41.06 341 GLU A O 1
ATOM 2542 N N . ALA A 1 342 ? -10.243 14.783 25.893 1.00 35.78 342 ALA A N 1
ATOM 2543 C CA . ALA A 1 342 ? -10.821 15.055 24.573 1.00 35.78 342 ALA A CA 1
ATOM 2544 C C . ALA A 1 342 ? -11.193 16.534 24.408 1.00 35.78 342 ALA A C 1
ATOM 2546 O O . ALA A 1 342 ? -11.167 17.064 23.297 1.00 35.78 342 ALA A O 1
ATOM 2547 N N . SER A 1 343 ? -11.441 17.235 25.517 1.00 30.36 343 SER A N 1
ATOM 2548 C CA . SER A 1 343 ? -11.703 18.663 25.509 1.00 30.36 343 SER A CA 1
ATOM 2549 C C . SER A 1 343 ? -10.438 19.525 25.377 1.00 30.36 343 SER A C 1
ATOM 2551 O O . SER A 1 343 ? -10.530 20.672 24.947 1.00 30.36 343 SER A O 1
ATOM 2553 N N . ILE A 1 344 ? -9.244 18.954 25.608 1.00 30.80 344 ILE A N 1
ATOM 2554 C CA . ILE A 1 344 ? -7.959 19.562 25.220 1.00 30.80 344 ILE A CA 1
ATOM 2555 C C . ILE A 1 344 ? -7.685 19.339 23.723 1.00 30.80 344 ILE A C 1
ATOM 2557 O O . ILE A 1 344 ? -7.145 20.215 23.048 1.00 30.80 344 ILE A O 1
ATOM 2561 N N . SER A 1 345 ? -8.166 18.227 23.145 1.00 35.09 345 SER A N 1
ATOM 2562 C CA . SER A 1 345 ? -8.329 18.169 21.688 1.00 35.09 345 SER A CA 1
ATOM 2563 C C . SER A 1 345 ? -9.316 19.243 21.229 1.00 35.09 345 SER A C 1
ATOM 2565 O O . SER A 1 345 ? -9.036 19.863 20.212 1.00 35.09 345 SER A O 1
ATOM 2567 N N . THR A 1 346 ? -10.402 19.541 21.964 1.00 30.81 346 THR A N 1
ATOM 2568 C CA . THR A 1 346 ? -11.271 20.685 21.622 1.00 30.81 346 THR A CA 1
ATOM 2569 C C . THR A 1 346 ? -10.687 22.069 21.915 1.00 30.81 346 THR A C 1
ATOM 2571 O O . THR A 1 346 ? -11.088 23.018 21.253 1.00 30.81 346 THR A O 1
ATOM 2574 N N . SER A 1 347 ? -9.712 22.217 22.816 1.00 27.11 347 SER A N 1
ATOM 2575 C CA . SER A 1 347 ? -9.027 23.498 23.054 1.00 27.11 347 SER A CA 1
ATOM 2576 C C . SER A 1 347 ? -7.915 23.764 22.031 1.00 27.11 347 SER A C 1
ATOM 2578 O O . SER A 1 347 ? -7.651 24.914 21.695 1.00 27.11 347 SER A O 1
ATOM 2580 N N . LEU A 1 348 ? -7.348 22.717 21.418 1.00 31.38 348 LEU A N 1
ATOM 2581 C CA . LEU A 1 348 ? -6.626 22.822 20.139 1.00 31.38 348 LEU A CA 1
ATOM 2582 C C . LEU A 1 348 ? -7.579 23.011 18.937 1.00 31.38 348 LEU A C 1
ATOM 2584 O O . LEU A 1 348 ? -7.140 23.433 17.868 1.00 31.38 348 LEU A O 1
ATOM 2588 N N . ILE A 1 349 ? -8.879 22.745 19.121 1.00 34.22 349 ILE A N 1
ATOM 2589 C CA . ILE A 1 349 ? -9.990 23.112 18.222 1.00 34.22 349 ILE A CA 1
ATOM 2590 C C . ILE A 1 349 ? -10.574 24.479 18.637 1.00 34.22 349 ILE A C 1
ATOM 2592 O O . ILE A 1 349 ? -11.743 24.737 18.375 1.00 34.22 349 ILE A O 1
ATOM 2596 N N . GLU A 1 350 ? -9.817 25.401 19.255 1.00 28.98 350 GLU A N 1
ATOM 2597 C CA . GLU A 1 350 ? -10.309 26.782 19.343 1.00 28.98 350 GLU A CA 1
ATOM 2598 C C . GLU A 1 350 ? -10.494 27.340 17.914 1.00 28.98 350 GLU A C 1
ATOM 2600 O O . GLU A 1 350 ? -9.510 27.626 17.218 1.00 28.98 350 GLU A O 1
ATOM 2605 N N . PRO A 1 351 ? -11.743 27.535 17.435 1.00 35.25 351 PRO A N 1
ATOM 2606 C CA . PRO A 1 351 ? -12.008 27.902 16.043 1.00 35.25 351 PRO A CA 1
ATOM 2607 C C . PRO A 1 351 ? -11.546 29.328 15.736 1.00 35.25 351 PRO A C 1
ATOM 2609 O O . PRO A 1 351 ? -11.428 29.713 14.576 1.00 35.25 351 PRO A O 1
ATOM 2612 N N . LYS A 1 352 ? -11.275 30.122 16.780 1.00 34.81 352 LYS A N 1
ATOM 2613 C CA . LYS A 1 352 ? -10.987 31.553 16.684 1.00 34.81 352 LYS A CA 1
ATOM 2614 C C . LYS A 1 352 ? -9.658 31.877 15.997 1.00 34.81 352 LYS A C 1
ATOM 2616 O O . LYS A 1 352 ? -9.470 33.027 15.619 1.00 34.81 352 LYS A O 1
ATOM 2621 N N . LYS A 1 353 ? -8.754 30.904 15.807 1.00 35.22 353 LYS A N 1
ATOM 2622 C CA . LYS A 1 353 ? -7.446 31.134 15.157 1.00 35.22 353 LYS A CA 1
ATOM 2623 C C . LYS A 1 353 ? -7.158 30.284 13.916 1.00 35.22 353 LYS A C 1
ATOM 2625 O O . LYS A 1 353 ? -6.138 30.516 13.278 1.00 35.22 353 LYS A O 1
ATOM 2630 N N . ASN A 1 354 ? -8.011 29.324 13.546 1.00 40.22 354 ASN A N 1
ATOM 2631 C CA . ASN A 1 354 ? -7.664 28.332 12.518 1.00 40.22 354 ASN A CA 1
ATOM 2632 C C . ASN A 1 354 ? -8.356 28.594 11.168 1.00 40.22 354 ASN A C 1
ATOM 2634 O O . ASN A 1 354 ? -9.226 27.855 10.710 1.00 40.22 354 ASN A O 1
ATOM 2638 N N . THR A 1 355 ? -7.944 29.682 10.520 1.00 44.75 355 THR A N 1
ATOM 2639 C CA . THR A 1 355 ? -8.375 30.136 9.188 1.00 44.75 355 THR A CA 1
ATOM 2640 C C . THR A 1 355 ? -7.483 29.598 8.063 1.00 44.75 355 THR A C 1
ATOM 2642 O O . THR A 1 355 ? -7.262 30.287 7.071 1.00 44.75 355 THR A O 1
ATOM 2645 N N . ALA A 1 356 ? -6.956 28.372 8.163 1.00 49.53 356 ALA A N 1
ATOM 2646 C CA . ALA A 1 356 ? -6.214 27.786 7.044 1.00 49.53 356 ALA A CA 1
ATOM 2647 C C . ALA A 1 356 ? -7.174 27.564 5.854 1.00 49.53 356 ALA A C 1
ATOM 2649 O O . ALA A 1 356 ? -7.964 26.611 5.805 1.00 49.53 356 ALA A O 1
ATOM 2650 N N . ALA A 1 357 ? -7.190 28.513 4.920 1.00 61.50 357 ALA A N 1
ATOM 2651 C CA . ALA A 1 357 ? -7.906 28.409 3.660 1.00 61.50 357 ALA A CA 1
ATOM 2652 C C . ALA A 1 357 ? -7.173 27.381 2.792 1.00 61.50 357 ALA A C 1
ATOM 2654 O O . ALA A 1 357 ? -5.986 27.531 2.540 1.00 61.50 357 ALA A O 1
ATOM 2655 N N . PHE A 1 358 ? -7.860 26.325 2.360 1.00 67.00 358 PHE A N 1
ATOM 2656 C CA . PHE A 1 358 ? -7.309 25.370 1.397 1.00 67.00 358 PHE A CA 1
ATOM 2657 C C . PHE A 1 358 ? -7.904 25.669 0.032 1.00 67.00 358 PHE A C 1
ATOM 2659 O O . PHE A 1 358 ? -9.100 25.952 -0.068 1.00 67.00 358 PHE A O 1
ATOM 2666 N N . LYS A 1 359 ? -7.084 25.576 -1.012 1.00 69.75 359 LYS A N 1
ATOM 2667 C CA . LYS A 1 359 ? -7.574 25.581 -2.388 1.00 69.75 359 LYS A CA 1
ATOM 2668 C C . LYS A 1 359 ? -7.884 24.144 -2.791 1.00 69.75 359 LYS A C 1
ATOM 2670 O O . LYS A 1 359 ? -7.063 23.253 -2.583 1.00 69.75 359 LYS A O 1
ATOM 2675 N N . ALA A 1 360 ? -9.074 23.937 -3.341 1.00 70.44 360 ALA A N 1
ATOM 2676 C CA . ALA A 1 360 ? -9.513 22.657 -3.871 1.00 70.44 360 ALA A CA 1
ATOM 2677 C C . ALA A 1 360 ? -9.526 22.725 -5.400 1.00 70.44 360 ALA A C 1
ATOM 2679 O O . ALA A 1 360 ? -10.061 23.668 -5.979 1.00 70.44 360 ALA A O 1
ATOM 2680 N N . TYR A 1 361 ? -8.948 21.728 -6.056 1.00 71.44 361 TYR A N 1
ATOM 2681 C CA . TYR A 1 361 ? -8.898 21.652 -7.512 1.00 71.44 361 TYR A CA 1
ATOM 2682 C C . TYR A 1 361 ? -9.471 20.319 -7.966 1.00 71.44 361 TYR A C 1
ATOM 2684 O O . TYR A 1 361 ? -9.006 19.277 -7.504 1.00 71.44 361 TYR A O 1
ATOM 2692 N N . ALA A 1 362 ? -10.437 20.337 -8.887 1.00 71.69 362 ALA A N 1
ATOM 2693 C CA . ALA A 1 362 ? -10.800 19.110 -9.582 1.00 71.69 362 ALA A CA 1
ATOM 2694 C C . ALA A 1 362 ? -9.687 18.727 -10.549 1.00 71.69 362 ALA A C 1
ATOM 2696 O O . ALA A 1 362 ? -9.249 19.529 -11.380 1.00 71.69 362 ALA A O 1
ATOM 2697 N N . VAL A 1 363 ? -9.264 17.476 -10.447 1.00 70.88 363 VAL A N 1
ATOM 2698 C CA . VAL A 1 363 ? -8.296 16.866 -11.341 1.00 70.88 363 VAL A CA 1
ATOM 2699 C C . VAL A 1 363 ? -9.019 15.788 -12.137 1.00 70.88 363 VAL A C 1
ATOM 2701 O O . VAL A 1 363 ? -9.592 14.856 -11.580 1.00 70.88 363 VAL A O 1
ATOM 2704 N N . SER A 1 364 ? -9.009 15.954 -13.456 1.00 67.50 364 SER A N 1
ATOM 2705 C CA . SER A 1 364 ? -9.481 14.962 -14.423 1.00 67.50 364 SER A CA 1
ATOM 2706 C C . SER A 1 364 ? -8.297 14.486 -15.271 1.00 67.50 364 SER A C 1
ATOM 2708 O O . SER A 1 364 ? -7.198 15.032 -15.158 1.00 67.50 364 SER A O 1
ATOM 2710 N N . LYS A 1 365 ? -8.501 13.510 -16.166 1.00 59.75 365 LYS A N 1
ATOM 2711 C CA . LYS A 1 365 ? -7.482 13.152 -17.176 1.00 59.75 365 LYS A CA 1
ATOM 2712 C C . LYS A 1 365 ? -7.096 14.340 -18.081 1.00 59.75 365 LYS A C 1
ATOM 2714 O O . LYS A 1 365 ? -6.002 14.350 -18.635 1.00 59.75 365 LYS A O 1
ATOM 2719 N N . SER A 1 366 ? -7.972 15.338 -18.217 1.00 49.84 366 SER A N 1
ATOM 2720 C CA . SER A 1 366 ? -7.728 16.625 -18.888 1.00 49.84 366 SER A CA 1
ATOM 2721 C C . SER A 1 366 ? -7.415 17.756 -17.892 1.00 49.84 366 SER A C 1
ATOM 2723 O O . SER A 1 366 ? -7.602 17.582 -16.686 1.00 49.84 366 SER A O 1
ATOM 2725 N N . LEU A 1 367 ? -6.924 18.903 -18.396 1.00 41.44 367 LEU A N 1
ATOM 2726 C CA . LEU A 1 367 ? -6.477 20.066 -17.604 1.00 41.44 367 LEU A CA 1
ATOM 2727 C C . LEU A 1 367 ? -7.405 20.400 -16.414 1.00 41.44 367 LEU A C 1
ATOM 2729 O O . LEU A 1 367 ? -8.623 20.232 -16.519 1.00 41.44 367 LEU A O 1
ATOM 2733 N N . PRO A 1 368 ? -6.858 20.920 -15.298 1.00 44.75 368 PRO A N 1
ATOM 2734 C CA . PRO A 1 368 ? -7.659 21.200 -14.118 1.00 44.75 368 PRO A CA 1
ATOM 2735 C C . PRO A 1 368 ? -8.651 22.316 -14.416 1.00 44.75 368 PRO A C 1
ATOM 2737 O O . PRO A 1 368 ? -8.292 23.345 -14.988 1.00 44.75 368 PRO A O 1
ATOM 2740 N N . THR A 1 369 ? -9.879 22.143 -13.944 1.00 45.03 369 THR A N 1
ATOM 2741 C CA . THR A 1 369 ? -10.822 23.252 -13.812 1.00 45.03 369 THR A CA 1
ATOM 2742 C C . THR A 1 369 ? -10.846 23.621 -12.334 1.00 45.03 369 THR A C 1
ATOM 2744 O O . THR A 1 369 ? -11.128 22.772 -11.486 1.00 45.03 369 THR A O 1
ATOM 2747 N N . ALA A 1 370 ? -10.464 24.856 -11.998 1.00 43.97 370 ALA A N 1
ATOM 2748 C CA . ALA A 1 370 ? -10.506 25.316 -10.613 1.00 43.97 370 ALA A CA 1
ATOM 2749 C C . ALA A 1 370 ? -11.952 25.241 -10.099 1.00 43.97 370 ALA A C 1
ATOM 2751 O O . ALA A 1 370 ? -12.865 25.747 -10.750 1.00 43.97 370 ALA A O 1
ATOM 2752 N N . ILE A 1 371 ? -12.158 24.613 -8.939 1.00 41.56 371 ILE A N 1
ATOM 2753 C CA . ILE A 1 371 ? -13.462 24.583 -8.276 1.00 41.56 371 ILE A CA 1
ATOM 2754 C C . ILE A 1 371 ? -13.395 25.542 -7.094 1.00 41.56 371 ILE A C 1
ATOM 2756 O O . ILE A 1 371 ? -12.548 25.403 -6.214 1.00 41.56 371 ILE A O 1
ATOM 2760 N N . ALA A 1 372 ? -14.304 26.514 -7.048 1.00 38.22 372 ALA A N 1
ATOM 2761 C CA . ALA A 1 372 ? -14.501 27.301 -5.840 1.00 38.22 372 ALA A CA 1
ATOM 2762 C C . ALA A 1 372 ? -15.045 26.377 -4.738 1.00 38.22 372 ALA A C 1
ATOM 2764 O O . ALA A 1 372 ? -16.126 25.804 -4.871 1.00 38.22 372 ALA A O 1
ATOM 2765 N N . ALA A 1 373 ? -14.285 26.191 -3.657 1.00 40.22 373 ALA A N 1
ATOM 2766 C CA . ALA A 1 373 ? -14.773 25.467 -2.490 1.00 40.22 373 ALA A CA 1
ATOM 2767 C C . ALA A 1 373 ? -15.918 26.272 -1.849 1.00 40.22 373 ALA A C 1
ATOM 2769 O O . ALA A 1 373 ? -15.721 27.428 -1.474 1.00 40.22 373 ALA A O 1
ATOM 2770 N N . ASN A 1 374 ? -17.103 25.670 -1.715 1.00 36.22 374 ASN A N 1
ATOM 2771 C CA . ASN A 1 374 ? -18.232 26.286 -1.017 1.00 36.22 374 ASN A CA 1
ATOM 2772 C C . ASN A 1 374 ? -17.871 26.497 0.463 1.00 36.22 374 ASN A C 1
ATOM 2774 O O . ASN A 1 374 ? -17.921 25.570 1.270 1.00 36.22 374 ASN A O 1
ATOM 2778 N N . ALA A 1 375 ? -17.509 27.727 0.823 1.00 34.94 375 ALA A N 1
ATOM 2779 C CA . ALA A 1 375 ? -17.372 28.160 2.205 1.00 34.94 375 ALA A CA 1
ATOM 2780 C C . ALA A 1 375 ? -18.761 28.527 2.751 1.00 34.94 375 ALA A C 1
ATOM 2782 O O . ALA A 1 375 ? -19.152 29.690 2.757 1.00 34.94 375 ALA A O 1
ATOM 2783 N N . THR A 1 376 ? -19.546 27.542 3.187 1.00 30.42 376 THR A N 1
ATOM 2784 C CA . THR A 1 376 ? -20.769 27.829 3.952 1.00 30.42 376 THR A CA 1
ATOM 2785 C C . THR A 1 376 ? -20.392 28.288 5.360 1.00 30.42 376 THR A C 1
ATOM 2787 O O . THR A 1 376 ? -19.849 27.509 6.144 1.00 30.42 376 THR A O 1
ATOM 2790 N N . ALA A 1 377 ? -20.665 29.556 5.674 1.00 27.62 377 ALA A N 1
ATOM 2791 C CA . ALA A 1 377 ? -20.524 30.127 7.010 1.00 27.62 377 ALA A CA 1
ATOM 2792 C C . ALA A 1 377 ? -21.619 29.580 7.942 1.00 27.62 377 ALA A C 1
ATOM 2794 O O . ALA A 1 377 ? -22.803 29.716 7.642 1.00 27.62 377 ALA A O 1
ATOM 2795 N N . ILE A 1 378 ? -21.236 28.972 9.069 1.00 29.77 378 ILE A N 1
ATOM 2796 C CA . ILE A 1 378 ? -22.158 28.576 10.145 1.00 29.77 378 ILE A CA 1
ATOM 2797 C C . ILE A 1 378 ? -21.540 28.967 11.499 1.00 29.77 378 ILE A C 1
ATOM 2799 O O . ILE A 1 378 ? -20.328 28.889 11.682 1.00 29.77 378 ILE A O 1
ATOM 2803 N N . ASN A 1 379 ? -22.411 29.440 12.396 1.00 29.36 379 ASN A N 1
ATOM 2804 C CA . ASN A 1 379 ? -22.203 30.056 13.712 1.00 29.36 379 ASN A CA 1
ATOM 2805 C C . ASN A 1 379 ? -20.961 29.647 14.532 1.00 29.36 379 ASN A C 1
ATOM 2807 O O . ASN A 1 379 ? -20.609 28.478 14.663 1.00 29.36 379 ASN A O 1
ATOM 2811 N N . ALA A 1 380 ? -20.409 30.651 15.223 1.00 29.58 380 ALA A N 1
ATOM 2812 C CA . ALA A 1 380 ? -19.139 30.689 15.961 1.00 29.58 380 ALA A CA 1
ATOM 2813 C C . ALA A 1 380 ? -18.912 29.654 17.093 1.00 29.58 380 ALA A C 1
ATOM 2815 O O . ALA A 1 380 ? -17.847 29.671 17.706 1.00 29.58 380 ALA A O 1
ATOM 2816 N N . ASN A 1 381 ? -19.858 28.746 17.355 1.00 32.91 381 ASN A N 1
ATOM 2817 C CA . ASN A 1 381 ? -19.727 27.672 18.352 1.00 32.91 381 ASN A CA 1
ATOM 2818 C C . ASN A 1 381 ? -19.454 26.286 17.739 1.00 32.91 381 ASN A C 1
ATOM 2820 O O . ASN A 1 381 ? -19.353 25.303 18.469 1.00 32.91 381 ASN A O 1
ATOM 2824 N N . GLN A 1 382 ? -19.331 26.181 16.414 1.00 36.81 382 GLN A N 1
ATOM 2825 C CA . GLN A 1 382 ? -19.002 24.940 15.713 1.00 36.81 382 GLN A CA 1
ATOM 2826 C C . GLN A 1 382 ? -17.790 25.192 14.813 1.00 36.81 382 GLN A C 1
ATOM 2828 O O . GLN A 1 382 ? -17.796 26.115 14.002 1.00 36.81 382 GLN A O 1
ATOM 2833 N N . ALA A 1 383 ? -16.726 24.392 14.947 1.00 40.22 383 ALA A N 1
ATOM 2834 C CA . ALA A 1 383 ? -15.647 24.407 13.960 1.00 40.22 383 ALA A CA 1
ATOM 2835 C C . ALA A 1 383 ? -16.251 24.150 12.562 1.00 40.22 383 ALA A C 1
ATOM 2837 O O . ALA A 1 383 ? -17.118 23.277 12.449 1.00 40.22 383 ALA A O 1
ATOM 2838 N N . PRO A 1 384 ? -15.845 24.879 11.505 1.00 47.72 384 PRO A N 1
ATOM 2839 C CA . PRO A 1 384 ? -16.471 24.753 10.195 1.00 47.72 384 PRO A CA 1
ATOM 2840 C C . PRO A 1 384 ? -16.240 23.342 9.657 1.00 47.72 384 PRO A C 1
ATOM 2842 O O . PRO A 1 384 ? -15.127 22.987 9.271 1.00 47.72 384 PRO A O 1
ATOM 2845 N N . VAL A 1 385 ? -17.292 22.526 9.649 1.00 51.25 385 VAL A N 1
ATOM 2846 C CA . VAL A 1 385 ? -17.289 21.217 8.996 1.00 51.25 385 VAL A CA 1
ATOM 2847 C C . VAL A 1 385 ? -17.060 21.441 7.505 1.00 51.25 385 VAL A C 1
ATOM 2849 O O . VAL A 1 385 ? -17.869 22.093 6.846 1.00 51.25 385 VAL A O 1
ATOM 2852 N N . ARG A 1 386 ? -15.962 20.903 6.964 1.00 58.66 386 ARG A N 1
ATOM 2853 C CA . ARG A 1 386 ? -15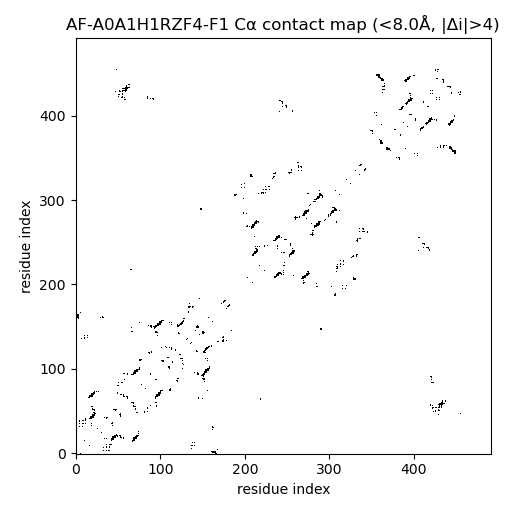.647 21.019 5.535 1.00 58.66 386 ARG A CA 1
ATOM 2854 C C . ARG A 1 386 ? -16.012 19.736 4.805 1.00 58.66 386 ARG A C 1
ATOM 2856 O O . ARG A 1 386 ? -15.566 18.649 5.176 1.00 58.66 386 ARG A O 1
ATOM 2863 N N . ARG A 1 387 ? -16.800 19.891 3.742 1.00 61.16 387 ARG A N 1
ATOM 2864 C CA . ARG A 1 387 ? -17.098 18.853 2.752 1.00 61.16 387 ARG A CA 1
ATOM 2865 C C . ARG A 1 387 ? -16.522 19.299 1.419 1.00 61.16 387 ARG A C 1
ATOM 2867 O O . ARG A 1 387 ? -16.700 20.451 1.029 1.00 61.16 387 ARG A O 1
ATOM 2874 N N . PHE A 1 388 ? -15.848 18.389 0.734 1.00 63.09 388 PHE A N 1
ATOM 2875 C CA . PHE A 1 388 ? -15.324 18.629 -0.603 1.00 63.09 388 PHE A CA 1
ATOM 2876 C C . PHE A 1 388 ? -16.041 17.706 -1.592 1.00 63.09 388 PHE A C 1
ATOM 2878 O O . PHE A 1 388 ? -16.355 16.569 -1.228 1.00 63.09 388 PHE A O 1
ATOM 2885 N N . PRO A 1 389 ? -16.330 18.181 -2.817 1.00 58.38 389 PRO A N 1
ATOM 2886 C CA . PRO A 1 389 ? -16.865 17.324 -3.865 1.00 58.38 389 PRO A CA 1
ATOM 2887 C C . PRO A 1 389 ? -15.816 16.287 -4.292 1.00 58.38 389 PRO A C 1
ATOM 2889 O O . PRO A 1 389 ? -14.625 16.446 -4.022 1.00 58.38 389 PRO A O 1
ATOM 2892 N N . GLY A 1 390 ? -16.253 15.248 -4.998 1.00 66.31 390 GLY A N 1
ATOM 2893 C CA . GLY A 1 390 ? -15.383 14.212 -5.555 1.00 66.31 390 GLY A CA 1
ATOM 2894 C C . GLY A 1 390 ? -15.436 12.892 -4.789 1.00 66.31 390 GLY A C 1
ATOM 2895 O O . GLY A 1 390 ? -15.958 12.828 -3.680 1.00 66.31 390 GLY A O 1
ATOM 2896 N N . THR A 1 391 ? -14.926 11.822 -5.393 1.00 79.00 391 THR A N 1
ATOM 2897 C CA . THR A 1 391 ? -14.839 10.494 -4.765 1.00 79.00 391 THR A CA 1
ATOM 2898 C C . THR A 1 391 ? -13.504 10.293 -4.048 1.00 79.00 391 THR A C 1
ATOM 2900 O O . THR A 1 391 ? -13.401 9.455 -3.155 1.00 79.00 391 THR A O 1
ATOM 2903 N N . VAL A 1 392 ? -12.482 11.087 -4.387 1.00 87.06 392 VAL A N 1
ATOM 2904 C CA . VAL A 1 392 ? -11.152 11.009 -3.777 1.00 87.06 392 VAL A CA 1
ATOM 2905 C C . VAL A 1 392 ? -10.643 12.398 -3.433 1.00 87.06 392 VAL A C 1
ATOM 2907 O O . VAL A 1 392 ? -10.538 13.261 -4.301 1.00 87.06 392 VAL A O 1
ATOM 2910 N N . LEU A 1 393 ? -10.280 12.604 -2.172 1.00 87.69 393 LEU A N 1
ATOM 2911 C CA . LEU A 1 393 ? -9.574 13.791 -1.708 1.00 87.69 393 LEU A CA 1
ATOM 2912 C C . LEU A 1 393 ? -8.085 13.468 -1.597 1.00 87.69 393 LEU A C 1
ATOM 2914 O O . LEU A 1 393 ? -7.716 12.466 -0.984 1.00 87.69 393 LEU A O 1
ATOM 2918 N N . LEU A 1 394 ? -7.231 14.312 -2.170 1.00 89.06 394 LEU A N 1
ATOM 2919 C CA . LEU A 1 394 ? -5.779 14.140 -2.140 1.00 89.06 394 LEU A CA 1
ATOM 2920 C C . LEU A 1 394 ? -5.115 15.321 -1.433 1.00 89.06 394 LEU A C 1
ATOM 2922 O O . LEU A 1 394 ? -5.392 16.473 -1.760 1.00 89.06 394 LEU A O 1
ATOM 2926 N N . ALA A 1 395 ? -4.210 15.034 -0.501 1.00 89.38 395 ALA A N 1
ATOM 2927 C CA . ALA A 1 395 ? -3.399 16.030 0.198 1.00 89.38 395 ALA A CA 1
ATOM 2928 C C . ALA A 1 395 ? -1.977 15.501 0.442 1.00 89.38 395 ALA A C 1
ATOM 2930 O O . ALA A 1 395 ? -1.759 14.289 0.469 1.00 89.38 395 ALA A O 1
ATOM 2931 N N . ARG A 1 396 ? -1.001 16.387 0.661 1.00 88.75 396 ARG A N 1
ATOM 2932 C CA . ARG A 1 396 ? 0.365 15.986 1.037 1.00 88.75 396 ARG A CA 1
ATOM 2933 C C . ARG A 1 396 ? 0.493 15.843 2.558 1.00 88.75 396 ARG A C 1
ATOM 2935 O O . ARG A 1 396 ? 0.022 16.704 3.296 1.00 88.75 396 ARG A O 1
ATOM 2942 N N . ARG A 1 397 ? 1.147 14.776 3.037 1.00 84.50 397 ARG A N 1
ATOM 2943 C CA . ARG A 1 397 ? 1.296 14.423 4.471 1.00 84.50 397 ARG A CA 1
ATOM 2944 C C . ARG A 1 397 ? 1.937 15.516 5.325 1.00 84.50 397 ARG A C 1
ATOM 2946 O O . ARG A 1 397 ? 1.599 15.656 6.493 1.00 84.50 397 ARG A O 1
ATOM 2953 N N . GLU A 1 398 ? 2.839 16.291 4.741 1.00 81.56 398 GLU A N 1
ATOM 2954 C CA . GLU A 1 398 ? 3.612 17.320 5.446 1.00 81.56 398 GLU A CA 1
ATOM 2955 C C . GLU A 1 398 ? 3.273 18.732 4.952 1.00 81.56 398 GLU A C 1
ATOM 2957 O O . GLU A 1 398 ? 4.103 19.643 4.995 1.00 81.56 398 GLU A O 1
ATOM 2962 N N . GLN A 1 399 ? 2.069 18.932 4.403 1.00 80.44 399 GLN A N 1
ATOM 2963 C CA . GLN A 1 399 ? 1.661 20.266 3.978 1.00 80.44 399 GLN A CA 1
ATOM 2964 C C . GLN A 1 399 ? 1.260 21.148 5.169 1.00 80.44 399 GLN A C 1
ATOM 2966 O O . GLN A 1 399 ? 0.599 20.669 6.100 1.00 80.44 399 GLN A O 1
ATOM 2971 N N . PRO A 1 400 ? 1.592 22.452 5.131 1.00 78.06 400 PRO A N 1
ATOM 2972 C CA . PRO A 1 400 ? 1.112 23.406 6.119 1.00 78.06 400 PRO A CA 1
ATOM 2973 C C . PRO A 1 400 ? -0.411 23.339 6.276 1.00 78.06 400 PRO A C 1
ATOM 2975 O O . PRO A 1 400 ? -1.155 23.293 5.296 1.00 78.06 400 PRO A O 1
ATOM 2978 N N . GLY A 1 401 ? -0.876 23.313 7.526 1.00 75.44 401 GLY A N 1
ATOM 2979 C CA . GLY A 1 401 ? -2.302 23.283 7.856 1.00 75.44 401 GLY A CA 1
ATOM 2980 C C . GLY A 1 401 ? -3.006 21.930 7.669 1.00 75.44 401 GLY A C 1
ATOM 2981 O O . GLY A 1 401 ? -4.222 21.881 7.859 1.00 75.44 401 GLY A O 1
ATOM 2982 N N . LEU A 1 402 ? -2.303 20.839 7.319 1.00 79.44 402 LEU A N 1
ATOM 2983 C CA . LEU A 1 402 ? -2.936 19.521 7.151 1.00 79.44 402 LEU A CA 1
ATOM 2984 C C . LEU A 1 402 ? -3.708 19.094 8.399 1.00 79.44 402 LEU A C 1
ATOM 2986 O O . LEU A 1 402 ? -4.826 18.607 8.299 1.00 79.44 402 LEU A O 1
ATOM 2990 N N . LEU A 1 403 ? -3.129 19.282 9.582 1.00 75.94 403 LEU A N 1
ATOM 2991 C CA . LEU A 1 403 ? -3.773 18.868 10.821 1.00 75.94 403 LEU A CA 1
ATOM 2992 C C . LEU A 1 403 ? -5.135 19.574 11.042 1.00 75.94 403 LEU A C 1
ATOM 2994 O O . LEU A 1 403 ? -6.140 18.873 11.181 1.00 75.94 403 LEU A O 1
ATOM 2998 N N . PRO A 1 404 ? -5.217 20.919 10.989 1.00 70.38 404 PRO A N 1
ATOM 2999 C CA . PRO A 1 404 ? -6.493 21.640 10.981 1.00 70.38 404 PRO A CA 1
ATOM 3000 C C . PRO A 1 404 ? -7.488 21.161 9.913 1.00 70.38 404 PRO A C 1
ATOM 3002 O O . PRO A 1 404 ? -8.693 21.071 10.169 1.00 70.38 404 PRO A O 1
ATOM 3005 N N . LEU A 1 405 ? -7.000 20.828 8.711 1.00 75.31 405 LEU A N 1
ATOM 3006 C CA . LEU A 1 405 ? -7.828 20.252 7.652 1.00 75.31 405 LEU A CA 1
ATOM 3007 C C . LEU A 1 405 ? -8.415 18.909 8.090 1.00 75.31 405 LEU A C 1
ATOM 3009 O O . LEU A 1 405 ? -9.627 18.753 8.063 1.00 75.31 405 LEU A O 1
ATOM 3013 N N . LEU A 1 406 ? -7.591 17.965 8.545 1.00 77.75 406 LEU A N 1
ATOM 3014 C CA . LEU A 1 406 ? -8.045 16.631 8.949 1.00 77.75 406 LEU A CA 1
ATOM 3015 C C . LEU A 1 406 ? -9.021 16.672 10.135 1.00 77.75 406 LEU A C 1
ATOM 3017 O O . LEU A 1 406 ? -9.957 15.880 10.183 1.00 77.75 406 LEU A O 1
ATOM 3021 N N . GLN A 1 407 ? -8.845 17.612 11.068 1.00 72.69 407 GLN A N 1
ATOM 3022 C CA . GLN A 1 407 ? -9.760 17.807 12.200 1.00 72.69 407 GLN A CA 1
ATOM 3023 C C . GLN A 1 407 ? -11.150 18.309 11.758 1.00 72.69 407 GLN A C 1
ATOM 3025 O O . GLN A 1 407 ? -12.180 17.905 12.313 1.00 72.69 407 GLN A O 1
ATOM 3030 N N . SER A 1 408 ? -11.193 19.178 10.743 1.00 67.12 408 SER A N 1
ATOM 3031 C CA . SER A 1 408 ? -12.428 19.783 10.215 1.00 67.12 408 SER A CA 1
ATOM 3032 C C . SER A 1 408 ? -13.076 18.993 9.071 1.00 67.12 408 SER A C 1
ATOM 3034 O O . SER A 1 408 ? -14.255 19.200 8.767 1.00 67.12 408 SER A O 1
ATOM 3036 N N . LEU A 1 409 ? -12.333 18.076 8.451 1.00 72.56 409 LEU A N 1
ATOM 3037 C CA . LEU A 1 409 ? -12.779 17.291 7.309 1.00 72.56 409 LEU A CA 1
ATOM 3038 C C . LEU A 1 409 ? -13.868 16.293 7.710 1.00 72.56 409 LEU A C 1
ATOM 3040 O O . LEU A 1 409 ? -13.768 15.597 8.725 1.00 72.56 409 LEU A O 1
ATOM 3044 N N . ARG A 1 410 ? -14.915 16.201 6.890 1.00 72.81 410 ARG A N 1
ATOM 3045 C CA . ARG A 1 410 ? -15.916 15.133 6.959 1.00 72.81 410 ARG A CA 1
ATOM 3046 C C . ARG A 1 410 ? -16.040 14.492 5.581 1.00 72.81 410 ARG A C 1
ATOM 3048 O O . ARG A 1 410 ? -16.623 15.092 4.680 1.00 72.81 410 ARG A O 1
ATOM 3055 N N . LEU A 1 411 ? -15.464 13.298 5.434 1.00 74.38 411 LEU A N 1
ATOM 3056 C CA . LEU A 1 411 ? -15.634 12.465 4.244 1.00 74.38 411 LEU A CA 1
ATOM 3057 C C . LEU A 1 411 ? -17.088 11.982 4.150 1.00 74.38 411 LEU A C 1
ATOM 3059 O O . LEU A 1 411 ? -17.753 11.729 5.154 1.00 74.38 411 LEU A O 1
ATOM 3063 N N . GLN A 1 412 ? -17.593 11.877 2.932 1.00 74.00 412 GLN A N 1
ATOM 3064 C CA . GLN A 1 412 ? -18.880 11.251 2.651 1.00 74.00 412 GLN A CA 1
ATOM 3065 C C . GLN A 1 412 ? -18.705 9.733 2.521 1.00 74.00 412 GLN A C 1
ATOM 3067 O O . GLN A 1 412 ? -17.597 9.237 2.311 1.00 74.00 412 GLN A O 1
ATOM 3072 N N . GLN A 1 413 ? -19.797 8.976 2.629 1.00 72.25 413 GLN A N 1
ATOM 3073 C CA . GLN A 1 413 ? -19.755 7.537 2.379 1.00 72.25 413 GLN A CA 1
ATOM 3074 C C . GLN A 1 413 ? -19.189 7.259 0.977 1.00 72.25 413 GLN A C 1
ATOM 3076 O O . GLN A 1 413 ? -19.660 7.817 -0.011 1.00 72.25 413 GLN A O 1
ATOM 3081 N N . GLY A 1 414 ? -18.161 6.411 0.902 1.00 75.19 414 GLY A N 1
ATOM 3082 C CA . GLY A 1 414 ? -17.471 6.085 -0.350 1.00 75.19 414 GLY A CA 1
ATOM 3083 C C . GLY A 1 414 ? -16.381 7.077 -0.772 1.00 75.19 414 GLY A C 1
ATOM 3084 O O . GLY A 1 414 ? -15.680 6.799 -1.741 1.00 75.19 414 GLY A O 1
ATOM 3085 N N . GLN A 1 415 ? -16.183 8.192 -0.056 1.00 81.88 415 GLN A N 1
ATOM 3086 C CA . GLN A 1 415 ? -15.036 9.070 -0.294 1.00 81.88 415 GLN A CA 1
ATOM 3087 C C . GLN A 1 415 ? -13.755 8.500 0.315 1.00 81.88 415 GLN A C 1
ATOM 3089 O O . GLN A 1 415 ? -13.737 8.063 1.465 1.00 81.88 415 GLN A O 1
ATOM 3094 N N . ARG A 1 416 ? -12.658 8.582 -0.441 1.00 86.56 416 ARG A N 1
ATOM 3095 C CA . ARG A 1 416 ? -11.308 8.236 0.023 1.00 86.56 416 ARG A CA 1
ATOM 3096 C C . ARG A 1 416 ? -10.512 9.491 0.350 1.00 86.56 416 ARG A C 1
ATOM 3098 O O . ARG A 1 416 ? -10.635 10.498 -0.343 1.00 86.56 416 ARG A O 1
ATOM 3105 N N . LEU A 1 417 ? -9.647 9.405 1.357 1.00 88.12 417 LEU A N 1
ATOM 3106 C CA . LEU A 1 417 ? -8.619 10.406 1.629 1.00 88.12 417 LEU A CA 1
ATOM 3107 C C . LEU A 1 417 ? -7.250 9.779 1.393 1.00 88.12 417 LEU A C 1
ATOM 3109 O O . LEU A 1 417 ? -6.819 8.900 2.135 1.00 88.12 417 LEU A O 1
ATOM 3113 N N . LEU A 1 418 ? -6.551 10.267 0.377 1.00 89.88 418 LEU A N 1
ATOM 3114 C CA . LEU A 1 418 ? -5.211 9.820 0.038 1.00 89.88 418 LEU A CA 1
ATOM 3115 C C . LEU A 1 418 ? -4.197 10.872 0.487 1.00 89.88 418 LEU A C 1
ATOM 3117 O O . LEU A 1 418 ? -4.342 12.064 0.207 1.00 89.88 418 LEU A O 1
ATOM 3121 N N . LEU A 1 419 ? -3.167 10.417 1.201 1.00 89.56 419 LEU A N 1
ATOM 3122 C CA . LEU A 1 419 ? -2.099 11.268 1.713 1.00 89.56 419 LEU A CA 1
ATOM 3123 C C . LEU A 1 419 ? -0.762 10.879 1.080 1.00 89.56 419 LEU A C 1
ATOM 3125 O O . LEU A 1 419 ? -0.191 9.847 1.449 1.00 89.56 419 LEU A O 1
ATOM 3129 N N . VAL A 1 420 ? -0.272 11.720 0.169 1.00 89.69 420 VAL A N 1
ATOM 3130 C CA . VAL A 1 420 ? 1.008 11.529 -0.536 1.00 89.69 420 VAL A CA 1
ATOM 3131 C C . VAL A 1 420 ? 2.184 12.033 0.291 1.00 89.69 420 VAL A C 1
ATOM 3133 O O . VAL A 1 420 ? 2.070 13.008 1.037 1.00 89.69 420 VAL A O 1
ATOM 3136 N N . SER A 1 421 ? 3.314 11.357 0.156 1.00 84.44 421 SER A N 1
ATOM 3137 C CA . SER A 1 421 ? 4.593 11.654 0.806 1.00 84.44 421 SER A CA 1
ATOM 3138 C C . SER A 1 421 ? 5.532 12.434 -0.117 1.00 84.44 421 SER A C 1
ATOM 3140 O O . SER A 1 421 ? 6.537 12.956 0.352 1.00 84.44 421 SER A O 1
ATOM 3142 N N . GLY A 1 422 ? 5.216 12.516 -1.416 1.00 73.44 422 GLY A N 1
ATOM 3143 C CA . GLY A 1 422 ? 6.007 13.216 -2.422 1.00 73.44 422 GLY A CA 1
ATOM 3144 C C . GLY A 1 422 ? 6.318 14.683 -2.098 1.00 73.44 422 GLY A C 1
ATOM 3145 O O . GLY A 1 422 ? 5.668 15.332 -1.277 1.00 73.44 422 GLY A O 1
ATOM 3146 N N . ALA A 1 423 ? 7.336 15.210 -2.781 1.00 73.69 423 ALA A N 1
ATOM 3147 C CA . ALA A 1 423 ? 7.837 16.563 -2.576 1.00 73.69 423 ALA A CA 1
ATOM 3148 C C . ALA A 1 423 ? 6.810 17.648 -2.948 1.00 73.69 423 ALA A C 1
ATOM 3150 O O . ALA A 1 423 ? 5.968 17.474 -3.833 1.00 73.69 423 ALA A O 1
ATOM 3151 N N . SER A 1 424 ? 6.939 18.810 -2.303 1.00 77.62 424 SER A N 1
ATOM 3152 C CA . SER A 1 424 ? 6.162 20.005 -2.650 1.00 77.62 424 SER A CA 1
ATOM 3153 C C . SER A 1 424 ? 6.363 20.385 -4.123 1.00 77.62 424 SER A C 1
ATOM 3155 O O . SER A 1 424 ? 7.490 20.400 -4.614 1.00 77.62 424 SER A O 1
ATOM 3157 N N . GLY A 1 425 ? 5.280 20.735 -4.816 1.00 77.88 425 GLY A N 1
ATOM 3158 C CA . GLY A 1 425 ? 5.266 21.106 -6.237 1.00 77.88 425 GLY A CA 1
ATOM 3159 C C . GLY A 1 425 ? 4.922 19.961 -7.200 1.00 77.88 425 GLY A C 1
ATOM 3160 O O . GLY A 1 425 ? 4.692 20.210 -8.385 1.00 77.88 425 GLY A O 1
ATOM 3161 N N . CYS A 1 426 ? 4.853 18.716 -6.717 1.00 85.00 426 CYS A N 1
ATOM 3162 C CA . CYS A 1 426 ? 4.481 17.543 -7.520 1.00 85.00 426 CYS A CA 1
ATOM 3163 C C . CYS A 1 426 ? 3.106 16.962 -7.135 1.00 85.00 426 CYS A C 1
ATOM 3165 O O . CYS A 1 426 ? 2.720 15.896 -7.615 1.00 85.00 426 CYS A O 1
ATOM 3167 N N . GLU A 1 427 ? 2.332 17.655 -6.291 1.00 87.88 427 GLU A N 1
ATOM 3168 C CA . GLU A 1 427 ? 1.025 17.186 -5.817 1.00 87.88 427 GLU A CA 1
ATOM 3169 C C . GLU A 1 427 ? 0.021 16.997 -6.964 1.00 87.88 427 GLU A C 1
ATOM 3171 O O . GLU A 1 427 ? -0.806 16.085 -6.932 1.00 87.88 427 GLU A O 1
ATOM 3176 N N . TYR A 1 428 ? 0.108 17.831 -8.003 1.00 85.88 428 TYR A N 1
ATOM 3177 C CA . TYR A 1 428 ? -0.730 17.686 -9.189 1.00 85.88 428 TYR A CA 1
ATOM 3178 C C . TYR A 1 428 ? -0.385 16.437 -10.004 1.00 85.88 428 TYR A C 1
ATOM 3180 O O . TYR A 1 428 ? -1.289 15.752 -10.479 1.00 85.88 428 TYR A O 1
ATOM 3188 N N . ASP A 1 429 ? 0.899 16.099 -10.143 1.00 89.50 429 ASP A N 1
ATOM 3189 C CA . ASP A 1 429 ? 1.300 14.863 -10.814 1.00 89.50 429 ASP A CA 1
ATOM 3190 C C . ASP A 1 429 ? 0.810 13.636 -10.045 1.00 89.50 429 ASP A C 1
ATOM 3192 O O . ASP A 1 429 ? 0.295 12.702 -10.659 1.00 89.50 429 ASP A O 1
ATOM 3196 N N . ALA A 1 430 ? 0.850 13.676 -8.710 1.00 92.12 430 ALA A N 1
ATOM 3197 C CA . ALA A 1 430 ? 0.226 12.647 -7.886 1.00 92.12 430 ALA A CA 1
ATOM 3198 C C . ALA A 1 430 ? -1.293 12.567 -8.105 1.00 92.12 430 ALA A C 1
ATOM 3200 O O . ALA A 1 430 ? -1.825 11.477 -8.309 1.00 92.12 430 ALA A O 1
ATOM 3201 N N . ALA A 1 431 ? -1.996 13.702 -8.159 1.00 89.19 431 ALA A N 1
ATOM 3202 C CA . ALA A 1 431 ? -3.428 13.731 -8.466 1.00 89.19 431 ALA A CA 1
ATOM 3203 C C . ALA A 1 431 ? -3.752 13.153 -9.850 1.00 89.19 431 ALA A C 1
ATOM 3205 O O . ALA A 1 431 ? -4.737 12.434 -10.010 1.00 89.19 431 ALA A O 1
ATOM 3206 N N . GLN A 1 432 ? -2.897 13.409 -10.840 1.00 88.31 432 GLN A N 1
ATOM 3207 C CA . GLN A 1 432 ? -2.995 12.793 -12.159 1.00 88.31 432 GLN A CA 1
ATOM 3208 C C . GLN A 1 432 ? -2.794 11.274 -12.094 1.00 88.31 432 GLN A C 1
ATOM 3210 O O . GLN A 1 432 ? -3.531 10.538 -12.743 1.00 88.31 432 GLN A O 1
ATOM 3215 N N . GLY A 1 433 ? -1.853 10.792 -11.280 1.00 92.25 433 GLY A N 1
ATOM 3216 C CA . GLY A 1 433 ? -1.692 9.365 -10.994 1.00 92.25 433 GLY A CA 1
ATOM 3217 C C . GLY A 1 433 ? -2.952 8.723 -10.405 1.00 92.25 433 GLY A C 1
ATOM 3218 O O . GLY A 1 433 ? -3.386 7.668 -10.868 1.00 92.25 433 GLY A O 1
ATOM 3219 N N . VAL A 1 434 ? -3.596 9.392 -9.442 1.00 92.19 434 VAL A N 1
ATOM 3220 C CA . VAL A 1 434 ? -4.881 8.953 -8.865 1.00 92.19 434 VAL A CA 1
ATOM 3221 C C . VAL A 1 434 ? -5.964 8.868 -9.947 1.00 92.19 434 VAL A C 1
ATOM 3223 O O . VAL A 1 434 ? -6.637 7.847 -10.063 1.00 92.19 434 VAL A O 1
ATOM 3226 N N . ALA A 1 435 ? -6.107 9.904 -10.780 1.00 88.25 435 ALA A N 1
ATOM 3227 C CA . ALA A 1 435 ? -7.097 9.934 -11.863 1.00 88.25 435 ALA A CA 1
ATOM 3228 C C . ALA A 1 435 ? -6.845 8.860 -12.942 1.00 88.25 435 ALA A C 1
ATOM 3230 O O . ALA A 1 435 ? -7.760 8.434 -13.648 1.00 88.25 435 ALA A O 1
ATOM 3231 N N . GLN A 1 436 ? -5.599 8.402 -13.087 1.00 89.31 436 GLN A N 1
ATOM 3232 C CA . GLN A 1 436 ? -5.244 7.296 -13.977 1.00 89.31 436 GLN A CA 1
ATOM 3233 C C . GLN A 1 436 ? -5.599 5.927 -13.390 1.00 89.31 436 GLN A C 1
ATOM 3235 O O . GLN A 1 436 ? -5.942 5.027 -14.154 1.00 89.31 436 GLN A O 1
ATOM 3240 N N . ALA A 1 437 ? -5.545 5.774 -12.064 1.00 90.44 437 ALA A N 1
ATOM 3241 C CA . ALA A 1 437 ? -6.009 4.570 -11.375 1.00 90.44 437 ALA A CA 1
ATOM 3242 C C . ALA A 1 437 ? -7.539 4.472 -11.336 1.00 90.44 437 ALA A C 1
ATOM 3244 O O . ALA A 1 437 ? -8.083 3.374 -11.404 1.00 90.44 437 ALA A O 1
ATOM 3245 N N . LEU A 1 438 ? -8.226 5.615 -11.238 1.00 85.69 438 LEU A N 1
ATOM 3246 C CA . LEU A 1 438 ? -9.676 5.705 -11.074 1.00 85.69 438 LEU A CA 1
ATOM 3247 C C . LEU A 1 438 ? -10.277 6.574 -12.193 1.00 85.69 438 LEU A C 1
ATOM 3249 O O . LEU A 1 438 ? -10.535 7.755 -11.964 1.00 85.69 438 LEU A O 1
ATOM 3253 N N . PRO A 1 439 ? -10.500 6.021 -13.403 1.00 67.38 439 PRO A N 1
ATOM 3254 C CA . PRO A 1 439 ? -10.969 6.779 -14.567 1.00 67.38 439 PRO A CA 1
ATOM 3255 C C . PRO A 1 439 ? -12.278 7.542 -14.347 1.00 67.38 439 PRO A C 1
ATOM 3257 O O . PRO A 1 439 ? -12.412 8.657 -14.843 1.00 67.38 439 PRO A O 1
ATOM 3260 N N . ASP A 1 440 ? -13.197 6.949 -13.585 1.00 71.88 440 ASP A N 1
ATOM 3261 C CA . ASP A 1 440 ? -14.497 7.533 -13.229 1.00 71.88 440 ASP A CA 1
ATOM 3262 C C . ASP A 1 440 ? -14.451 8.248 -11.866 1.00 71.88 440 ASP A C 1
ATOM 3264 O O . ASP A 1 440 ? -15.447 8.779 -11.374 1.00 71.88 440 ASP A O 1
ATOM 3268 N N . GLY A 1 441 ? -13.281 8.246 -11.221 1.00 69.31 441 GLY A N 1
ATOM 3269 C CA . GLY A 1 441 ? -13.052 8.891 -9.943 1.00 69.31 441 GLY A CA 1
ATOM 3270 C C . GLY A 1 441 ? -12.883 10.396 -10.102 1.00 69.31 441 GLY A C 1
ATOM 3271 O O . GLY A 1 441 ? -12.000 10.878 -10.809 1.00 69.31 441 GLY A O 1
ATOM 3272 N N . HIS A 1 442 ? -13.693 11.160 -9.379 1.00 80.62 442 HIS A N 1
ATOM 3273 C CA . HIS A 1 442 ? -13.527 12.603 -9.279 1.00 80.62 442 HIS A CA 1
ATOM 3274 C C . HIS A 1 442 ? -12.491 12.916 -8.197 1.00 80.62 442 HIS A C 1
ATOM 3276 O O . HIS A 1 442 ? -12.769 12.769 -7.003 1.00 80.62 442 HIS A O 1
ATOM 3282 N N . VAL A 1 443 ? -11.296 13.338 -8.615 1.00 84.06 443 VAL A N 1
ATOM 3283 C CA . VAL A 1 443 ? -10.191 13.663 -7.708 1.00 84.06 443 VAL A CA 1
ATOM 3284 C C . VAL A 1 443 ? -10.239 15.142 -7.343 1.00 84.06 443 VAL A C 1
ATOM 3286 O O . VAL A 1 443 ? -10.200 16.003 -8.220 1.00 84.06 443 VAL A O 1
ATOM 3289 N N . THR A 1 444 ? -10.260 15.436 -6.048 1.00 84.19 444 THR A N 1
ATOM 3290 C CA . THR A 1 444 ? -10.136 16.792 -5.514 1.00 84.19 444 THR A CA 1
ATOM 3291 C C . THR A 1 444 ? -8.795 16.937 -4.810 1.00 84.19 444 THR A C 1
ATOM 3293 O O . THR A 1 444 ? -8.569 16.380 -3.735 1.00 84.19 444 THR A O 1
ATOM 3296 N N . LEU A 1 445 ? -7.895 17.703 -5.423 1.00 83.56 445 LEU A N 1
ATOM 3297 C CA . LEU A 1 445 ? -6.585 18.029 -4.873 1.00 83.56 445 LEU A CA 1
ATOM 3298 C C . LEU A 1 445 ? -6.699 19.212 -3.903 1.00 83.56 445 LEU A C 1
ATOM 3300 O O . LEU A 1 445 ? -7.179 20.281 -4.282 1.00 83.56 445 LEU A O 1
ATOM 3304 N N . LEU A 1 446 ? -6.233 19.023 -2.669 1.00 84.75 446 LEU A N 1
ATOM 3305 C CA . LEU A 1 446 ? -6.274 20.006 -1.588 1.00 84.75 446 LEU A CA 1
ATOM 3306 C C . LEU A 1 446 ? -4.877 20.579 -1.339 1.00 84.75 446 LEU A C 1
ATOM 3308 O O . LEU A 1 446 ? -4.011 19.891 -0.800 1.00 84.75 446 LEU A O 1
ATOM 3312 N N . LEU A 1 447 ? -4.681 21.851 -1.685 1.00 78.00 447 LEU A N 1
ATOM 3313 C CA . LEU A 1 447 ? -3.405 22.552 -1.533 1.00 78.00 447 LEU A CA 1
ATOM 3314 C C . LEU A 1 447 ? -3.489 23.693 -0.510 1.00 78.00 447 LEU A C 1
ATOM 3316 O O . LEU A 1 447 ? -4.549 24.321 -0.377 1.00 78.00 447 LEU A O 1
ATOM 3320 N N . PRO A 1 448 ? -2.376 24.009 0.178 1.00 74.88 448 PRO A N 1
ATOM 3321 C CA . PRO A 1 448 ? -2.240 25.256 0.921 1.00 74.88 448 PRO A CA 1
ATOM 3322 C C . PRO A 1 448 ? -2.562 26.488 0.048 1.00 74.88 448 PRO A C 1
ATOM 3324 O O . PRO A 1 448 ? -2.416 26.447 -1.178 1.00 74.88 448 PRO A O 1
ATOM 3327 N N . PRO A 1 449 ? -2.998 27.605 0.654 1.00 65.88 449 PRO A N 1
ATOM 3328 C CA . PRO A 1 449 ? -3.513 28.757 -0.088 1.00 65.88 449 PRO A CA 1
ATOM 3329 C C . PRO A 1 449 ? -2.439 29.417 -0.961 1.00 65.88 449 PRO A C 1
ATOM 3331 O O . PRO A 1 449 ? -2.744 29.873 -2.067 1.00 65.88 449 PRO A O 1
ATOM 3334 N N . ASP A 1 450 ? -1.188 29.389 -0.508 1.00 67.50 450 ASP A N 1
ATOM 3335 C CA . ASP A 1 450 ? -0.048 30.021 -1.178 1.00 67.50 450 ASP A CA 1
ATOM 3336 C C . ASP A 1 450 ? 0.671 29.082 -2.159 1.00 67.50 450 ASP A C 1
ATOM 3338 O O . ASP A 1 450 ? 1.656 29.464 -2.789 1.00 67.50 450 ASP A O 1
ATOM 3342 N N . THR A 1 451 ? 0.187 27.848 -2.324 1.00 65.81 451 THR A N 1
ATOM 3343 C CA . THR A 1 451 ? 0.788 26.898 -3.260 1.00 65.81 451 THR A CA 1
ATOM 3344 C C . THR A 1 451 ? 0.419 27.257 -4.696 1.00 65.81 451 THR A C 1
ATOM 3346 O O . THR A 1 451 ? -0.754 27.277 -5.080 1.00 65.81 451 THR A O 1
ATOM 3349 N N . THR A 1 452 ? 1.441 27.502 -5.513 1.00 60.09 452 THR A N 1
ATOM 3350 C CA . THR A 1 452 ? 1.329 27.588 -6.969 1.00 60.09 452 THR A CA 1
ATOM 3351 C C . THR A 1 452 ? 1.553 26.203 -7.573 1.00 60.09 452 THR A C 1
ATOM 3353 O O . THR A 1 452 ? 2.497 25.498 -7.219 1.00 60.09 452 THR A O 1
ATOM 3356 N N . ILE A 1 453 ? 0.668 25.781 -8.480 1.00 59.69 453 ILE A N 1
ATOM 3357 C CA . ILE A 1 453 ? 0.821 24.509 -9.197 1.00 59.69 453 ILE A CA 1
ATOM 3358 C C . ILE A 1 453 ? 1.927 24.706 -10.241 1.00 59.69 453 ILE A C 1
ATOM 3360 O O . ILE A 1 453 ? 1.678 25.212 -11.332 1.00 59.69 453 ILE A O 1
ATOM 3364 N N . SER A 1 454 ? 3.161 24.343 -9.894 1.00 51.75 454 SER A N 1
ATOM 3365 C CA . SER A 1 454 ? 4.333 24.442 -10.778 1.00 51.75 454 SER A CA 1
ATOM 3366 C C . SER A 1 454 ? 4.338 23.391 -11.896 1.00 51.75 454 SER A C 1
ATOM 3368 O O . SER A 1 454 ? 5.089 23.507 -12.862 1.00 51.75 454 SER A O 1
ATOM 3370 N N . SER A 1 455 ? 3.483 22.373 -11.786 1.00 46.88 455 SER A N 1
ATOM 3371 C CA . SER A 1 455 ? 3.403 21.217 -12.686 1.00 46.88 455 SER A CA 1
ATOM 3372 C C . SER A 1 455 ? 2.698 21.514 -14.020 1.00 46.88 455 SER A C 1
ATOM 3374 O O . SER A 1 455 ? 2.715 20.682 -14.932 1.00 46.88 455 SER A O 1
ATOM 3376 N N . PHE A 1 456 ? 2.126 22.713 -14.183 1.00 44.69 456 PHE A N 1
ATOM 3377 C CA . PHE A 1 456 ? 1.815 23.257 -15.503 1.00 44.69 456 PHE A CA 1
ATOM 3378 C C . PHE A 1 456 ? 3.135 23.597 -16.180 1.00 44.69 456 PHE A C 1
ATOM 3380 O O . PHE A 1 456 ? 3.667 24.691 -16.006 1.00 44.69 456 PHE A O 1
ATOM 3387 N N . GLY A 1 457 ? 3.707 22.628 -16.894 1.00 34.56 457 GLY A N 1
ATOM 3388 C CA . GLY A 1 457 ? 4.929 22.842 -17.652 1.00 34.56 457 GLY A CA 1
ATOM 3389 C C . GLY A 1 457 ? 4.882 24.177 -18.388 1.00 34.56 457 GLY A C 1
ATOM 3390 O O . GLY A 1 457 ? 3.850 24.524 -18.952 1.00 34.56 457 GLY A O 1
ATOM 3391 N N . ILE A 1 458 ? 5.989 24.920 -18.328 1.00 34.56 458 ILE A N 1
ATOM 3392 C CA . ILE A 1 458 ? 6.574 25.641 -19.464 1.00 34.56 458 ILE A CA 1
ATOM 3393 C C . ILE A 1 458 ? 5.586 25.681 -20.641 1.00 34.56 458 ILE A C 1
ATOM 3395 O O . ILE A 1 458 ? 5.589 24.753 -21.441 1.00 34.56 458 ILE A O 1
ATOM 3399 N N . LEU A 1 459 ? 4.681 26.670 -20.620 1.00 28.22 459 LEU A N 1
ATOM 3400 C CA . LEU A 1 459 ? 3.726 27.113 -21.655 1.00 28.22 459 LEU A CA 1
ATOM 3401 C C . LEU A 1 459 ? 2.507 27.798 -20.996 1.00 28.22 459 LEU A C 1
ATOM 3403 O O . LEU A 1 459 ? 1.364 27.410 -21.198 1.00 28.22 459 LEU A O 1
ATOM 3407 N N . GLN A 1 460 ? 2.738 28.892 -20.266 1.00 25.47 460 GLN A N 1
ATOM 3408 C CA . GLN A 1 460 ? 1.947 30.099 -20.510 1.00 25.47 460 GLN A CA 1
ATOM 3409 C C . GLN A 1 460 ? 2.873 31.311 -20.567 1.00 25.47 460 GLN A C 1
ATOM 3411 O O . GLN A 1 460 ? 3.739 31.540 -19.724 1.00 25.47 460 GLN A O 1
ATOM 3416 N N . SER A 1 461 ? 2.706 32.011 -21.679 1.00 25.23 461 SER A N 1
ATOM 3417 C CA . SER A 1 461 ? 3.364 33.221 -22.129 1.00 25.23 461 SER A CA 1
ATOM 3418 C C . SER A 1 461 ? 3.312 34.345 -21.105 1.00 25.23 461 SER A C 1
ATOM 3420 O O . SER A 1 461 ? 2.334 34.505 -20.381 1.00 25.23 461 SER A O 1
ATOM 3422 N N . ARG A 1 462 ? 4.326 35.212 -21.166 1.00 28.91 462 ARG A N 1
ATOM 3423 C CA . ARG A 1 462 ? 4.241 36.600 -20.709 1.00 28.91 462 ARG A CA 1
ATOM 3424 C C . ARG A 1 462 ? 2.900 37.227 -21.128 1.00 28.91 462 ARG A C 1
ATOM 3426 O O . ARG A 1 462 ? 2.737 37.626 -22.273 1.00 28.91 462 ARG A O 1
ATOM 3433 N N . SER A 1 463 ? 1.995 37.380 -20.177 1.00 26.89 463 SER A N 1
ATOM 3434 C CA . SER A 1 463 ? 1.040 38.484 -20.106 1.00 26.89 463 SER A CA 1
ATOM 3435 C C . SER A 1 463 ? 1.306 39.118 -18.740 1.00 26.89 463 SER A C 1
ATOM 3437 O O . SER A 1 463 ? 0.944 38.568 -17.712 1.00 26.89 463 SER A O 1
ATOM 3439 N N . GLY A 1 464 ? 2.162 40.124 -18.623 1.00 28.44 464 GLY A N 1
ATOM 3440 C CA . GLY A 1 464 ? 1.906 41.432 -19.198 1.00 28.44 464 GLY A CA 1
ATOM 3441 C C . GLY A 1 464 ? 1.277 42.338 -18.142 1.00 28.44 464 GLY A C 1
ATOM 3442 O O . GLY A 1 464 ? 0.180 42.811 -18.359 1.00 28.44 464 GLY A O 1
ATOM 3443 N N . THR A 1 465 ? 1.975 42.582 -17.030 1.00 23.31 465 THR A N 1
ATOM 3444 C CA . THR A 1 465 ? 1.926 43.859 -16.298 1.00 23.31 465 THR A CA 1
ATOM 3445 C C . THR A 1 465 ? 3.275 44.058 -15.623 1.00 23.31 465 THR A C 1
ATOM 3447 O O . THR A 1 465 ? 3.680 43.282 -14.759 1.00 23.31 465 THR A O 1
ATOM 3450 N N . ALA A 1 466 ? 4.002 45.071 -16.080 1.00 27.08 466 ALA A N 1
ATOM 3451 C CA . ALA A 1 466 ? 5.252 45.505 -15.489 1.00 27.08 466 ALA A CA 1
ATOM 3452 C C . ALA A 1 466 ? 5.025 46.069 -14.077 1.00 27.08 466 ALA A C 1
ATOM 3454 O O . ALA A 1 466 ? 4.090 46.831 -13.851 1.00 27.08 466 ALA A O 1
ATOM 3455 N N . SER A 1 467 ? 5.942 45.763 -13.164 1.00 24.58 467 SER A N 1
ATOM 3456 C CA . SER A 1 467 ? 6.314 46.644 -12.057 1.00 24.58 467 SER A CA 1
ATOM 3457 C C . SER A 1 467 ? 7.781 46.363 -11.704 1.00 24.58 467 SER A C 1
ATOM 3459 O O . SER A 1 467 ? 8.127 45.202 -11.466 1.00 24.58 467 SER A O 1
ATOM 3461 N N . PRO A 1 468 ? 8.680 47.364 -11.741 1.00 31.02 468 PRO A N 1
ATOM 3462 C CA . PRO A 1 468 ? 10.090 47.166 -11.454 1.00 31.02 468 PRO A CA 1
ATOM 3463 C C . PRO A 1 468 ? 10.361 47.393 -9.964 1.00 31.02 468 PRO A C 1
ATOM 3465 O O . PRO A 1 468 ? 9.999 48.442 -9.437 1.00 31.02 468 PRO A O 1
ATOM 3468 N N . ARG A 1 469 ? 11.073 46.463 -9.315 1.00 23.33 469 ARG A N 1
ATOM 3469 C CA . ARG A 1 469 ? 12.276 46.720 -8.488 1.00 23.33 469 ARG A CA 1
ATOM 3470 C C . ARG A 1 469 ? 12.611 45.534 -7.576 1.00 23.33 469 ARG A C 1
ATOM 3472 O O . ARG A 1 469 ? 11.768 45.026 -6.853 1.00 23.33 469 ARG A O 1
ATOM 3479 N N . ASN A 1 470 ? 13.908 45.228 -7.575 1.00 24.56 470 ASN A N 1
ATOM 3480 C CA . ASN A 1 470 ? 14.706 44.632 -6.502 1.00 24.56 470 ASN A CA 1
ATOM 3481 C C . ASN A 1 470 ? 14.416 43.179 -6.088 1.00 24.56 470 ASN A C 1
ATOM 3483 O O . ASN A 1 470 ? 13.665 42.906 -5.162 1.00 24.56 470 ASN A O 1
ATOM 3487 N N . SER A 1 471 ? 15.219 42.245 -6.589 1.00 25.67 471 SER A N 1
ATOM 3488 C CA . SER A 1 471 ? 16.488 41.906 -5.921 1.00 25.67 471 SER A CA 1
ATOM 3489 C C . SER A 1 471 ? 17.265 40.875 -6.743 1.00 25.67 471 SER A C 1
ATOM 3491 O O . SER A 1 471 ? 16.711 39.951 -7.331 1.00 25.67 471 SER A O 1
ATOM 3493 N N . ALA A 1 472 ? 18.563 41.126 -6.862 1.00 25.86 472 ALA A N 1
ATOM 3494 C CA . ALA A 1 472 ? 19.504 40.367 -7.657 1.00 25.86 472 ALA A CA 1
ATOM 3495 C C . ALA A 1 472 ? 20.080 39.200 -6.846 1.00 25.86 472 ALA A C 1
ATOM 3497 O O . ALA A 1 472 ? 20.616 39.426 -5.767 1.00 25.86 472 ALA A O 1
ATOM 3498 N N . SER A 1 473 ? 20.052 37.992 -7.412 1.00 24.95 473 SER A N 1
ATOM 3499 C CA . SER A 1 473 ? 21.106 36.978 -7.251 1.00 24.95 473 SER A CA 1
ATOM 3500 C C . SER A 1 473 ? 20.900 35.829 -8.248 1.00 24.95 473 SER A C 1
ATOM 3502 O O . SER A 1 473 ? 20.420 34.749 -7.926 1.00 24.95 473 SER A O 1
ATOM 3504 N N . ALA A 1 474 ? 21.290 36.056 -9.501 1.00 24.47 474 ALA A N 1
ATOM 3505 C CA . ALA A 1 474 ? 21.538 34.978 -10.453 1.00 24.47 474 ALA A CA 1
ATOM 3506 C C . ALA A 1 474 ? 22.953 35.165 -11.015 1.00 24.47 474 ALA A C 1
ATOM 3508 O O . ALA A 1 474 ? 23.211 36.109 -11.757 1.00 24.47 474 ALA A O 1
ATOM 3509 N N . MET A 1 475 ? 23.872 34.291 -10.606 1.00 22.30 475 MET A N 1
ATOM 3510 C CA . MET A 1 475 ? 25.197 34.116 -11.215 1.00 22.30 475 MET A CA 1
ATOM 3511 C C . MET A 1 475 ? 25.144 32.954 -12.236 1.00 22.30 475 MET A C 1
ATOM 3513 O O . MET A 1 475 ? 24.223 32.138 -12.175 1.00 22.30 475 MET A O 1
ATOM 3517 N N . PRO A 1 476 ? 26.060 32.907 -13.223 1.00 27.50 476 PRO A N 1
ATOM 3518 C CA . PRO A 1 476 ? 25.709 32.625 -14.612 1.00 27.50 476 PRO A CA 1
ATOM 3519 C C . PRO A 1 476 ? 26.224 31.268 -15.114 1.00 27.50 476 PRO A C 1
ATOM 3521 O O . PRO A 1 476 ? 27.276 30.792 -14.698 1.00 27.50 476 PRO A O 1
ATOM 3524 N N . PHE A 1 477 ? 25.525 30.684 -16.092 1.00 24.34 477 PHE A N 1
ATOM 3525 C CA . PHE A 1 477 ? 26.045 29.578 -16.902 1.00 24.34 477 PHE A CA 1
ATOM 3526 C C . PHE A 1 477 ? 26.668 30.100 -18.208 1.00 24.34 477 PHE A C 1
ATOM 3528 O O . PHE A 1 477 ? 26.091 30.934 -18.909 1.00 24.34 477 PHE A O 1
ATOM 3535 N N . PHE A 1 478 ? 27.867 29.590 -18.502 1.00 24.81 478 PHE A N 1
ATOM 3536 C CA . PHE A 1 478 ? 28.718 29.858 -19.665 1.00 24.81 478 PHE A CA 1
ATOM 3537 C C . PHE A 1 478 ? 27.988 29.716 -21.016 1.00 24.81 478 PHE A C 1
ATOM 3539 O O . PHE A 1 478 ? 27.366 28.693 -21.297 1.00 24.81 478 PHE A O 1
ATOM 3546 N N . ARG A 1 479 ? 28.154 30.711 -21.901 1.00 23.62 479 ARG A N 1
ATOM 3547 C CA . ARG A 1 479 ? 27.883 30.610 -23.346 1.00 23.62 479 ARG A CA 1
ATOM 3548 C C . ARG A 1 479 ? 29.182 30.280 -24.082 1.00 23.62 479 ARG A C 1
ATOM 3550 O O . ARG A 1 479 ? 30.087 31.107 -24.111 1.00 23.62 479 ARG A O 1
ATOM 3557 N N . LEU A 1 480 ? 29.228 29.133 -24.751 1.00 24.53 480 LEU A N 1
ATOM 3558 C CA . LEU A 1 480 ? 30.135 28.873 -25.870 1.00 24.53 480 LEU A CA 1
ATOM 3559 C C . LEU A 1 480 ? 29.276 28.827 -27.137 1.00 24.53 480 LEU A C 1
ATOM 3561 O O . LEU A 1 480 ? 28.473 27.915 -27.311 1.00 24.53 480 LEU A O 1
ATOM 3565 N N . ALA A 1 481 ? 29.405 29.840 -27.993 1.00 29.25 481 ALA A N 1
ATOM 3566 C CA . ALA A 1 481 ? 28.790 29.865 -29.314 1.00 29.25 481 ALA A CA 1
ATOM 3567 C C . ALA A 1 481 ? 29.891 30.029 -30.367 1.00 29.25 481 ALA A C 1
ATOM 3569 O O . ALA A 1 481 ? 30.602 31.036 -30.388 1.00 29.25 481 ALA A O 1
ATOM 3570 N N . HIS A 1 482 ? 30.018 29.018 -31.226 1.00 28.50 482 HIS A N 1
ATOM 3571 C CA . HIS A 1 482 ? 30.793 29.058 -32.460 1.00 28.50 482 HIS A CA 1
ATOM 3572 C C . HIS A 1 482 ? 30.285 30.192 -33.368 1.00 28.50 482 HIS A C 1
ATOM 3574 O O . HIS A 1 482 ? 29.089 30.295 -33.636 1.00 28.50 482 HIS A O 1
ATOM 3580 N N . ARG A 1 483 ? 31.204 31.041 -33.845 1.00 28.91 483 ARG A N 1
ATOM 3581 C CA . ARG A 1 483 ? 30.949 32.043 -34.889 1.00 28.91 483 ARG A CA 1
ATOM 3582 C C . ARG A 1 483 ? 30.965 31.362 -36.260 1.00 28.91 483 ARG A C 1
ATOM 3584 O O . ARG A 1 483 ? 31.974 30.768 -36.624 1.00 28.91 483 ARG A O 1
ATOM 3591 N N . LEU A 1 484 ? 29.887 31.508 -37.026 1.00 27.08 484 LEU A N 1
ATOM 3592 C CA . LEU A 1 484 ? 29.911 31.394 -38.489 1.00 27.08 484 LEU A CA 1
ATOM 3593 C C . LEU A 1 484 ? 30.091 32.806 -39.083 1.00 27.08 484 LEU A C 1
ATOM 3595 O O . LEU A 1 484 ? 29.519 33.749 -38.526 1.00 27.08 484 LEU A O 1
ATOM 3599 N N . PRO A 1 485 ? 30.879 32.992 -40.159 1.00 30.94 485 PRO A N 1
ATOM 3600 C CA . PRO A 1 485 ? 31.107 34.305 -40.754 1.00 30.94 485 PRO A CA 1
ATOM 3601 C C . PRO A 1 485 ? 29.985 34.699 -41.729 1.00 30.94 485 PRO A C 1
ATOM 3603 O O . PRO A 1 485 ? 29.466 33.871 -42.477 1.00 30.94 485 PRO A O 1
ATOM 3606 N N . SER A 1 486 ? 29.618 35.981 -41.705 1.00 31.83 486 SER A N 1
ATOM 3607 C CA . SER A 1 486 ? 28.635 36.617 -42.595 1.00 31.83 486 SER A CA 1
ATOM 3608 C C . SER A 1 486 ? 29.224 36.893 -43.989 1.00 31.83 486 SER A C 1
ATOM 3610 O O . SER A 1 486 ? 30.425 37.147 -44.081 1.00 31.83 486 SER A O 1
ATOM 3612 N N . PRO A 1 487 ? 28.412 36.910 -45.065 1.00 34.75 487 PRO A N 1
ATOM 3613 C CA . PRO A 1 487 ? 28.906 37.140 -46.417 1.00 34.75 487 PRO A CA 1
ATOM 3614 C C . PRO A 1 487 ? 29.121 38.632 -46.702 1.00 34.75 487 PRO A C 1
ATOM 3616 O O . PRO A 1 487 ? 28.344 39.491 -46.276 1.00 34.75 487 PRO A O 1
ATOM 3619 N N . GLU A 1 488 ? 30.179 38.911 -47.458 1.00 34.81 488 GLU A N 1
ATOM 3620 C CA . GLU A 1 488 ? 30.538 40.218 -48.000 1.00 34.81 488 GLU A CA 1
ATOM 3621 C C . GLU A 1 488 ? 29.415 40.814 -48.862 1.00 34.81 488 GLU A C 1
ATOM 3623 O O . GLU A 1 488 ? 28.829 40.150 -49.720 1.00 34.81 488 GLU A O 1
ATOM 3628 N N . ARG A 1 489 ? 29.166 42.116 -48.686 1.00 33.00 489 ARG A N 1
ATOM 3629 C CA . ARG A 1 489 ? 28.536 42.960 -49.704 1.00 33.00 489 ARG A CA 1
ATOM 3630 C C . ARG A 1 489 ? 29.534 44.030 -50.119 1.00 33.00 489 ARG A C 1
ATOM 3632 O O . ARG A 1 489 ? 29.955 44.847 -49.309 1.00 33.00 489 ARG A O 1
ATOM 3639 N N . THR A 1 490 ? 29.897 43.977 -51.391 1.00 35.53 490 THR A N 1
ATOM 3640 C CA . THR A 1 490 ? 30.729 44.938 -52.110 1.00 35.53 490 THR A CA 1
ATOM 3641 C C . THR A 1 490 ? 29.947 46.182 -52.543 1.00 35.53 490 THR A C 1
ATOM 3643 O O . THR A 1 490 ? 28.724 46.131 -52.697 1.00 35.53 490 THR A O 1
ATOM 3646 N N . LYS A 1 491 ? 30.739 47.218 -52.880 1.00 36.72 491 LYS A N 1
ATOM 3647 C CA . LYS A 1 491 ? 30.456 48.499 -53.569 1.00 36.72 491 LYS A CA 1
ATOM 3648 C C . LYS A 1 491 ? 30.170 49.662 -52.608 1.00 36.72 491 LYS A C 1
ATOM 3650 O O . LYS A 1 491 ? 29.271 49.556 -51.785 1.00 36.72 491 LYS A O 1
ATOM 3655 N N . THR A 1 492 ? 30.896 50.778 -52.646 1.00 38.91 492 THR A N 1
ATOM 3656 C CA . THR A 1 492 ? 31.716 51.423 -53.700 1.00 38.91 492 THR A CA 1
ATOM 3657 C C . THR A 1 492 ? 32.984 52.033 -53.134 1.00 38.91 492 THR A C 1
ATOM 3659 O O . THR A 1 492 ? 32.892 52.544 -51.995 1.00 38.91 492 THR A O 1
#

Secondary structure (DSSP, 8-state):
-BHHHHHHHHHHHHT--EEEEETT---HHHHHHHHHHHHTT-EEEEESSHHHHHHHHHHHHHHTTTPPEEEE-SSSSPPHHHHHHHHHHHHHT--EEEEEE---SS-GGGSHHHHS-S-S-SEEEE--TTT--HHHHHHHHHHHH-SSS--EEEEEE-HHHHHSBP---S----GGGSHHHHHHHHTSPPPPHHHHHHHHHHHHH-SSEEEEE-HHHHHTTTHHHHHHHHHHH---EEE-GGGTTTS-TT-TTEEEE--TT-GGGGG-SEEEEES-SS---SSSEEEEES-GGGSPS--TTEEEEES-HHHHHHHHHHHHHHHTPPP--SS-HHHHHHSHHHHHHHHTT-GGG---PPEEEEE-SS-PEE---------TTS---B---SSEEEEETT-TTHHHHHHHB-PPTT-EEEEE-SPTT-HHHHHHHHHHH-TT--EEEEE-TT---TTS-S------------------PPP--PPPPPPP----

Radius of gyration: 26.24 Å; Cα contacts (8 Å, |Δi|>4): 933; chains: 1; bounding box: 54×74×85 Å